Protein AF-A0A6B1E2B5-F1 (afdb_monomer)

Nearest PDB structures (foldseek):
  2pk0-assembly3_C  TM=6.952E-01  e=1.546E-10  Streptococcus agalactiae A909
  2j82-assembly1_A-2  TM=6.968E-01  e=5.741E-10  Synechococcus elongatus
  4n0g-assembly2_B  TM=6.413E-01  e=1.018E-08  Arabidopsis thaliana
  7kpr-assembly1_A  TM=5.834E-01  e=3.264E-05  Homo sapiens
  7l4j-assembly1_B  TM=5.619E-01  e=3.006E-04  Homo sapiens

Sequence (701 aa):
MAFDLEALVGHLYIVGGRVINVNPPGALVEVSPATAARGREGDTFFILILPSGSIAPTTFYEQLAQLAAERYFSMGGSLALALRNMFQQINRNLYDHNLEHAASGKQQFETSMIAAVLNEDDMVVARVGPVISALQTAGLTLTFPNDLSEEAPLFSVPLGLLPEPDVAMVRYGVNAGSRLVLADASLADIPAERLTSILLENDIGKVLDGLRRAIRFQCQLMLVELVPPEYEAPLLAAPGESSHEVQMRLGEARMQLEADNPQWQLPRRGDFGSLLSWGLARLAGKAAGFFHALGALFQRFFPLPSTAPSRRASSGTLILTVLLIPLIIVSIVTVSWVSNLGETEFEQCLSQLQETASLARSIDSSNRRSTISAWNATLQVADACAVLRPDDPFVNTMQREAQALIDTINKVKRREAAPLTNFENAAISRIRLQGTDLYALDDRNNLVYHVSLSDNGKQALRQDPVSRMRLGATYEGYTIGQIVDIAFDSYSGQLAMLDANGTLLRCEPQIILNCDAQRMINAEDWQNPISLTIWNRNIYILDSESGQIWRYDPSGSSYVSAPREYFSGTARPNLRNVVDFTISADGVVYVLYADGVMKSYISGREAPFVFSGFNEGSEPHVVRTEGFALNDSAFAPGFFLISRGARTIYETTVAGTFIDSYQAFDQSKLELISAVVAYSEQNIVYVASGNTIFHIDMAVQ

Mean predicted aligned error: 19.66 Å

Radius of gyration: 37.45 Å; Cα contacts (8 Å, |Δi|>4): 1295; chains: 1; bounding box: 120×80×99 Å

Structure (mmCIF, N/CA/C/O backbone):
data_AF-A0A6B1E2B5-F1
#
_entry.id   AF-A0A6B1E2B5-F1
#
loop_
_atom_site.group_PDB
_atom_site.id
_atom_site.type_symbol
_atom_site.label_atom_id
_atom_site.label_alt_id
_atom_site.label_comp_id
_atom_site.label_asym_id
_atom_site.label_entity_id
_atom_site.label_seq_id
_atom_site.pdbx_PDB_ins_code
_atom_site.Cartn_x
_atom_site.Cartn_y
_atom_site.Cartn_z
_atom_site.occupancy
_atom_site.B_iso_or_equiv
_atom_site.auth_seq_id
_atom_site.auth_comp_id
_atom_site.auth_asym_id
_atom_site.auth_atom_id
_atom_site.pdbx_PDB_model_num
ATOM 1 N N . MET A 1 1 ? 19.524 6.909 49.794 1.00 32.44 1 MET A N 1
ATOM 2 C CA . MET A 1 1 ? 19.735 6.165 48.539 1.00 32.44 1 MET A CA 1
ATOM 3 C C . MET A 1 1 ? 18.614 6.625 47.636 1.00 32.44 1 MET A C 1
ATOM 5 O O . MET A 1 1 ? 17.476 6.510 48.069 1.00 32.44 1 MET A O 1
ATOM 9 N N . ALA A 1 2 ? 18.936 7.314 46.541 1.00 36.06 2 ALA A N 1
ATOM 10 C CA . ALA A 1 2 ? 17.932 7.799 45.598 1.00 36.06 2 ALA A CA 1
ATOM 11 C C . ALA A 1 2 ? 17.285 6.570 44.952 1.00 36.06 2 ALA A C 1
ATOM 13 O O . ALA A 1 2 ? 18.001 5.668 44.520 1.00 36.06 2 ALA A O 1
ATOM 14 N N . PHE A 1 3 ? 15.963 6.472 45.025 1.00 46.97 3 PHE A N 1
ATOM 15 C CA . PHE A 1 3 ? 15.229 5.436 44.314 1.00 46.97 3 PHE A CA 1
ATOM 16 C C . PHE A 1 3 ? 15.099 5.921 42.870 1.00 46.97 3 PHE A C 1
ATOM 18 O O . PHE A 1 3 ? 14.536 6.992 42.666 1.00 46.97 3 PHE A O 1
ATOM 25 N N . ASP A 1 4 ? 15.620 5.174 41.896 1.00 63.94 4 ASP A N 1
ATOM 26 C CA . ASP A 1 4 ? 15.306 5.430 40.486 1.00 63.94 4 ASP A CA 1
ATOM 27 C C . ASP A 1 4 ? 13.816 5.128 40.283 1.00 63.94 4 ASP A C 1
ATOM 29 O O . ASP A 1 4 ? 13.395 3.982 40.414 1.00 63.94 4 ASP A O 1
ATOM 33 N N . LEU A 1 5 ? 12.989 6.153 40.067 1.00 71.88 5 LEU A N 1
ATOM 34 C CA . LEU A 1 5 ? 11.557 5.972 39.829 1.00 71.88 5 LEU A CA 1
ATOM 35 C C . LEU A 1 5 ? 11.331 5.474 38.395 1.00 71.88 5 LEU A C 1
ATOM 37 O O . LEU A 1 5 ? 11.741 6.125 37.437 1.00 71.88 5 LEU A O 1
ATOM 41 N N . GLU A 1 6 ? 10.633 4.352 38.248 1.00 78.12 6 GLU A N 1
ATOM 42 C CA . GLU A 1 6 ? 10.091 3.880 36.974 1.00 78.12 6 GLU A CA 1
ATOM 43 C C . GLU A 1 6 ? 8.663 4.410 36.768 1.00 78.12 6 GLU A C 1
ATOM 45 O O . GLU A 1 6 ? 8.004 4.862 37.707 1.00 78.12 6 GLU A O 1
ATOM 50 N N . ALA A 1 7 ? 8.163 4.358 35.532 1.00 82.69 7 ALA A N 1
ATOM 51 C CA . ALA A 1 7 ? 6.853 4.886 35.166 1.00 82.69 7 ALA A CA 1
ATOM 52 C C . ALA A 1 7 ? 5.975 3.818 34.498 1.00 82.69 7 ALA A C 1
ATOM 54 O O . ALA A 1 7 ? 6.281 3.338 33.407 1.00 82.69 7 ALA A O 1
ATOM 55 N N . LEU A 1 8 ? 4.842 3.491 35.121 1.00 83.12 8 LEU A N 1
ATOM 56 C CA . LEU A 1 8 ? 3.759 2.730 34.501 1.00 83.12 8 LEU A CA 1
ATOM 57 C C . LEU A 1 8 ? 2.849 3.692 33.744 1.00 83.12 8 LEU A C 1
ATOM 59 O O . LEU A 1 8 ? 2.334 4.649 34.319 1.00 83.12 8 LEU A O 1
ATOM 63 N N . VAL A 1 9 ? 2.630 3.437 32.456 1.00 85.25 9 VAL A N 1
ATOM 64 C CA . VAL A 1 9 ? 1.883 4.349 31.586 1.00 85.25 9 VAL A CA 1
ATOM 65 C C . VAL A 1 9 ? 0.611 3.675 31.091 1.00 85.25 9 VAL A C 1
ATOM 67 O O . VAL A 1 9 ? 0.641 2.597 30.500 1.00 85.25 9 VAL A O 1
ATOM 70 N N . GLY A 1 10 ? -0.516 4.336 31.319 1.00 84.44 10 GLY A N 1
ATOM 71 C CA . GLY A 1 10 ? -1.819 3.995 30.778 1.00 84.44 10 GLY A CA 1
ATOM 72 C C . GLY A 1 10 ? -2.327 5.095 29.857 1.00 84.44 10 GLY A C 1
ATOM 73 O O . GLY A 1 10 ? -2.008 6.267 30.032 1.00 84.44 10 GLY A O 1
ATOM 74 N N . HIS A 1 11 ? -3.164 4.737 28.893 1.00 89.06 11 HIS A N 1
ATOM 75 C CA . HIS A 1 11 ? -3.788 5.706 28.001 1.00 89.06 11 HIS A CA 1
ATOM 76 C C . HIS A 1 11 ? -5.299 5.533 28.002 1.00 89.06 11 HIS A C 1
ATOM 78 O O . HIS A 1 11 ? -5.814 4.424 28.155 1.00 89.06 11 HIS A O 1
ATOM 84 N N . LEU A 1 12 ? -6.014 6.633 27.789 1.00 85.44 12 LEU A N 1
ATOM 85 C CA . LEU A 1 12 ? -7.439 6.599 27.502 1.00 85.44 12 LEU A CA 1
ATOM 86 C C . LEU A 1 12 ? -7.702 7.497 26.303 1.00 85.44 12 LEU A C 1
ATOM 88 O O . LEU A 1 12 ? -7.385 8.685 26.313 1.00 85.44 12 LEU A O 1
ATOM 92 N N . TYR A 1 13 ? -8.306 6.911 25.279 1.00 87.81 13 TYR A N 1
ATOM 93 C CA . TYR A 1 13 ? -8.726 7.629 24.092 1.00 87.81 13 TYR A CA 1
ATOM 94 C C . TYR A 1 13 ? -10.221 7.401 23.893 1.00 87.81 13 TYR A C 1
ATOM 96 O O . TYR A 1 13 ? -10.652 6.284 23.638 1.00 87.81 13 TYR A O 1
ATOM 104 N N . ILE A 1 14 ? -11.034 8.439 24.070 1.00 80.75 14 ILE A N 1
ATOM 105 C CA . ILE A 1 14 ? -12.486 8.419 23.916 1.00 80.75 14 ILE A CA 1
ATOM 106 C C . ILE A 1 14 ? -12.867 9.331 22.756 1.00 80.75 14 ILE A C 1
ATOM 108 O O . ILE A 1 14 ? -12.530 10.513 22.756 1.00 80.75 14 ILE A O 1
ATOM 112 N N . VAL A 1 15 ? -13.631 8.796 21.805 1.00 78.06 15 VAL A N 1
ATOM 113 C CA . VAL A 1 15 ? -14.217 9.556 20.694 1.00 78.06 15 VAL A CA 1
ATOM 114 C C . VAL A 1 15 ? -15.705 9.224 20.612 1.00 78.06 15 VAL A C 1
ATOM 116 O O . VAL A 1 15 ? -16.088 8.058 20.505 1.00 78.06 15 VAL A O 1
ATOM 119 N N . GLY A 1 16 ? -16.567 10.240 20.713 1.00 68.06 16 GLY A N 1
ATOM 120 C CA . GLY A 1 16 ? -18.025 10.067 20.653 1.00 68.06 16 GLY A CA 1
ATOM 121 C C . GLY A 1 16 ? -18.610 9.158 21.749 1.00 68.06 16 GLY A C 1
ATOM 122 O O . GLY A 1 16 ? -19.595 8.463 21.513 1.00 68.06 16 GLY A O 1
ATOM 123 N N . GLY A 1 17 ? -17.988 9.117 22.930 1.00 63.16 17 GLY A N 1
ATOM 124 C CA . GLY A 1 17 ? -18.404 8.332 24.096 1.00 63.16 17 GLY A CA 1
ATOM 125 C C . GLY A 1 17 ? -17.930 6.876 24.089 1.00 63.16 17 GLY A C 1
ATOM 126 O O . GLY A 1 17 ? -18.305 6.107 24.974 1.00 63.16 17 GLY A O 1
ATOM 127 N N . ARG A 1 18 ? -17.107 6.473 23.110 1.00 60.72 18 ARG A N 1
ATOM 128 C CA . ARG A 1 18 ? -16.519 5.127 23.016 1.00 60.72 18 ARG A CA 1
ATOM 129 C C . ARG A 1 18 ? -15.017 5.173 23.256 1.00 60.72 18 ARG A C 1
ATOM 131 O O . ARG A 1 18 ? -14.346 6.037 22.707 1.00 60.72 18 ARG A O 1
ATOM 138 N N . VAL A 1 19 ? -14.506 4.219 24.035 1.00 69.38 19 VAL A N 1
ATOM 139 C CA . VAL A 1 19 ? -13.061 4.021 24.214 1.00 69.38 19 VAL A CA 1
ATOM 140 C C . VAL A 1 19 ? -12.487 3.375 22.954 1.00 69.38 19 VAL A C 1
ATOM 142 O O . VAL A 1 19 ? -12.998 2.355 22.494 1.00 69.38 19 VAL A O 1
ATOM 145 N N . ILE A 1 20 ? -11.436 3.972 22.411 1.00 71.00 20 ILE A N 1
ATOM 146 C CA . ILE A 1 20 ? -10.616 3.456 21.324 1.00 71.00 20 ILE A CA 1
ATOM 147 C C . ILE A 1 20 ? -9.416 2.753 21.969 1.00 71.00 20 ILE A C 1
ATOM 149 O O . ILE A 1 20 ? -8.649 3.377 22.698 1.00 71.00 20 ILE A O 1
ATOM 153 N N . ASN A 1 21 ? -9.249 1.455 21.711 1.00 67.25 21 ASN A N 1
ATOM 154 C CA . ASN A 1 21 ? -8.149 0.647 22.258 1.00 67.25 21 ASN A CA 1
ATOM 155 C C . ASN A 1 21 ? -6.848 0.834 21.453 1.00 67.25 21 ASN A C 1
ATOM 157 O O . ASN A 1 21 ? -6.249 -0.131 20.985 1.00 67.25 21 ASN A O 1
ATOM 161 N N . VAL A 1 22 ? -6.439 2.087 21.258 1.00 74.25 22 VAL A N 1
ATOM 162 C CA . VAL A 1 22 ? -5.128 2.487 20.726 1.00 74.25 22 VAL A CA 1
ATOM 163 C C . VAL A 1 22 ? -4.621 3.661 21.557 1.00 74.25 22 VAL A C 1
ATOM 165 O O . VAL A 1 22 ? -5.424 4.423 22.102 1.00 74.25 22 VAL A O 1
ATOM 168 N N . ASN A 1 23 ? -3.303 3.822 21.657 1.00 83.12 23 ASN A N 1
ATOM 169 C CA . ASN A 1 23 ? -2.741 5.003 22.306 1.00 83.12 23 ASN A CA 1
ATOM 170 C C . ASN A 1 23 ? -3.164 6.264 21.524 1.00 83.12 23 ASN A C 1
ATOM 172 O O . ASN A 1 23 ? -3.265 6.204 20.294 1.00 83.12 23 ASN A O 1
ATOM 176 N N . PRO A 1 24 ? -3.426 7.399 22.198 1.00 88.50 24 PRO A N 1
ATOM 177 C CA . PRO A 1 24 ? -3.633 8.670 21.522 1.00 88.50 24 PRO A CA 1
ATOM 178 C C . PRO A 1 24 ? -2.461 8.938 20.559 1.00 88.50 24 PRO A C 1
ATOM 180 O O . PRO A 1 24 ? -1.316 8.805 20.984 1.00 88.50 24 PRO A O 1
ATOM 183 N N . PRO A 1 25 ? -2.698 9.311 19.288 1.00 86.31 25 PRO A N 1
ATOM 184 C CA . PRO A 1 25 ? -1.630 9.446 18.289 1.00 86.31 25 PRO A CA 1
ATOM 185 C C . PRO A 1 25 ? -0.489 10.393 18.689 1.00 86.31 25 PRO A C 1
ATOM 187 O O . PRO A 1 25 ? 0.657 10.180 18.323 1.00 86.31 25 PRO A O 1
ATOM 190 N N . GLY A 1 26 ? -0.784 11.445 19.457 1.00 91.44 26 GLY A N 1
ATOM 191 C CA . GLY A 1 26 ? 0.231 12.372 19.961 1.00 91.44 26 GLY A CA 1
ATOM 192 C C . GLY A 1 26 ? 0.851 11.981 21.304 1.00 91.44 26 GLY A C 1
ATOM 193 O O . GLY A 1 26 ? 1.546 12.812 21.883 1.00 91.44 26 GLY A O 1
ATOM 194 N N . ALA A 1 27 ? 0.559 10.790 21.837 1.00 94.31 27 ALA A N 1
ATOM 195 C CA . ALA A 1 27 ? 1.110 10.298 23.096 1.00 94.31 27 ALA A CA 1
ATOM 196 C C . ALA A 1 27 ? 2.436 9.566 22.858 1.00 94.31 27 ALA A C 1
ATOM 198 O O . ALA A 1 27 ? 2.477 8.561 22.149 1.00 94.31 27 ALA A O 1
ATOM 199 N N . LEU A 1 28 ? 3.505 10.034 23.498 1.00 94.25 28 LEU A N 1
ATOM 200 C CA . LEU A 1 28 ? 4.817 9.392 23.459 1.00 94.25 28 LEU A CA 1
ATOM 201 C C . LEU A 1 28 ? 5.459 9.421 24.846 1.00 94.25 28 LEU A C 1
ATOM 203 O O . LEU A 1 28 ? 5.376 10.417 25.569 1.00 94.25 28 LEU A O 1
ATOM 207 N N . VAL A 1 29 ? 6.113 8.315 25.192 1.00 93.12 29 VAL A N 1
ATOM 208 C CA . VAL A 1 29 ? 6.969 8.201 26.371 1.00 93.12 29 VAL A CA 1
ATOM 209 C C . VAL A 1 29 ? 8.318 7.687 25.915 1.00 93.12 29 VAL A C 1
ATOM 211 O O . VAL A 1 29 ? 8.397 6.637 25.279 1.00 93.12 29 VAL A O 1
ATOM 214 N N . GLU A 1 30 ? 9.365 8.435 26.229 1.00 90.44 30 GLU A N 1
ATOM 215 C CA . GLU A 1 30 ? 10.718 8.130 25.792 1.00 90.44 30 GLU A CA 1
ATOM 216 C C . GLU A 1 30 ? 11.694 8.304 26.956 1.00 90.44 30 GLU A C 1
ATOM 218 O O . GLU A 1 30 ? 11.723 9.333 27.633 1.00 90.44 30 GLU A O 1
ATOM 223 N N . VAL A 1 31 ? 12.480 7.261 27.207 1.00 89.62 31 VAL A N 1
ATOM 224 C CA . VAL A 1 31 ? 13.613 7.305 28.137 1.00 89.62 31 VAL A CA 1
ATOM 225 C C . VAL A 1 31 ? 14.837 7.854 27.419 1.00 89.62 31 VAL A C 1
ATOM 227 O O . VAL A 1 31 ? 14.936 7.754 26.197 1.00 89.62 31 VAL A O 1
ATOM 230 N N . SER A 1 32 ? 15.787 8.397 28.176 1.00 87.88 32 SER A N 1
ATOM 231 C CA . SER A 1 32 ? 17.004 8.976 27.613 1.00 87.88 32 SER A CA 1
ATOM 232 C C . SER A 1 32 ? 17.711 8.060 26.598 1.00 87.88 32 SER A C 1
ATOM 234 O O . SER A 1 32 ? 18.165 6.968 26.962 1.00 87.88 32 SER A O 1
ATOM 236 N N . PRO A 1 33 ? 17.835 8.472 25.321 1.00 87.19 33 PRO A N 1
ATOM 237 C CA . PRO A 1 33 ? 18.571 7.705 24.330 1.00 87.19 33 PRO A CA 1
ATOM 238 C C . PRO A 1 33 ? 20.080 7.784 24.591 1.00 87.19 33 PRO A C 1
ATOM 240 O O . PRO A 1 33 ? 20.594 8.752 25.149 1.00 87.19 33 PRO A O 1
ATOM 243 N N . ALA A 1 34 ? 20.844 6.812 24.082 1.00 83.31 34 ALA A N 1
ATOM 244 C CA . ALA A 1 34 ? 22.308 6.794 24.225 1.00 83.31 34 ALA A CA 1
ATOM 245 C C . ALA A 1 34 ? 23.014 8.029 23.620 1.00 83.31 34 ALA A C 1
ATOM 247 O O . ALA A 1 34 ? 24.165 8.315 23.941 1.00 83.31 34 ALA A O 1
ATOM 248 N N . THR A 1 35 ? 22.334 8.748 22.725 1.00 84.81 35 THR A N 1
ATOM 249 C CA . THR A 1 35 ? 22.807 9.973 22.069 1.00 84.81 35 THR A CA 1
ATOM 250 C C . THR A 1 35 ? 22.366 11.254 22.779 1.00 84.81 35 THR A C 1
ATOM 252 O O . THR A 1 35 ? 22.557 12.337 22.224 1.00 84.81 35 THR A O 1
ATOM 255 N N . ALA A 1 36 ? 21.740 11.160 23.956 1.00 87.12 36 ALA A N 1
ATOM 256 C CA . ALA A 1 36 ? 21.238 12.320 24.677 1.00 87.12 36 ALA A CA 1
ATOM 257 C C . ALA A 1 36 ? 22.366 13.294 25.052 1.00 87.12 36 ALA A C 1
ATOM 259 O O . ALA A 1 36 ? 23.508 12.913 25.324 1.00 87.12 36 ALA A O 1
ATOM 260 N N . ALA A 1 37 ? 22.040 14.584 25.056 1.00 88.75 37 ALA A N 1
ATOM 261 C CA . ALA A 1 37 ? 22.952 15.621 25.496 1.00 88.75 37 ALA A CA 1
ATOM 262 C C . ALA A 1 37 ? 23.321 15.420 26.971 1.00 88.75 37 ALA A C 1
ATOM 264 O O . ALA A 1 37 ? 22.532 14.938 27.780 1.00 88.75 37 ALA A O 1
ATOM 265 N N . ARG A 1 38 ? 24.527 15.852 27.340 1.00 83.38 38 ARG A N 1
ATOM 266 C CA . ARG A 1 38 ? 25.010 15.744 28.717 1.00 83.38 38 ARG A CA 1
ATOM 267 C C . ARG A 1 38 ? 24.045 16.417 29.702 1.00 83.38 38 ARG A C 1
ATOM 269 O O . ARG A 1 38 ? 23.710 17.589 29.519 1.00 83.38 38 ARG A O 1
ATOM 276 N N . GLY A 1 39 ? 23.690 15.711 30.773 1.00 81.69 39 GLY A N 1
ATOM 277 C CA . GLY A 1 39 ? 22.707 16.145 31.770 1.00 81.69 39 GLY A CA 1
ATOM 278 C C . GLY A 1 39 ? 21.271 15.704 31.467 1.00 81.69 39 GLY A C 1
ATOM 279 O O . GLY A 1 39 ? 20.352 16.249 32.071 1.00 81.69 39 GLY A O 1
ATOM 280 N N . ARG A 1 40 ? 21.085 14.770 30.526 1.00 87.31 40 ARG A N 1
ATOM 281 C CA . ARG A 1 40 ? 19.794 14.169 30.147 1.00 87.31 40 ARG A CA 1
ATOM 282 C C . ARG A 1 40 ? 19.752 12.664 30.359 1.00 87.31 40 ARG A C 1
ATOM 284 O O . ARG A 1 40 ? 18.736 12.052 30.065 1.00 87.31 40 ARG A O 1
ATOM 291 N N . GLU A 1 41 ? 20.838 12.052 30.817 1.00 84.12 41 GLU A N 1
ATOM 292 C CA . GLU A 1 41 ? 21.022 10.598 30.843 1.00 84.12 41 GLU A CA 1
ATOM 293 C C . GLU A 1 41 ? 20.012 9.876 31.754 1.00 84.12 41 GLU A C 1
ATOM 295 O O . GLU A 1 41 ? 19.718 8.709 31.524 1.00 84.12 41 GLU A O 1
ATOM 300 N N . GLY A 1 42 ? 19.465 10.573 32.757 1.00 84.25 42 GLY A N 1
ATOM 301 C CA . GLY A 1 42 ? 18.446 10.057 33.680 1.00 84.25 42 GLY A CA 1
ATOM 302 C C . GLY A 1 42 ? 17.032 10.594 33.440 1.00 84.25 42 GLY A C 1
ATOM 303 O O . GLY A 1 42 ? 16.158 10.376 34.273 1.00 84.25 42 GLY A O 1
ATOM 304 N N . ASP A 1 43 ? 16.801 11.328 32.348 1.00 91.06 43 ASP A N 1
ATOM 305 C CA . ASP A 1 43 ? 15.495 11.932 32.081 1.00 91.06 43 ASP A CA 1
ATOM 306 C C . ASP A 1 43 ? 14.530 10.907 31.463 1.00 91.06 43 ASP A C 1
ATOM 308 O O . ASP A 1 43 ? 14.883 10.188 30.522 1.00 91.06 43 ASP A O 1
ATOM 312 N N . THR A 1 44 ? 13.280 10.908 31.934 1.00 92.06 44 THR A N 1
ATOM 313 C CA . THR A 1 44 ? 12.148 10.286 31.228 1.00 92.06 44 THR A CA 1
ATOM 314 C C . THR A 1 44 ? 11.211 11.377 30.724 1.00 92.06 44 THR A C 1
ATOM 316 O O . THR A 1 44 ? 10.740 12.214 31.498 1.00 92.06 44 THR A O 1
ATOM 319 N N . PHE A 1 45 ? 10.962 11.381 29.418 1.00 94.44 45 PHE A N 1
ATOM 320 C CA . PHE A 1 45 ? 10.169 12.380 28.715 1.00 94.44 45 PHE A CA 1
ATOM 321 C C . PHE A 1 45 ? 8.778 11.828 28.393 1.00 94.44 45 PHE A C 1
ATOM 323 O O . PHE A 1 45 ? 8.644 10.769 27.784 1.00 94.44 45 PHE A O 1
ATOM 330 N N . PHE A 1 46 ? 7.742 12.569 28.776 1.00 96.56 46 PHE A N 1
ATOM 331 C CA . PHE A 1 46 ? 6.341 12.275 28.486 1.00 96.56 46 PHE A CA 1
ATOM 332 C C . PHE A 1 46 ? 5.763 13.426 27.674 1.00 96.56 46 PHE A C 1
ATOM 334 O O . PHE A 1 46 ? 5.937 14.591 28.035 1.00 96.56 46 PHE A O 1
ATOM 341 N N . ILE A 1 47 ? 5.030 13.128 26.610 1.00 97.38 47 ILE A N 1
ATOM 342 C CA . ILE A 1 47 ? 4.376 14.155 25.803 1.00 97.38 47 ILE A CA 1
ATOM 343 C C . ILE A 1 47 ? 3.014 13.682 25.318 1.00 97.38 47 ILE A C 1
ATOM 345 O O . ILE A 1 47 ? 2.824 12.516 24.976 1.00 97.38 47 ILE A O 1
ATOM 349 N N . LEU A 1 48 ? 2.066 14.615 25.289 1.00 97.31 48 LEU A N 1
ATOM 350 C CA . LEU A 1 48 ? 0.767 14.450 24.664 1.00 97.31 48 LEU A CA 1
ATOM 351 C C . LEU A 1 48 ? 0.488 15.659 23.763 1.00 97.31 48 LEU A C 1
ATOM 353 O O . LEU A 1 48 ? 0.354 16.794 24.233 1.00 97.31 48 LEU A O 1
ATOM 357 N N . ILE A 1 49 ? 0.403 15.401 22.459 1.00 95.94 49 ILE A N 1
ATOM 358 C CA . ILE A 1 49 ? 0.018 16.376 21.436 1.00 95.94 49 ILE A CA 1
ATOM 359 C C . ILE A 1 49 ? -1.431 16.133 21.033 1.00 95.94 49 ILE A C 1
ATOM 361 O O . ILE A 1 49 ? -1.836 15.008 20.745 1.00 95.94 49 ILE A O 1
ATOM 365 N N . LEU A 1 50 ? -2.212 17.206 21.005 1.00 93.31 50 LEU A N 1
ATOM 366 C CA . LEU A 1 50 ? -3.652 17.170 20.819 1.00 93.31 50 LEU A CA 1
ATOM 367 C C . LEU A 1 50 ? -4.065 18.048 19.633 1.00 93.31 50 LEU A C 1
ATOM 369 O O . LEU A 1 50 ? -3.509 19.139 19.453 1.00 93.31 50 LEU A O 1
ATOM 373 N N . PRO A 1 51 ? -5.051 17.611 18.830 1.00 90.00 51 PRO A N 1
ATOM 374 C CA . PRO A 1 51 ? -5.597 18.427 17.754 1.00 90.00 51 PRO A CA 1
ATOM 375 C C . PRO A 1 51 ? -6.181 19.733 18.307 1.00 90.00 51 PRO A C 1
ATOM 377 O O . PRO A 1 51 ? -6.875 19.731 19.324 1.00 90.00 51 PRO A O 1
ATOM 380 N N . SER A 1 52 ? -5.927 20.847 17.622 1.00 84.25 52 SER A N 1
ATOM 381 C CA . SER A 1 52 ? -6.638 22.110 17.824 1.00 84.25 52 SER A CA 1
ATOM 382 C C . SER A 1 52 ? -7.108 22.616 16.461 1.00 84.25 52 SER A C 1
ATOM 384 O O . SER A 1 52 ? -6.381 22.518 15.480 1.00 84.25 52 SER A O 1
ATOM 386 N N . GLY A 1 53 ? -8.351 23.078 16.347 1.00 78.31 53 GLY A N 1
ATOM 387 C CA . GLY A 1 53 ? -8.895 23.490 15.050 1.00 78.31 53 GLY A CA 1
ATOM 388 C C . GLY A 1 53 ? -9.004 22.333 14.045 1.00 78.31 53 GLY A C 1
ATOM 389 O O . GLY A 1 53 ? -9.789 21.403 14.247 1.00 78.31 53 GLY A O 1
ATOM 390 N N . SER A 1 54 ? -8.267 22.412 12.932 1.00 76.75 54 SER A N 1
ATOM 391 C CA . SER A 1 54 ? -8.332 21.407 11.864 1.00 76.75 54 SER A CA 1
ATOM 392 C C . SER A 1 54 ? -7.580 20.125 12.254 1.00 76.75 54 SER A C 1
ATOM 394 O O . SER A 1 54 ? -6.437 20.160 12.709 1.00 76.75 54 SER A O 1
ATOM 396 N N . ILE A 1 55 ? -8.239 18.975 12.099 1.00 79.50 55 ILE A N 1
ATOM 397 C CA . ILE A 1 55 ? -7.676 17.681 12.499 1.00 79.50 55 ILE A CA 1
ATOM 398 C C . ILE A 1 55 ? -6.694 17.214 11.419 1.00 79.50 55 ILE A C 1
ATOM 400 O O . ILE A 1 55 ? -7.071 17.053 10.255 1.00 79.50 55 ILE A O 1
ATOM 404 N N . ALA A 1 56 ? -5.441 16.994 11.814 1.00 83.25 56 ALA A N 1
ATOM 405 C CA . ALA A 1 56 ? -4.399 16.430 10.963 1.00 83.25 56 ALA A CA 1
ATOM 406 C C . ALA A 1 56 ? -4.462 14.886 10.944 1.00 83.25 56 ALA A C 1
ATOM 408 O O . ALA A 1 56 ? -5.091 14.277 11.815 1.00 83.25 56 ALA A O 1
ATOM 409 N N . PRO A 1 57 ? -3.799 14.213 9.987 1.00 81.75 57 PRO A N 1
ATOM 410 C CA . PRO A 1 57 ? -3.617 12.761 10.027 1.00 81.75 57 PRO A CA 1
ATOM 411 C C . PRO A 1 57 ? -2.916 12.295 11.316 1.00 81.75 57 PRO A C 1
ATOM 413 O O . PRO A 1 57 ? -2.111 13.024 11.887 1.00 81.75 57 PRO A O 1
ATOM 416 N N . THR A 1 58 ? -3.154 11.060 11.765 1.00 85.25 58 THR A N 1
ATOM 417 C CA . THR A 1 58 ? -2.534 10.526 12.999 1.00 85.25 58 THR A CA 1
ATOM 418 C C . THR A 1 58 ? -1.006 10.537 12.948 1.00 85.25 58 THR A C 1
ATOM 420 O O . THR A 1 58 ? -0.367 10.916 13.926 1.00 85.25 58 THR A O 1
ATOM 423 N N . THR A 1 59 ? -0.433 10.231 11.780 1.00 84.75 59 THR A N 1
ATOM 424 C CA . THR A 1 59 ? 1.017 10.238 11.531 1.00 84.75 59 THR A CA 1
ATOM 425 C C . THR A 1 59 ? 1.659 11.597 11.785 1.00 84.75 59 THR A C 1
ATOM 427 O O . THR A 1 59 ? 2.812 11.656 12.195 1.00 84.75 59 THR A O 1
ATOM 430 N N . PHE A 1 60 ? 0.923 12.694 11.582 1.00 88.69 60 PHE A N 1
ATOM 431 C CA . PHE A 1 60 ? 1.415 14.036 11.876 1.00 88.69 60 PHE A CA 1
ATOM 432 C C . PHE A 1 60 ? 1.652 14.222 13.379 1.00 88.69 60 PHE A C 1
ATOM 434 O O . PHE A 1 60 ? 2.707 14.711 13.771 1.00 88.69 60 PHE A O 1
ATOM 441 N N . TYR A 1 61 ? 0.712 13.790 14.226 1.00 91.69 61 TYR A N 1
ATOM 442 C CA . TYR A 1 61 ? 0.851 13.890 15.682 1.00 91.69 61 TYR A CA 1
ATOM 443 C C . TYR A 1 61 ? 1.948 12.964 16.220 1.00 91.69 61 TYR A C 1
ATOM 445 O O . TYR A 1 61 ? 2.722 13.388 17.076 1.00 91.69 61 TYR A O 1
ATOM 453 N N . GLU A 1 62 ? 2.062 11.750 15.672 1.00 91.12 62 GLU A N 1
ATOM 454 C CA . GLU A 1 62 ? 3.118 10.786 16.023 1.00 91.12 62 GLU A CA 1
ATOM 455 C C . GLU A 1 62 ? 4.512 11.335 15.675 1.00 91.12 62 GLU A C 1
ATOM 457 O O . GLU A 1 62 ? 5.413 11.350 16.514 1.00 91.12 62 GLU A O 1
ATOM 462 N N . GLN A 1 63 ? 4.684 11.866 14.459 1.00 91.19 63 GLN A N 1
ATOM 463 C CA . GLN A 1 63 ? 5.943 12.478 14.023 1.00 91.19 63 GLN A CA 1
ATOM 464 C C . GLN A 1 63 ? 6.283 13.734 14.824 1.00 91.19 63 GLN A C 1
ATOM 466 O O . GLN A 1 63 ? 7.451 13.964 15.134 1.00 91.19 63 GLN A O 1
ATOM 471 N N . LEU A 1 64 ? 5.286 14.550 15.175 1.00 93.31 64 LEU A N 1
ATOM 472 C CA . LEU A 1 64 ? 5.507 15.755 15.968 1.00 93.31 64 LEU A CA 1
ATOM 473 C C . LEU A 1 64 ? 5.922 15.413 17.406 1.00 93.31 64 LEU A C 1
ATOM 475 O O . LEU A 1 64 ? 6.786 16.094 17.960 1.00 93.31 64 LEU A O 1
ATOM 479 N N . ALA A 1 65 ? 5.362 14.344 17.983 1.00 95.38 65 ALA A N 1
ATOM 480 C CA . ALA A 1 65 ? 5.746 13.838 19.298 1.00 95.38 65 ALA A CA 1
ATOM 481 C C . ALA A 1 65 ? 7.183 13.298 19.283 1.00 95.38 65 ALA A C 1
ATOM 483 O O . ALA A 1 65 ? 7.983 13.684 20.137 1.00 95.38 65 ALA A O 1
ATOM 484 N N . GLN A 1 66 ? 7.536 12.505 18.264 1.00 94.69 66 GLN A N 1
ATOM 485 C CA . GLN A 1 66 ? 8.898 11.998 18.078 1.00 94.69 66 GLN A CA 1
ATOM 486 C C . GLN A 1 66 ? 9.904 13.140 17.887 1.00 94.69 66 GLN A C 1
ATOM 488 O O . GLN A 1 66 ? 10.938 13.187 18.550 1.00 94.69 66 GLN A O 1
ATOM 493 N N . LEU A 1 67 ? 9.572 14.119 17.040 1.00 93.69 67 LEU A N 1
ATOM 494 C CA . LEU A 1 67 ? 10.407 15.297 16.823 1.00 93.69 67 LEU A CA 1
ATOM 495 C C . LEU A 1 67 ? 10.606 16.083 18.125 1.00 93.69 67 LEU A C 1
ATOM 497 O O . LEU A 1 67 ? 11.712 16.543 18.398 1.00 93.69 67 LEU A O 1
ATOM 501 N N . ALA A 1 68 ? 9.559 16.255 18.934 1.00 95.12 68 ALA A N 1
ATOM 502 C CA . ALA A 1 68 ? 9.659 16.951 20.212 1.00 95.12 68 ALA A CA 1
ATOM 503 C C . ALA A 1 68 ? 10.613 16.234 21.180 1.00 95.12 68 ALA A C 1
ATOM 505 O O . ALA A 1 68 ? 11.469 16.895 21.774 1.00 95.12 68 ALA A O 1
ATOM 506 N N . ALA A 1 69 ? 10.528 14.904 21.278 1.00 95.25 69 ALA A N 1
ATOM 507 C CA . ALA A 1 69 ? 11.430 14.104 22.103 1.00 95.25 69 ALA A CA 1
ATOM 508 C C . ALA A 1 69 ? 12.887 14.186 21.612 1.00 95.25 69 ALA A C 1
ATOM 510 O O . ALA A 1 69 ? 13.785 14.521 22.390 1.00 95.25 69 ALA A O 1
ATOM 511 N N . GLU A 1 70 ? 13.129 14.017 20.308 1.00 93.88 70 GLU A N 1
ATOM 512 C CA . GLU A 1 70 ? 14.460 14.175 19.704 1.00 93.88 70 GLU A CA 1
ATOM 513 C C . GLU A 1 70 ? 15.059 15.559 19.991 1.00 93.88 70 GLU A C 1
ATOM 515 O O . GLU A 1 70 ? 16.228 15.691 20.376 1.00 93.88 70 GLU A O 1
ATOM 520 N N . ARG A 1 71 ? 14.254 16.620 19.836 1.00 93.38 71 ARG A N 1
ATOM 521 C CA . ARG A 1 71 ? 14.686 17.988 20.145 1.00 93.38 71 ARG A CA 1
ATOM 522 C C . ARG A 1 71 ? 15.012 18.143 21.617 1.00 93.38 71 ARG A C 1
ATOM 524 O O . ARG A 1 71 ? 16.083 18.667 21.916 1.00 93.38 71 ARG A O 1
ATOM 531 N N . TYR A 1 72 ? 14.154 17.659 22.506 1.00 95.31 72 TYR A N 1
ATOM 532 C CA . TYR A 1 72 ? 14.381 17.717 23.941 1.00 95.31 72 TYR A CA 1
ATOM 533 C C . TYR A 1 72 ? 15.709 17.052 24.343 1.00 95.31 72 TYR A C 1
ATOM 535 O O . TYR A 1 72 ? 16.567 17.708 24.942 1.00 95.31 72 TYR A O 1
ATOM 543 N N . PHE A 1 73 ? 15.933 15.798 23.937 1.00 94.25 73 PHE A N 1
ATOM 544 C CA . PHE A 1 73 ? 17.140 15.048 24.299 1.00 94.25 73 PHE A CA 1
ATOM 545 C C . PHE A 1 73 ? 18.414 15.586 23.641 1.00 94.25 73 PHE A C 1
ATOM 547 O O . PHE A 1 73 ? 19.498 15.423 24.196 1.00 94.25 73 PHE A O 1
ATOM 554 N N . SER A 1 74 ? 18.315 16.280 22.503 1.00 91.44 74 SER A N 1
ATOM 555 C CA . SER A 1 74 ? 19.470 16.932 21.865 1.00 91.44 74 SER A CA 1
ATOM 556 C C . SER A 1 74 ? 19.899 18.255 22.526 1.00 91.44 74 SER A C 1
ATOM 558 O O . SER A 1 74 ? 20.998 18.750 22.258 1.00 91.44 74 SER A O 1
ATOM 560 N N . MET A 1 75 ? 19.060 18.851 23.385 1.00 89.88 75 MET A N 1
ATOM 561 C CA . MET A 1 75 ? 19.301 20.165 23.989 1.00 89.88 75 MET A CA 1
ATOM 562 C C . MET A 1 75 ? 19.959 20.065 25.374 1.00 89.88 75 MET A C 1
ATOM 564 O O . MET A 1 75 ? 19.373 19.588 26.349 1.00 89.88 75 MET A O 1
ATOM 568 N N . GLY A 1 76 ? 21.168 20.621 25.491 1.00 84.88 76 GLY A N 1
ATOM 569 C CA . GLY A 1 76 ? 21.818 20.849 26.784 1.00 84.88 76 GLY A CA 1
ATOM 570 C C . GLY A 1 76 ? 21.236 22.048 27.549 1.00 84.88 76 GLY A C 1
ATOM 571 O O . GLY A 1 76 ? 20.536 22.892 26.989 1.00 84.88 76 GLY A O 1
ATOM 572 N N . GLY A 1 77 ? 21.566 22.157 28.837 1.00 86.00 77 GLY A N 1
ATOM 573 C CA . GLY A 1 77 ? 21.130 23.253 29.714 1.00 86.00 77 GLY A CA 1
ATOM 574 C C . GLY A 1 77 ? 20.093 22.817 30.752 1.00 86.00 77 GLY A C 1
ATOM 575 O 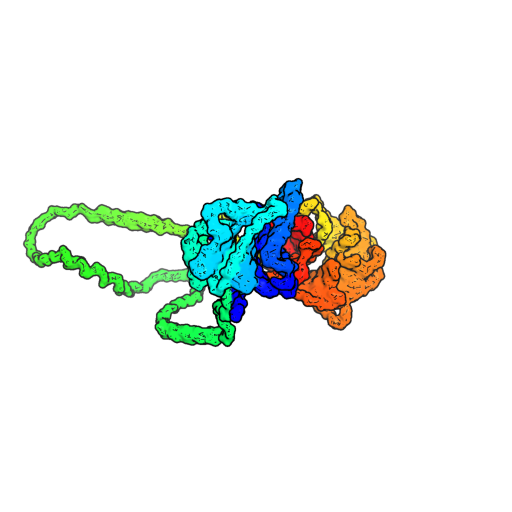O . GLY A 1 77 ? 19.908 21.630 30.997 1.00 86.00 77 GLY A O 1
ATOM 576 N N . SER A 1 78 ? 19.420 23.772 31.403 1.00 88.81 78 SER A N 1
ATOM 577 C CA . SER A 1 78 ? 18.412 23.448 32.426 1.00 88.81 78 SER A CA 1
ATOM 578 C C . SER A 1 78 ? 17.153 22.816 31.815 1.00 88.81 78 SER A C 1
ATOM 580 O O . SER A 1 78 ? 16.808 23.103 30.669 1.00 88.81 78 SER A O 1
ATOM 582 N N . LEU A 1 79 ? 16.447 21.974 32.585 1.00 89.12 79 LEU A N 1
ATOM 583 C CA . LEU A 1 79 ? 15.177 21.332 32.191 1.00 89.12 79 LEU A CA 1
ATOM 584 C C . LEU A 1 79 ? 14.169 22.341 31.617 1.00 89.12 79 LEU A C 1
ATOM 586 O O . LEU A 1 79 ? 13.677 22.186 30.502 1.00 89.12 79 LEU A O 1
ATOM 590 N N . ALA A 1 80 ? 13.934 23.430 32.353 1.00 88.25 80 ALA A N 1
ATOM 591 C CA . ALA A 1 80 ? 12.999 24.475 31.950 1.00 88.25 80 ALA A CA 1
ATOM 592 C C . ALA A 1 80 ? 13.413 25.174 30.644 1.00 88.25 80 ALA A C 1
ATOM 594 O O . ALA A 1 80 ? 12.558 25.497 29.824 1.00 88.25 80 ALA A O 1
ATOM 595 N N . LEU A 1 81 ? 14.713 25.409 30.427 1.00 90.69 81 LEU A N 1
ATOM 596 C CA . LEU A 1 81 ? 15.187 26.056 29.203 1.00 90.69 81 LEU A CA 1
ATOM 597 C C . LEU A 1 81 ? 15.054 25.128 27.989 1.00 90.69 81 LEU A C 1
ATOM 599 O O . LEU A 1 81 ? 14.596 25.576 26.943 1.00 90.69 81 LEU A O 1
ATOM 603 N N . ALA A 1 82 ? 15.407 23.847 28.134 1.00 92.56 82 ALA A N 1
ATOM 604 C CA . ALA A 1 82 ? 15.267 22.866 27.060 1.00 92.56 82 ALA A CA 1
ATOM 605 C C . ALA A 1 82 ? 13.801 22.671 26.658 1.00 92.56 82 ALA A C 1
ATOM 607 O O . ALA A 1 82 ? 13.488 22.738 25.473 1.00 92.56 82 ALA A O 1
ATOM 608 N N . LEU A 1 83 ? 12.890 22.550 27.632 1.00 94.25 83 LEU A N 1
ATOM 609 C CA . LEU A 1 83 ? 11.455 22.500 27.349 1.00 94.25 83 LEU A CA 1
ATOM 610 C C . LEU A 1 83 ? 10.982 23.769 26.625 1.00 94.25 83 LEU A C 1
ATOM 612 O O . LEU A 1 83 ? 10.308 23.663 25.605 1.00 94.25 83 LEU A O 1
ATOM 616 N N . ARG A 1 84 ? 11.368 24.975 27.073 1.00 95.19 84 ARG A N 1
ATOM 617 C CA . ARG A 1 84 ? 10.963 26.225 26.395 1.00 95.19 84 ARG A CA 1
ATOM 618 C C . ARG A 1 84 ? 11.437 26.252 24.949 1.00 95.19 84 ARG A C 1
ATOM 620 O O . ARG A 1 84 ? 10.646 26.560 24.062 1.00 95.19 84 ARG A O 1
ATOM 627 N N . ASN A 1 85 ? 12.697 25.900 24.714 1.00 94.19 85 ASN A N 1
ATOM 628 C CA . ASN A 1 85 ? 13.281 25.885 23.377 1.00 94.19 85 ASN A CA 1
ATOM 629 C C . ASN A 1 85 ? 12.619 24.835 22.475 1.00 94.19 85 ASN A C 1
ATOM 631 O O . ASN A 1 85 ? 12.364 25.119 21.307 1.00 94.19 85 ASN A O 1
ATOM 635 N N . MET A 1 86 ? 12.288 23.656 23.012 1.00 96.12 86 MET A N 1
ATOM 636 C CA . MET A 1 86 ? 11.532 22.626 22.299 1.00 96.12 86 MET A CA 1
ATOM 637 C C . MET A 1 86 ? 10.160 23.162 21.865 1.00 96.12 86 MET A C 1
ATOM 639 O O . MET A 1 86 ? 9.852 23.137 20.675 1.00 96.12 86 MET A O 1
ATOM 643 N N . PHE A 1 87 ? 9.368 23.726 22.786 1.00 96.69 87 PHE A N 1
ATOM 644 C CA . PHE A 1 87 ? 8.070 24.335 22.455 1.00 96.69 87 PHE A CA 1
ATOM 645 C C . PHE A 1 87 ? 8.206 25.450 21.404 1.00 96.69 87 PHE A C 1
ATOM 647 O O . PHE A 1 87 ? 7.431 25.493 20.451 1.00 96.69 87 PHE A O 1
ATOM 654 N N . GLN A 1 88 ? 9.206 26.327 21.535 1.00 95.81 88 GLN A N 1
ATOM 655 C CA . GLN A 1 88 ? 9.462 27.408 20.576 1.00 95.81 88 GLN A CA 1
ATOM 656 C C . GLN A 1 88 ? 9.836 26.890 19.182 1.00 95.81 88 GLN A C 1
ATOM 658 O O . GLN A 1 88 ? 9.385 27.449 18.182 1.00 95.81 88 GLN A O 1
ATOM 663 N N . GLN A 1 89 ? 10.648 25.835 19.098 1.00 94.56 89 GLN A N 1
ATOM 664 C CA . GLN A 1 89 ? 11.069 25.259 17.823 1.00 94.56 89 GLN A CA 1
ATOM 665 C C . GLN A 1 89 ? 9.917 24.535 17.121 1.00 94.56 89 GLN A C 1
ATOM 667 O O . GLN A 1 89 ? 9.712 24.742 15.926 1.00 94.56 89 GLN A O 1
ATOM 672 N N . ILE A 1 90 ? 9.140 23.741 17.863 1.00 96.00 90 ILE A N 1
ATOM 673 C CA . ILE A 1 90 ? 7.938 23.081 17.338 1.00 96.00 90 ILE A CA 1
ATOM 674 C C . ILE A 1 90 ? 6.924 24.127 16.856 1.00 96.00 90 ILE A C 1
ATOM 676 O O . ILE A 1 90 ? 6.436 24.028 15.732 1.00 96.00 90 ILE A O 1
ATOM 680 N N . ASN A 1 91 ? 6.677 25.177 17.649 1.00 96.00 91 ASN A N 1
ATOM 681 C CA . ASN A 1 91 ? 5.784 26.266 17.254 1.00 96.00 91 ASN A CA 1
ATOM 682 C C . ASN A 1 91 ? 6.231 26.948 15.962 1.00 96.00 91 ASN A C 1
ATOM 684 O O . ASN A 1 91 ? 5.403 27.206 15.099 1.00 96.00 91 ASN A O 1
ATOM 688 N N . ARG A 1 92 ? 7.530 27.243 15.830 1.00 94.19 92 ARG A N 1
ATOM 689 C CA . ARG A 1 92 ? 8.072 27.916 14.647 1.00 94.19 92 ARG A CA 1
ATOM 690 C C . ARG A 1 92 ? 7.835 27.098 13.381 1.00 94.19 92 ARG A C 1
ATOM 692 O O . ARG A 1 92 ? 7.343 27.646 12.406 1.00 94.19 92 ARG A O 1
ATOM 699 N N . ASN A 1 93 ? 8.098 25.791 13.430 1.00 91.94 93 ASN A N 1
ATOM 700 C CA . ASN A 1 93 ? 7.853 24.899 12.296 1.00 91.94 93 ASN A CA 1
ATOM 701 C C . ASN A 1 93 ? 6.371 24.899 11.877 1.00 91.94 93 ASN A C 1
ATOM 703 O O . ASN A 1 93 ? 6.071 24.951 10.687 1.00 91.94 93 ASN A O 1
ATOM 707 N N . LEU A 1 94 ? 5.450 24.865 12.848 1.00 91.50 94 LEU A N 1
ATOM 708 C CA . LEU A 1 94 ? 4.009 24.917 12.584 1.00 91.50 94 LEU A CA 1
ATOM 709 C C . LEU A 1 94 ? 3.565 26.284 12.050 1.00 91.50 94 LEU A C 1
ATOM 711 O O . LEU A 1 94 ? 2.798 26.352 11.096 1.00 91.50 94 LEU A O 1
ATOM 715 N N . TYR A 1 95 ? 4.063 27.368 12.643 1.00 92.38 95 TYR A N 1
ATOM 716 C CA . TYR A 1 95 ? 3.733 28.734 12.248 1.00 92.38 95 TYR A CA 1
ATOM 717 C C . TYR A 1 95 ? 4.208 29.040 10.823 1.00 92.38 95 TYR A C 1
ATOM 719 O O . TYR A 1 95 ? 3.433 29.557 10.021 1.00 92.38 95 TYR A O 1
ATOM 727 N N . ASP A 1 96 ? 5.443 28.661 10.482 1.00 89.62 96 ASP A N 1
ATOM 728 C CA . ASP A 1 96 ? 6.003 28.846 9.140 1.00 89.62 96 ASP A CA 1
ATOM 729 C C . ASP A 1 96 ? 5.215 28.023 8.105 1.00 89.62 96 ASP A C 1
ATOM 731 O O . ASP A 1 96 ? 4.813 28.552 7.066 1.00 89.62 96 ASP A O 1
ATOM 735 N N . HIS A 1 97 ? 4.886 26.765 8.429 1.00 87.50 97 HIS A N 1
ATOM 736 C CA . HIS A 1 97 ? 4.028 25.923 7.592 1.00 87.50 97 HIS A CA 1
ATOM 737 C C . HIS A 1 97 ? 2.658 26.571 7.345 1.00 87.50 97 HIS A C 1
ATOM 739 O O . HIS A 1 97 ? 2.222 26.696 6.197 1.00 87.50 97 HIS A O 1
ATOM 745 N N . ASN A 1 98 ? 1.990 27.033 8.405 1.00 90.12 98 ASN A N 1
ATOM 746 C CA . ASN A 1 98 ? 0.676 27.663 8.307 1.00 90.12 98 ASN A CA 1
ATOM 747 C C . ASN A 1 98 ? 0.719 28.969 7.509 1.00 90.12 98 ASN A C 1
ATOM 749 O O . ASN A 1 98 ? -0.202 29.237 6.736 1.00 90.12 98 ASN A O 1
ATOM 753 N N . LEU A 1 99 ? 1.786 29.761 7.651 1.00 87.75 99 LEU A N 1
ATOM 754 C CA . LEU A 1 99 ? 1.968 31.017 6.926 1.00 87.75 99 LEU A CA 1
ATOM 755 C C . LEU A 1 99 ? 2.123 30.785 5.415 1.00 87.75 99 LEU A C 1
ATOM 757 O O . LEU A 1 99 ? 1.485 31.477 4.619 1.00 87.75 99 LEU A O 1
ATOM 761 N N . GLU A 1 100 ? 2.916 29.789 5.013 1.00 84.25 100 GLU A N 1
ATOM 762 C CA . GLU A 1 100 ? 3.070 29.397 3.605 1.00 84.25 100 GLU A CA 1
ATOM 763 C C . GLU A 1 100 ? 1.752 28.880 3.001 1.00 84.25 100 GLU A C 1
ATOM 765 O O . GLU A 1 100 ? 1.399 29.191 1.857 1.00 84.25 100 GLU A O 1
ATOM 770 N N . HIS A 1 101 ? 0.987 28.111 3.778 1.00 80.94 101 HIS A N 1
ATOM 771 C CA . HIS A 1 101 ? -0.232 27.451 3.307 1.00 80.94 101 HIS A CA 1
ATOM 772 C C . HIS A 1 101 ? -1.467 28.368 3.351 1.00 80.94 101 HIS A C 1
ATOM 774 O O . HIS A 1 101 ? -2.374 28.207 2.529 1.00 80.94 101 HIS A O 1
ATOM 780 N N . ALA A 1 102 ? -1.457 29.409 4.194 1.00 77.31 102 ALA A N 1
ATOM 781 C CA . ALA A 1 102 ? -2.481 30.456 4.236 1.00 77.31 102 ALA A CA 1
ATOM 782 C C . ALA A 1 102 ? -2.658 31.168 2.885 1.00 77.31 102 ALA A C 1
ATOM 784 O O . ALA A 1 102 ? -3.781 31.458 2.475 1.00 77.31 102 ALA A O 1
ATOM 785 N N . ALA A 1 103 ? -1.560 31.424 2.168 1.00 68.25 103 ALA A N 1
ATOM 786 C CA . ALA A 1 103 ? -1.590 32.114 0.878 1.00 68.25 103 ALA A CA 1
ATOM 787 C C . ALA A 1 103 ? -2.095 31.232 -0.282 1.00 68.25 103 ALA A C 1
ATOM 789 O O . ALA A 1 103 ? -2.525 31.759 -1.307 1.00 68.25 103 ALA A O 1
ATOM 790 N N . SER A 1 104 ? -2.048 29.902 -0.132 1.00 69.06 104 SER A N 1
ATOM 791 C CA . SER A 1 104 ? -2.402 28.925 -1.175 1.00 69.06 104 SER A CA 1
ATOM 792 C C . SER A 1 104 ? -3.742 28.213 -0.944 1.00 69.06 104 SER A C 1
ATOM 794 O O . SER A 1 104 ? -4.138 27.390 -1.768 1.00 69.06 104 SER A O 1
ATOM 796 N N . GLY A 1 105 ? -4.455 28.533 0.144 1.00 65.62 105 GLY A N 1
ATOM 797 C CA . GLY A 1 105 ? -5.757 27.940 0.478 1.00 65.62 105 GLY A CA 1
ATOM 798 C C . GLY A 1 105 ? -5.693 26.467 0.902 1.00 65.62 105 GLY A C 1
ATOM 799 O O . GLY A 1 105 ? -6.714 25.782 0.878 1.00 65.62 105 GLY A O 1
ATOM 800 N N . LYS A 1 106 ? -4.503 25.968 1.257 1.00 70.88 106 LYS A N 1
ATOM 801 C CA . LYS A 1 106 ? -4.287 24.607 1.768 1.00 70.88 106 LYS A CA 1
ATOM 802 C C . LYS A 1 106 ? -4.554 24.538 3.279 1.00 70.88 106 LYS A C 1
ATOM 804 O O . LYS A 1 106 ? -4.609 25.564 3.953 1.00 70.88 106 LYS A O 1
ATOM 809 N N . GLN A 1 107 ? -4.736 23.324 3.800 1.00 75.38 107 GLN A N 1
ATOM 810 C CA . GLN A 1 107 ? -5.077 23.083 5.206 1.00 75.38 107 GLN A CA 1
ATOM 811 C C . GLN A 1 107 ? -3.970 23.572 6.158 1.00 75.38 107 GLN A C 1
ATOM 813 O O . GLN A 1 107 ? -2.792 23.337 5.910 1.00 75.38 107 GLN A O 1
ATOM 818 N N . GLN A 1 108 ? -4.371 24.252 7.233 1.00 82.19 108 GLN A N 1
ATOM 819 C CA . GLN A 1 108 ? -3.504 24.747 8.308 1.00 82.19 108 GLN A CA 1
ATOM 820 C C . GLN A 1 108 ? -3.621 23.829 9.525 1.00 82.19 108 GLN A C 1
ATOM 822 O O . GLN A 1 108 ? -4.714 23.334 9.814 1.00 82.19 108 GLN A O 1
ATOM 827 N N . PHE A 1 109 ? -2.527 23.627 10.254 1.00 86.81 109 PHE A N 1
ATOM 828 C CA . PHE A 1 109 ? -2.486 22.743 11.416 1.00 86.81 109 PHE A CA 1
ATOM 829 C C . PHE A 1 109 ? -2.203 23.525 12.693 1.00 86.81 109 PHE A C 1
ATOM 831 O O . PHE A 1 109 ? -1.181 24.198 12.819 1.00 86.81 109 PHE A O 1
ATOM 838 N N . GLU A 1 110 ? -3.096 23.392 13.665 1.00 89.75 110 GLU A N 1
ATOM 839 C CA . GLU A 1 110 ? -2.939 23.956 15.000 1.00 89.75 110 GLU A CA 1
ATOM 840 C C . GLU A 1 110 ? -2.938 22.805 16.007 1.00 89.75 110 GLU A C 1
ATOM 842 O O . GLU A 1 110 ? -3.663 21.815 15.866 1.00 89.75 110 GLU A O 1
ATOM 847 N N . THR A 1 111 ? -2.088 22.890 17.026 1.00 93.00 111 THR A N 1
ATOM 848 C CA . THR A 1 111 ? -1.948 21.795 17.995 1.00 93.00 111 THR A CA 1
ATOM 849 C C . THR A 1 111 ? -1.796 22.320 19.402 1.00 93.00 111 THR A C 1
ATOM 851 O O . THR A 1 111 ? -1.085 23.295 19.637 1.00 93.00 111 THR A O 1
ATOM 854 N N . SER A 1 112 ? -2.399 21.627 20.356 1.00 94.50 112 SER A N 1
ATOM 855 C CA . SER A 1 112 ? -2.140 21.856 21.775 1.00 94.50 112 SER A CA 1
ATOM 856 C C . SER A 1 112 ? -1.139 20.817 22.254 1.00 94.50 112 SER A C 1
ATOM 858 O O . SER A 1 112 ? -1.146 19.686 21.775 1.00 94.50 112 SER A O 1
ATOM 860 N N . MET A 1 113 ? -0.255 21.183 23.171 1.00 95.69 113 MET A N 1
ATOM 861 C CA . MET A 1 113 ? 0.837 20.308 23.583 1.00 95.69 113 MET A CA 1
ATOM 862 C C . MET A 1 113 ? 1.074 20.426 25.077 1.00 95.69 113 MET A C 1
ATOM 864 O O . MET A 1 113 ? 1.201 21.532 25.608 1.00 95.69 113 MET A O 1
ATOM 868 N N . ILE A 1 114 ? 1.174 19.279 25.741 1.00 97.25 114 ILE A N 1
ATOM 869 C CA . ILE A 1 114 ? 1.621 19.171 27.124 1.00 97.25 114 ILE A CA 1
ATOM 870 C C . ILE A 1 114 ? 2.758 18.160 27.201 1.00 97.25 114 ILE A C 1
ATOM 872 O O . ILE A 1 114 ? 2.678 17.078 26.626 1.00 97.25 114 ILE A O 1
ATOM 876 N N . ALA A 1 115 ? 3.831 18.531 27.885 1.00 97.19 115 ALA A N 1
ATOM 877 C CA . ALA A 1 115 ? 4.993 17.683 28.086 1.00 97.19 115 ALA A CA 1
ATOM 878 C C . ALA A 1 115 ? 5.372 17.670 29.564 1.00 97.19 115 ALA A C 1
ATOM 880 O O . ALA A 1 115 ? 5.258 18.690 30.248 1.00 97.19 115 ALA A O 1
ATOM 881 N N . ALA A 1 116 ? 5.838 16.528 30.046 1.00 96.50 116 ALA A N 1
ATOM 882 C CA . ALA A 1 116 ? 6.364 16.357 31.385 1.00 96.50 116 ALA A CA 1
ATOM 883 C C . ALA A 1 116 ? 7.731 15.677 31.324 1.00 96.50 116 ALA A C 1
ATOM 885 O O . ALA A 1 116 ? 7.964 14.806 30.490 1.00 96.50 116 ALA A O 1
ATOM 886 N N . VAL A 1 117 ? 8.636 16.079 32.208 1.00 95.81 117 VAL A N 1
ATOM 887 C CA . VAL A 1 117 ? 9.944 15.443 32.359 1.00 95.81 117 VAL A CA 1
ATOM 888 C C . VAL A 1 117 ? 10.122 15.026 33.797 1.00 95.81 117 VAL A C 1
ATOM 890 O O . VAL A 1 117 ? 10.023 15.873 34.687 1.00 95.81 117 VAL A O 1
ATOM 893 N N . LEU A 1 118 ? 10.426 13.748 33.987 1.00 92.62 118 LEU A N 1
ATOM 894 C CA . LEU A 1 118 ? 10.884 13.191 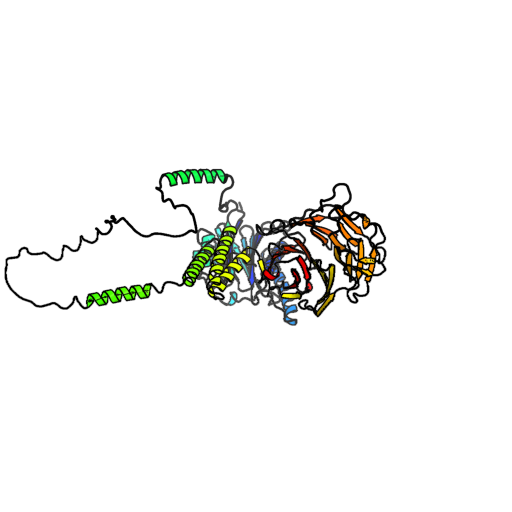35.248 1.00 92.62 118 LEU A CA 1
ATOM 895 C C . LEU A 1 118 ? 12.414 13.173 35.261 1.00 92.62 118 LEU A C 1
ATOM 897 O O . LEU A 1 118 ? 13.032 12.601 34.363 1.00 92.62 118 LEU A O 1
ATOM 901 N N . ASN A 1 119 ? 13.001 13.788 36.282 1.00 89.31 119 ASN A N 1
ATOM 902 C CA . ASN A 1 119 ? 14.425 13.732 36.592 1.00 89.31 119 ASN A CA 1
ATOM 903 C C . ASN A 1 119 ? 14.557 13.459 38.095 1.00 89.31 119 ASN A C 1
ATOM 905 O O . ASN A 1 119 ? 14.159 14.297 38.898 1.00 89.31 119 ASN A O 1
ATOM 909 N N . GLU A 1 120 ? 15.070 12.284 38.462 1.00 83.81 120 GLU A N 1
ATOM 910 C CA . GLU A 1 120 ? 15.142 11.822 39.857 1.00 83.81 120 GLU A CA 1
ATOM 911 C C . GLU A 1 120 ? 13.769 11.892 40.569 1.00 83.81 120 GLU A C 1
ATOM 913 O O . GLU A 1 120 ? 12.875 11.101 40.264 1.00 83.81 120 GLU A O 1
ATOM 918 N N . ASP A 1 121 ? 13.583 12.829 41.502 1.00 84.44 121 ASP A N 1
ATOM 919 C CA . ASP A 1 121 ? 12.351 13.078 42.262 1.00 84.44 121 ASP A CA 1
ATOM 920 C C . ASP A 1 121 ? 11.622 14.373 41.843 1.00 84.44 121 ASP A C 1
ATOM 922 O O . ASP A 1 121 ? 10.628 14.777 42.456 1.00 84.44 121 ASP A O 1
ATOM 926 N N . ASP A 1 122 ? 12.078 15.019 40.770 1.00 88.31 122 ASP A N 1
ATOM 927 C CA . ASP A 1 122 ? 11.496 16.233 40.215 1.00 88.31 122 ASP A CA 1
ATOM 928 C C . ASP A 1 122 ? 10.719 15.959 38.924 1.00 88.31 122 ASP A C 1
ATOM 930 O O . ASP A 1 122 ? 11.231 15.396 37.957 1.00 88.31 122 ASP A O 1
ATOM 934 N N . MET A 1 123 ? 9.487 16.466 38.869 1.00 91.81 123 MET A N 1
ATOM 935 C CA . MET A 1 123 ? 8.658 16.477 37.667 1.00 91.81 123 MET A CA 1
ATOM 936 C C . MET A 1 123 ? 8.461 17.917 37.190 1.00 91.81 123 MET A C 1
ATOM 938 O O . MET A 1 123 ? 7.901 18.747 37.910 1.00 91.81 123 MET A O 1
ATOM 942 N N . VAL A 1 124 ? 8.872 18.229 35.962 1.00 95.00 124 VAL A N 1
ATOM 943 C CA . VAL A 1 124 ? 8.597 19.527 35.324 1.00 95.00 124 VAL A CA 1
ATOM 944 C C . VAL A 1 124 ? 7.543 19.338 34.246 1.00 95.00 124 VAL A C 1
ATOM 946 O O . VAL A 1 124 ? 7.773 18.592 33.302 1.00 95.00 124 VAL A O 1
ATOM 949 N N . VAL A 1 125 ? 6.412 20.036 34.361 1.00 96.62 125 VAL A N 1
ATOM 950 C CA . VAL A 1 125 ? 5.318 20.002 33.380 1.00 96.62 125 VAL A CA 1
ATOM 951 C C . VAL A 1 125 ? 5.251 21.338 32.647 1.00 96.62 125 VAL A C 1
ATOM 953 O O . VAL A 1 125 ? 5.275 22.404 33.264 1.00 96.62 125 VAL A O 1
ATOM 956 N N . ALA A 1 126 ? 5.162 21.284 31.323 1.00 96.81 126 ALA A N 1
ATOM 957 C CA . ALA A 1 126 ? 5.087 22.427 30.427 1.00 96.81 126 ALA A CA 1
ATOM 958 C C . ALA A 1 126 ? 3.906 22.274 29.467 1.00 96.81 126 ALA A C 1
ATOM 960 O O . ALA A 1 126 ? 3.652 21.175 28.975 1.00 96.81 126 ALA A O 1
ATOM 961 N N . ARG A 1 127 ? 3.195 23.367 29.177 1.00 95.19 127 ARG A N 1
ATOM 962 C CA . ARG A 1 127 ? 2.015 23.331 28.306 1.00 95.19 127 ARG A CA 1
ATOM 963 C C . ARG A 1 127 ? 1.870 24.551 27.402 1.00 95.19 127 ARG A C 1
ATOM 965 O O . ARG A 1 127 ? 2.262 25.653 27.786 1.00 95.19 127 ARG A O 1
ATOM 972 N N . VAL A 1 128 ? 1.214 24.341 26.260 1.00 95.25 128 VAL A N 1
ATOM 973 C CA . VAL A 1 128 ? 0.672 25.370 25.357 1.00 95.25 128 VAL A CA 1
ATOM 974 C C . VAL A 1 128 ? -0.678 24.892 24.811 1.00 95.25 128 VAL A C 1
ATOM 976 O O . VAL A 1 128 ? -0.802 23.748 24.372 1.00 95.25 128 VAL A O 1
ATOM 979 N N . GLY A 1 129 ? -1.683 25.769 24.813 1.00 91.56 129 GLY A N 1
ATOM 980 C CA . GLY A 1 129 ? -3.046 25.456 24.376 1.00 91.56 129 GLY A CA 1
ATOM 981 C C . GLY A 1 129 ? -3.959 24.843 25.461 1.00 91.56 129 GLY A C 1
ATOM 982 O O . GLY A 1 129 ? -3.554 24.727 26.627 1.00 91.56 129 GLY A O 1
ATOM 983 N N . PRO A 1 130 ? -5.199 24.466 25.087 1.00 89.69 130 PRO A N 1
ATOM 984 C CA . PRO A 1 130 ? -6.264 23.955 25.964 1.00 89.69 130 PRO A CA 1
ATOM 985 C C . PRO A 1 130 ? -6.005 22.526 26.479 1.00 89.69 130 PRO A C 1
ATOM 987 O O . PRO A 1 130 ? -6.716 21.573 26.159 1.00 89.69 130 PRO A O 1
ATOM 990 N N . VAL A 1 131 ? -4.957 22.372 27.282 1.00 94.12 131 VAL A N 1
ATOM 991 C CA . VAL A 1 131 ? -4.521 21.102 27.880 1.00 94.12 131 VAL A CA 1
ATOM 992 C C . VAL A 1 131 ? -4.380 21.243 29.388 1.00 94.12 131 VAL A C 1
ATOM 994 O O . VAL A 1 131 ? -4.033 22.319 29.893 1.00 94.12 131 VAL A O 1
ATOM 997 N N . ILE A 1 132 ? -4.646 20.147 30.092 1.00 94.44 132 ILE A N 1
ATOM 998 C CA . ILE A 1 132 ? -4.684 20.078 31.550 1.00 94.44 132 ILE A CA 1
ATOM 999 C C . ILE A 1 132 ? -3.754 18.959 32.012 1.00 94.44 132 ILE A C 1
ATOM 1001 O O . ILE A 1 132 ? -3.745 17.870 31.438 1.00 94.44 132 ILE A O 1
ATOM 1005 N N . SER A 1 133 ? -3.017 19.196 33.096 1.00 95.50 133 SER A N 1
ATOM 1006 C CA . SER A 1 133 ? -2.453 18.107 33.893 1.00 95.50 133 SER A CA 1
ATOM 1007 C C . SER A 1 133 ? -3.046 18.050 35.291 1.00 95.50 133 SER A C 1
ATOM 1009 O O . SER A 1 133 ? -3.330 19.088 35.889 1.00 95.50 133 SER A O 1
ATOM 1011 N N . ALA A 1 134 ? -3.166 16.844 35.836 1.00 94.62 134 ALA A N 1
ATOM 1012 C CA . ALA A 1 134 ? -3.499 16.611 37.236 1.00 94.62 134 ALA A CA 1
ATOM 1013 C C . ALA A 1 134 ? -2.464 15.670 37.856 1.00 94.62 134 ALA A C 1
ATOM 1015 O O . ALA A 1 134 ? -2.269 14.561 37.374 1.00 94.62 134 ALA A O 1
ATOM 1016 N N . LEU A 1 135 ? -1.802 16.109 38.920 1.00 94.19 135 LEU A N 1
ATOM 1017 C CA . LEU A 1 135 ? -0.840 15.323 39.678 1.00 94.19 135 LEU A CA 1
ATOM 1018 C C . LEU A 1 135 ? -1.433 14.984 41.043 1.00 94.19 135 LEU A C 1
ATOM 1020 O O . LEU A 1 135 ? -1.706 15.877 41.842 1.00 94.19 135 LEU A O 1
ATOM 1024 N N . GLN A 1 136 ? -1.581 13.697 41.331 1.00 92.75 136 GLN A N 1
ATOM 1025 C CA . GLN A 1 136 ? -1.849 13.200 42.670 1.00 92.75 136 GLN A CA 1
ATOM 1026 C C . GLN A 1 136 ? -0.518 12.835 43.335 1.00 92.75 136 GLN A C 1
ATOM 1028 O O . GLN A 1 136 ? 0.265 12.047 42.809 1.00 92.75 136 GLN A O 1
ATOM 1033 N N . THR A 1 137 ? -0.245 13.447 44.486 1.00 87.06 137 THR A N 1
ATOM 1034 C CA . THR A 1 137 ? 0.917 13.135 45.325 1.00 87.06 137 THR A CA 1
ATOM 1035 C C . THR A 1 137 ? 0.581 13.395 46.789 1.00 87.06 137 THR A C 1
ATOM 1037 O O . THR A 1 137 ? -0.116 14.355 47.119 1.00 87.06 137 THR A O 1
ATOM 1040 N N . ALA A 1 138 ? 1.023 12.508 47.684 1.00 80.06 138 ALA A N 1
ATOM 1041 C CA . ALA A 1 138 ? 0.784 12.609 49.129 1.00 80.06 138 ALA A CA 1
ATOM 1042 C C . ALA A 1 138 ? -0.697 12.837 49.529 1.00 80.06 138 ALA A C 1
ATOM 1044 O O . ALA A 1 138 ? -0.988 13.510 50.517 1.00 80.06 138 ALA A O 1
ATOM 1045 N N . GLY A 1 139 ? -1.645 12.281 48.764 1.00 75.56 139 GLY A N 1
ATOM 1046 C CA . GLY A 1 139 ? -3.082 12.419 49.029 1.00 75.56 139 GLY A CA 1
ATOM 1047 C C . GLY A 1 139 ? -3.717 13.728 48.544 1.00 75.56 139 GLY A C 1
ATOM 1048 O O . GLY A 1 139 ? -4.915 13.922 48.742 1.00 75.56 139 GLY A O 1
ATOM 1049 N N . LEU A 1 140 ? -2.945 14.608 47.903 1.00 82.12 140 LEU A N 1
ATOM 1050 C CA . LEU A 1 140 ? -3.406 15.872 47.332 1.00 82.12 140 LEU A CA 1
ATOM 1051 C C . LEU A 1 140 ? -3.389 15.793 45.804 1.00 82.12 140 LEU A C 1
ATOM 1053 O O . LEU A 1 140 ? -2.425 15.299 45.221 1.00 82.12 140 LEU A O 1
ATOM 1057 N N . THR A 1 141 ? -4.437 16.315 45.166 1.00 89.75 141 THR A N 1
ATOM 1058 C CA . THR A 1 141 ? -4.496 16.487 43.708 1.00 89.75 141 THR A CA 1
ATOM 1059 C C . THR A 1 141 ? -4.188 17.938 43.368 1.00 89.75 141 THR A C 1
ATOM 1061 O O . THR A 1 141 ? -4.939 18.838 43.742 1.00 89.75 141 THR A O 1
ATOM 1064 N N . LEU A 1 142 ? -3.090 18.168 42.657 1.00 91.19 142 LEU A N 1
ATOM 1065 C CA . LEU A 1 142 ? -2.699 19.461 42.109 1.00 91.19 142 LEU A CA 1
ATOM 1066 C C . LEU A 1 142 ? -3.032 19.476 40.620 1.00 91.19 142 LEU A C 1
ATOM 1068 O O . LEU A 1 142 ? -2.707 18.531 39.909 1.00 91.19 142 LEU A O 1
ATOM 1072 N N . THR A 1 143 ? -3.667 20.535 40.136 1.00 92.69 143 THR A N 1
ATOM 1073 C CA . THR A 1 143 ? -3.981 20.694 38.711 1.00 92.69 143 THR A CA 1
ATOM 1074 C C . THR A 1 143 ? -3.125 21.796 38.102 1.00 92.69 143 THR A C 1
ATOM 1076 O O . THR A 1 143 ? -2.609 22.666 38.804 1.00 92.69 143 THR A O 1
ATOM 1079 N N . PHE A 1 144 ? -2.919 21.727 36.792 1.00 92.31 144 PHE A N 1
ATOM 1080 C CA . PHE A 1 144 ? -2.290 22.782 36.014 1.00 92.31 144 PHE A CA 1
ATOM 1081 C C . PHE A 1 144 ? -3.045 22.909 34.689 1.00 92.31 144 PHE A C 1
ATOM 1083 O O . PHE A 1 144 ? -2.945 21.999 33.861 1.00 92.31 144 PHE A O 1
ATOM 1090 N N . PRO A 1 145 ? -3.830 23.986 34.482 1.00 90.00 145 PRO A N 1
ATOM 1091 C CA . PRO A 1 145 ? -4.003 25.184 35.331 1.00 90.00 145 PRO A CA 1
ATOM 1092 C C . PRO A 1 145 ? -4.451 24.907 36.778 1.00 90.00 145 PRO A C 1
ATOM 1094 O O . PRO A 1 145 ? -5.121 23.913 37.017 1.00 90.00 145 PRO A O 1
ATOM 1097 N N . ASN A 1 146 ? -4.079 25.781 37.725 1.00 85.38 146 ASN A N 1
ATOM 1098 C CA . ASN A 1 146 ? -4.329 25.579 39.166 1.00 85.38 146 ASN A CA 1
ATOM 1099 C C . ASN A 1 146 ? -5.818 25.578 39.547 1.00 85.38 146 ASN A C 1
ATOM 1101 O O . ASN A 1 146 ? -6.180 25.036 40.590 1.00 85.38 146 ASN A O 1
ATOM 1105 N N . ASP A 1 147 ? -6.654 26.226 38.736 1.00 81.69 147 ASP A N 1
ATOM 1106 C CA . ASP A 1 147 ? -8.101 26.261 38.896 1.00 81.69 147 ASP A CA 1
ATOM 1107 C C . ASP A 1 147 ? -8.751 25.908 37.555 1.00 81.69 147 ASP A C 1
ATOM 1109 O O . ASP A 1 147 ? -8.576 26.612 36.560 1.00 81.69 147 ASP A O 1
ATOM 1113 N N . LEU A 1 148 ? -9.470 24.784 37.526 1.00 83.56 148 LEU A N 1
ATOM 1114 C CA . LEU A 1 148 ? -10.171 24.296 36.336 1.00 83.56 148 LEU A CA 1
ATOM 1115 C C . LEU A 1 148 ? -11.556 24.937 36.162 1.00 83.56 148 LEU A C 1
ATOM 1117 O O . LEU A 1 148 ? -12.236 24.648 35.184 1.00 83.56 148 LEU A O 1
ATOM 1121 N N . SER A 1 149 ? -11.991 25.786 37.098 1.00 77.56 149 SER A N 1
ATOM 1122 C CA . SER A 1 149 ? -13.215 26.580 36.953 1.00 77.56 149 SER A CA 1
ATOM 1123 C C . SER A 1 149 ? -12.990 27.890 36.192 1.00 77.56 149 SER A C 1
ATOM 1125 O O . SER A 1 149 ? -13.948 28.484 35.696 1.00 77.56 149 SER A O 1
ATOM 1127 N N . GLU A 1 150 ? -11.737 28.335 36.061 1.00 76.69 150 GLU A N 1
ATOM 1128 C CA . GLU A 1 150 ? -11.392 29.501 35.255 1.00 76.69 150 GLU A CA 1
ATOM 1129 C C . GLU A 1 150 ? -11.352 29.137 33.765 1.00 76.69 150 GLU A C 1
ATOM 1131 O O . GLU A 1 150 ? -10.577 28.288 33.330 1.00 76.69 150 GLU A O 1
ATOM 1136 N N . GLU A 1 151 ? -12.150 29.826 32.949 1.00 69.44 151 GLU A N 1
ATOM 1137 C CA . GLU A 1 151 ? -12.207 29.564 31.506 1.00 69.44 151 GLU A CA 1
ATOM 1138 C C . GLU A 1 151 ? -10.945 30.049 30.768 1.00 69.44 151 GLU A C 1
ATOM 1140 O O . GLU A 1 151 ? -10.481 29.405 29.830 1.00 69.44 151 GLU A O 1
ATOM 1145 N N . ALA A 1 152 ? -10.338 31.167 31.185 1.00 70.81 152 ALA A N 1
ATOM 1146 C CA . ALA A 1 152 ? -9.243 31.791 30.432 1.00 70.81 152 ALA A CA 1
ATOM 1147 C C . ALA A 1 152 ? -8.013 30.871 30.217 1.00 70.81 152 ALA A C 1
ATOM 1149 O O . ALA A 1 152 ? -7.519 30.803 29.089 1.00 70.81 152 ALA A O 1
ATOM 1150 N N . PRO A 1 153 ? -7.524 30.112 31.219 1.00 71.81 153 PRO A N 1
ATOM 1151 C CA . PRO A 1 153 ? -6.422 29.165 31.030 1.00 71.81 153 PRO A CA 1
ATOM 1152 C C . PRO A 1 153 ? -6.780 27.920 30.200 1.00 71.81 153 PRO A C 1
ATOM 1154 O O . PRO A 1 153 ? -5.858 27.249 29.715 1.00 71.81 153 PRO A O 1
ATOM 1157 N N . LEU A 1 154 ? -8.078 27.613 30.073 1.00 73.75 154 LEU A N 1
ATOM 1158 C CA . LEU A 1 154 ? -8.643 26.476 29.335 1.00 73.75 154 LEU A CA 1
ATOM 1159 C C . LEU A 1 154 ? -8.890 26.784 27.852 1.00 73.75 154 LEU A C 1
ATOM 1161 O O . LEU A 1 154 ? -9.087 25.856 27.078 1.00 73.75 154 LEU A O 1
ATOM 1165 N N . PHE A 1 155 ? -8.825 28.057 27.449 1.00 75.94 155 PHE A N 1
ATOM 1166 C CA . PHE A 1 155 ? -8.921 28.516 26.057 1.00 75.94 155 PHE A CA 1
ATOM 1167 C C . PHE A 1 155 ? -7.647 29.245 25.598 1.00 75.94 155 PHE A C 1
ATOM 1169 O O . PHE A 1 155 ? -7.703 30.192 24.811 1.00 75.94 155 PHE A O 1
ATOM 1176 N N . SER A 1 156 ? -6.482 28.838 26.111 1.00 83.25 156 SER A N 1
ATOM 1177 C CA . SER A 1 156 ? -5.204 29.417 25.693 1.00 83.25 156 SER A CA 1
ATOM 1178 C C . SER A 1 156 ? -4.889 29.099 24.228 1.00 83.25 156 SER A C 1
ATOM 1180 O O . SER A 1 156 ? -5.356 28.110 23.660 1.00 83.25 156 SER A O 1
ATOM 1182 N N . VAL A 1 157 ? -4.090 29.963 23.602 1.00 89.50 157 VAL A N 1
ATOM 1183 C CA . VAL A 1 157 ? -3.795 29.875 22.169 1.00 89.50 157 VAL A CA 1
ATOM 1184 C C . VAL A 1 157 ? -2.944 28.625 21.874 1.00 89.50 157 VAL A C 1
ATOM 1186 O O . VAL A 1 157 ? -1.913 28.439 22.530 1.00 89.50 157 VAL A O 1
ATOM 1189 N N . PRO A 1 158 ? -3.346 27.758 20.923 1.00 93.19 158 PRO A N 1
ATOM 1190 C CA . PRO A 1 158 ? -2.560 26.597 20.510 1.00 93.19 158 PRO A CA 1
ATOM 1191 C C . PRO A 1 158 ? -1.300 26.984 19.718 1.00 93.19 158 PRO A C 1
ATOM 1193 O O . PRO A 1 158 ? -1.131 28.115 19.255 1.00 93.19 158 PRO A O 1
ATOM 1196 N N . LEU A 1 159 ? -0.405 26.012 19.544 1.00 93.62 159 LEU A N 1
ATOM 1197 C CA . LEU A 1 159 ? 0.789 26.142 18.712 1.00 93.62 159 LEU A CA 1
ATOM 1198 C C . LEU A 1 159 ? 0.415 26.302 17.235 1.00 93.62 159 LEU A C 1
ATOM 1200 O O . LEU A 1 159 ? -0.559 25.715 16.764 1.00 93.62 159 LEU A O 1
ATOM 1204 N N . GLY A 1 160 ? 1.240 27.051 16.504 1.00 90.56 160 GLY A N 1
ATOM 1205 C CA . GLY A 1 160 ? 1.092 27.286 15.066 1.00 90.56 160 GLY A CA 1
ATOM 1206 C C . GLY A 1 160 ? 0.261 28.518 14.697 1.00 90.56 160 GLY A C 1
ATOM 1207 O O . GLY A 1 160 ? 0.245 28.886 13.524 1.00 90.56 160 GLY A O 1
ATOM 1208 N N . LEU A 1 161 ? -0.381 29.182 15.668 1.00 89.19 161 LEU A N 1
ATOM 1209 C CA . LEU A 1 161 ? -1.156 30.415 15.448 1.00 89.19 161 LEU A CA 1
ATOM 1210 C C . LEU A 1 161 ? -0.339 31.698 15.622 1.00 89.19 161 LEU A C 1
ATOM 1212 O O . LEU A 1 161 ? -0.457 32.628 14.826 1.00 89.19 161 LEU A O 1
ATOM 1216 N N . LEU A 1 162 ? 0.466 31.772 16.682 1.00 90.69 162 LEU A N 1
ATOM 1217 C CA . LEU A 1 162 ? 1.301 32.932 16.992 1.00 90.69 162 LEU A CA 1
ATOM 1218 C C . LEU A 1 162 ? 2.771 32.612 16.702 1.00 90.69 162 LEU A C 1
ATOM 1220 O O . LEU A 1 162 ? 3.177 31.463 16.871 1.00 90.69 162 LEU A O 1
ATOM 1224 N N . PRO A 1 163 ? 3.595 33.602 16.314 1.00 89.44 163 PRO A N 1
ATOM 1225 C CA . PRO A 1 163 ? 5.015 33.376 16.035 1.00 89.44 163 PRO A CA 1
ATOM 1226 C C . PRO A 1 163 ? 5.804 32.946 17.283 1.00 89.44 163 PRO A C 1
ATOM 1228 O O . PRO A 1 163 ? 6.758 32.174 17.183 1.00 89.44 163 PRO A O 1
ATOM 1231 N N . GLU A 1 164 ? 5.388 33.407 18.465 1.00 92.75 164 GLU A N 1
ATOM 1232 C CA . GLU A 1 164 ? 5.948 33.005 19.754 1.00 92.75 164 GLU A CA 1
ATOM 1233 C C . GLU A 1 164 ? 4.858 32.351 20.615 1.00 92.75 164 GLU A C 1
ATOM 1235 O O . GLU A 1 164 ? 3.808 32.965 20.824 1.00 92.75 164 GLU A O 1
ATOM 1240 N N . PRO A 1 165 ? 5.079 31.121 21.117 1.00 94.25 165 PRO A N 1
ATOM 1241 C CA . PRO A 1 165 ? 4.116 30.454 21.979 1.00 94.25 165 PRO A CA 1
ATOM 1242 C C . PRO A 1 165 ? 4.246 30.929 23.432 1.00 94.25 165 PRO A C 1
ATOM 1244 O O . PRO A 1 165 ? 5.356 31.121 23.937 1.00 94.25 165 PRO A O 1
ATOM 1247 N N . ASP A 1 166 ? 3.117 31.040 24.132 1.00 91.25 166 ASP A N 1
ATOM 1248 C CA . ASP A 1 166 ? 3.096 31.306 25.573 1.00 91.25 166 ASP A CA 1
ATOM 1249 C C . ASP A 1 166 ? 3.248 29.997 26.363 1.00 91.25 166 ASP A C 1
ATOM 1251 O O . ASP A 1 166 ? 2.284 29.269 26.610 1.00 91.25 166 ASP A O 1
ATOM 1255 N N . VAL A 1 167 ? 4.495 29.655 26.699 1.00 94.56 167 VAL A N 1
ATOM 1256 C CA . VAL A 1 167 ? 4.830 28.388 27.361 1.00 94.56 167 VAL A CA 1
ATOM 1257 C C . VAL A 1 167 ? 4.718 28.531 28.876 1.00 94.56 167 VAL A C 1
ATOM 1259 O O . VAL A 1 167 ? 5.619 29.056 29.540 1.00 94.56 167 VAL A O 1
ATOM 1262 N N . ALA A 1 168 ? 3.644 27.986 29.439 1.00 93.25 168 ALA A N 1
ATOM 1263 C CA . ALA A 1 168 ? 3.449 27.919 30.881 1.00 93.25 168 ALA A CA 1
ATOM 1264 C C . ALA A 1 168 ? 4.125 26.664 31.455 1.00 93.25 168 ALA A C 1
ATOM 1266 O O . ALA A 1 168 ? 4.046 25.583 30.869 1.00 93.25 168 ALA A O 1
ATOM 1267 N N . MET A 1 169 ? 4.779 26.791 32.615 1.00 94.75 169 MET A N 1
ATOM 1268 C CA . MET A 1 169 ? 5.507 25.691 33.257 1.00 94.75 169 MET A CA 1
ATOM 1269 C C . MET A 1 169 ? 5.299 25.659 34.764 1.00 94.75 169 MET A C 1
ATOM 1271 O O . MET A 1 169 ? 5.200 26.705 35.406 1.00 94.75 169 MET A O 1
ATOM 1275 N N . VAL A 1 170 ? 5.336 24.456 35.321 1.00 94.44 170 VAL A N 1
ATOM 1276 C CA . VAL A 1 170 ? 5.274 24.192 36.757 1.00 94.44 170 VAL A CA 1
ATOM 1277 C C . VAL A 1 170 ? 6.224 23.046 37.106 1.00 94.44 170 VAL A C 1
ATOM 1279 O O . VAL A 1 170 ? 6.515 22.189 36.272 1.00 94.44 170 VAL A O 1
ATOM 1282 N N . ARG A 1 171 ? 6.744 23.048 38.333 1.00 93.50 171 ARG A N 1
ATOM 1283 C CA . ARG A 1 171 ? 7.595 21.980 38.866 1.00 93.50 171 ARG A CA 1
ATOM 1284 C C . ARG A 1 171 ? 6.952 21.396 40.114 1.00 93.50 171 ARG A C 1
ATOM 1286 O O . ARG A 1 171 ? 6.485 22.148 40.970 1.00 93.50 171 ARG A O 1
ATOM 1293 N N . TYR A 1 172 ? 6.981 20.076 40.215 1.00 91.31 172 TYR A N 1
ATOM 1294 C CA . TYR A 1 172 ? 6.468 19.301 41.332 1.00 91.31 172 TYR A CA 1
ATOM 1295 C C . TYR A 1 172 ? 7.556 18.379 41.880 1.00 91.31 172 TYR A C 1
ATOM 1297 O O . TYR A 1 172 ? 8.355 17.854 41.111 1.00 91.31 172 TYR A O 1
ATOM 1305 N N . GLY A 1 173 ? 7.550 18.160 43.194 1.00 88.75 173 GLY A N 1
ATOM 1306 C CA . GLY A 1 173 ? 8.254 17.027 43.794 1.00 88.75 173 GLY A CA 1
ATOM 1307 C C . GLY A 1 173 ? 7.361 15.791 43.737 1.00 88.75 173 GLY A C 1
ATOM 1308 O O . GLY A 1 173 ? 6.172 15.873 44.068 1.00 88.75 173 GLY A O 1
ATOM 1309 N N . VAL A 1 174 ? 7.913 14.664 43.303 1.00 90.75 174 VAL A N 1
ATOM 1310 C CA . VAL A 1 174 ? 7.189 13.405 43.122 1.00 90.75 174 VAL A CA 1
ATOM 1311 C C . VAL A 1 174 ? 7.856 12.271 43.891 1.00 90.75 174 VAL A C 1
ATOM 1313 O O . VAL A 1 174 ? 9.060 12.247 44.096 1.00 90.75 174 VAL A O 1
ATOM 1316 N N . ASN A 1 175 ? 7.040 11.320 44.333 1.00 86.50 175 ASN A N 1
ATOM 1317 C CA . ASN A 1 175 ? 7.475 10.125 45.053 1.00 86.50 175 ASN A CA 1
ATOM 1318 C C . ASN A 1 175 ? 6.884 8.870 44.395 1.00 86.50 175 ASN A C 1
ATOM 1320 O O . ASN A 1 175 ? 5.928 8.966 43.620 1.00 86.50 175 ASN A O 1
ATOM 1324 N N . ALA A 1 176 ? 7.368 7.688 44.778 1.00 83.69 176 ALA A N 1
ATOM 1325 C CA . ALA A 1 176 ? 6.705 6.428 44.443 1.00 83.69 176 ALA A CA 1
ATOM 1326 C C . ALA A 1 176 ? 5.216 6.457 44.856 1.00 83.69 176 ALA A C 1
ATOM 1328 O O . ALA A 1 176 ? 4.869 6.894 45.955 1.00 83.69 176 ALA A O 1
ATOM 1329 N N . GLY A 1 177 ? 4.342 6.013 43.956 1.00 84.12 177 GLY A N 1
ATOM 1330 C CA . GLY A 1 177 ? 2.886 6.085 44.052 1.00 84.12 177 GLY A CA 1
ATOM 1331 C C . GLY A 1 177 ? 2.268 7.394 43.550 1.00 84.12 177 GLY A C 1
ATOM 1332 O O . GLY A 1 177 ? 1.044 7.507 43.559 1.00 84.12 177 GLY A O 1
ATOM 1333 N N . SER A 1 178 ? 3.064 8.385 43.122 1.00 90.44 178 SER A N 1
ATOM 1334 C CA . SER A 1 178 ? 2.512 9.610 42.520 1.00 90.44 178 SER A CA 1
ATOM 1335 C C . SER A 1 178 ? 1.921 9.306 41.149 1.00 90.44 178 SER A C 1
ATOM 1337 O O . SER A 1 178 ? 2.506 8.545 40.374 1.00 90.44 178 SER A O 1
ATOM 1339 N N . ARG A 1 179 ? 0.789 9.937 40.832 1.00 93.19 179 ARG A N 1
ATOM 1340 C CA . ARG A 1 179 ? 0.088 9.738 39.560 1.00 93.19 179 ARG A CA 1
ATOM 1341 C C . ARG A 1 179 ? -0.106 11.038 38.812 1.00 93.19 179 ARG A C 1
ATOM 1343 O O . ARG A 1 179 ? -0.751 11.950 39.320 1.00 93.19 179 ARG A O 1
ATOM 1350 N N . LEU A 1 180 ? 0.417 11.108 37.598 1.00 95.38 180 LEU A N 1
ATOM 1351 C CA . LEU A 1 180 ? 0.279 12.241 36.697 1.00 95.38 180 LEU A CA 1
ATOM 1352 C C . LEU A 1 180 ? -0.710 11.900 35.581 1.00 95.38 180 LEU A C 1
ATOM 1354 O O . LEU A 1 180 ? -0.566 10.895 34.897 1.00 95.38 180 LEU A O 1
ATOM 1358 N N . VAL A 1 181 ? -1.689 12.766 35.365 1.00 96.06 181 VAL A N 1
ATOM 1359 C CA . VAL A 1 181 ? -2.571 12.758 34.199 1.00 96.06 181 VAL A CA 1
ATOM 1360 C C . VAL A 1 181 ? -2.176 13.916 33.300 1.00 96.06 181 VAL A C 1
ATOM 1362 O O . VAL A 1 181 ? -2.095 15.045 33.777 1.00 96.06 181 VAL A O 1
ATOM 1365 N N . LEU A 1 182 ? -1.987 13.647 32.014 1.00 96.94 182 LEU A N 1
ATOM 1366 C CA . LEU A 1 182 ? -1.899 14.632 30.940 1.00 96.94 182 LEU A CA 1
ATOM 1367 C C . LEU A 1 182 ? -3.127 14.446 30.051 1.00 96.94 182 LEU A C 1
ATOM 1369 O O . LEU A 1 182 ? -3.349 13.338 29.572 1.00 96.94 182 LEU A O 1
ATOM 1373 N N . ALA A 1 183 ? -3.936 15.482 29.853 1.00 94.94 183 ALA A N 1
ATOM 1374 C CA . ALA A 1 183 ? -5.197 15.369 29.127 1.00 94.94 183 ALA A CA 1
ATOM 1375 C C . ALA A 1 183 ? -5.549 16.643 28.349 1.00 94.94 183 ALA A C 1
ATOM 1377 O O . ALA A 1 183 ? -4.983 17.718 28.563 1.00 94.94 183 ALA A O 1
ATOM 1378 N N . ASP A 1 184 ? -6.530 16.518 27.459 1.00 91.38 184 ASP A N 1
ATOM 1379 C CA . ASP A 1 184 ? -7.226 17.670 26.887 1.00 91.38 184 ASP A CA 1
ATOM 1380 C C . ASP A 1 184 ? -8.130 18.383 27.922 1.00 91.38 184 ASP A C 1
ATOM 1382 O O . ASP A 1 184 ? -8.258 17.974 29.082 1.00 91.38 184 ASP A O 1
ATOM 1386 N N . ALA A 1 185 ? -8.772 19.474 27.497 1.00 88.56 185 ALA A N 1
ATOM 1387 C CA . ALA A 1 185 ? -9.652 20.278 28.344 1.00 88.56 185 ALA A CA 1
ATOM 1388 C C . ALA A 1 185 ? -10.865 19.518 28.926 1.00 88.56 185 ALA A C 1
ATOM 1390 O O . ALA A 1 185 ? -11.448 19.992 29.899 1.00 88.56 185 ALA A O 1
ATOM 1391 N N . SER A 1 186 ? -11.232 18.336 28.405 1.00 88.19 186 SER A N 1
ATOM 1392 C CA . SER A 1 186 ? -12.368 17.553 28.926 1.00 88.19 186 SER A CA 1
ATOM 1393 C C . SER A 1 186 ? -12.161 17.076 30.364 1.00 88.19 186 SER A C 1
ATOM 1395 O O . SER A 1 186 ? -13.130 16.765 31.056 1.00 88.19 186 SER A O 1
ATOM 1397 N N . LEU A 1 187 ? -10.917 17.056 30.861 1.00 89.81 187 LEU A N 1
ATOM 1398 C CA . LEU A 1 187 ? -10.645 16.724 32.258 1.00 89.81 187 LEU A CA 1
ATOM 1399 C C . LEU A 1 187 ? -11.290 17.733 33.229 1.00 89.81 187 LEU A C 1
ATOM 1401 O O . LEU A 1 187 ? -11.639 17.350 34.346 1.00 89.81 187 LEU A O 1
ATOM 1405 N N . ALA A 1 188 ? -11.506 18.984 32.800 1.00 88.44 188 ALA A N 1
ATOM 1406 C CA . ALA A 1 188 ? -12.196 20.008 33.589 1.00 88.44 188 ALA A CA 1
ATOM 1407 C C . ALA A 1 188 ? -13.688 19.699 33.817 1.00 88.44 188 ALA A C 1
ATOM 1409 O O . ALA A 1 188 ? -14.268 20.195 34.781 1.00 88.44 188 ALA A O 1
ATOM 1410 N N . ASP A 1 189 ? -14.300 18.829 33.004 1.00 86.25 189 ASP A N 1
ATOM 1411 C CA . ASP A 1 189 ? -15.696 18.407 33.195 1.00 86.25 189 ASP A CA 1
ATOM 1412 C C . ASP A 1 189 ? -15.875 17.521 34.444 1.00 86.25 189 ASP A C 1
ATOM 1414 O O . ASP A 1 189 ? -17.000 17.268 34.893 1.00 86.25 189 ASP A O 1
ATOM 1418 N N . ILE A 1 190 ? -14.775 17.010 35.011 1.00 89.12 190 ILE A N 1
ATOM 1419 C CA . ILE A 1 190 ? -14.785 16.184 36.217 1.00 89.12 190 ILE A CA 1
ATOM 1420 C C . ILE A 1 190 ? -14.656 17.095 37.449 1.00 89.12 190 ILE A C 1
ATOM 1422 O O . ILE A 1 190 ? -13.632 17.757 37.611 1.00 89.12 190 ILE A O 1
ATOM 1426 N N . PRO A 1 191 ? -15.628 17.083 38.386 1.00 87.56 191 PRO A N 1
ATOM 1427 C CA . PRO A 1 191 ? -15.511 17.833 39.634 1.00 87.56 191 PRO A CA 1
ATOM 1428 C C . PRO A 1 191 ? -14.245 17.458 40.410 1.00 87.56 191 PRO A C 1
ATOM 1430 O O . PRO A 1 191 ? -13.907 16.274 40.504 1.00 87.56 191 PRO A O 1
ATOM 1433 N N . ALA A 1 192 ? -13.580 18.442 41.017 1.00 86.12 192 ALA A N 1
ATOM 1434 C CA . ALA A 1 192 ? -12.289 18.254 41.682 1.00 86.12 192 ALA A CA 1
ATOM 1435 C C . ALA A 1 192 ? -12.312 17.168 42.776 1.00 86.12 192 ALA A C 1
ATOM 1437 O O . ALA A 1 192 ? -11.365 16.379 42.878 1.00 86.12 192 ALA A O 1
ATOM 1438 N N .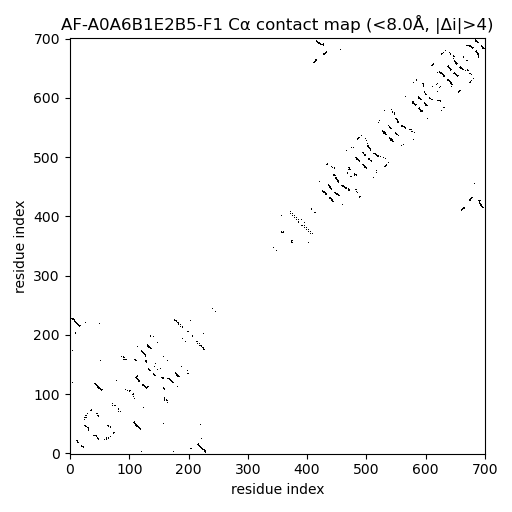 GLU A 1 193 ? -13.398 17.053 43.557 1.00 87.56 193 GLU A N 1
ATOM 1439 C CA . GLU A 1 193 ? -13.505 15.991 44.570 1.00 87.56 193 GLU A CA 1
ATOM 1440 C C . GLU A 1 193 ? -13.601 14.601 43.931 1.00 87.56 193 GLU A C 1
ATOM 1442 O O . GLU A 1 193 ? -13.053 13.628 44.453 1.00 87.56 193 GLU A O 1
ATOM 1447 N N . ARG A 1 194 ? -14.274 14.502 42.778 1.00 89.69 194 ARG A N 1
ATOM 1448 C CA . ARG A 1 194 ? -14.418 13.250 42.029 1.00 89.69 194 ARG A CA 1
ATOM 1449 C C . ARG A 1 194 ? -13.126 12.866 41.315 1.00 89.69 194 ARG A C 1
ATOM 1451 O O . ARG A 1 194 ? -12.778 11.693 41.306 1.00 89.69 194 ARG A O 1
ATOM 1458 N N . LEU A 1 195 ? -12.409 13.831 40.744 1.00 90.19 195 LEU A N 1
ATOM 1459 C CA . LEU A 1 195 ? -11.096 13.585 40.151 1.00 90.19 195 LEU A CA 1
ATOM 1460 C C . LEU A 1 195 ? -10.117 13.074 41.216 1.00 90.19 195 LEU A C 1
ATOM 1462 O O . LEU A 1 195 ? -9.439 12.073 41.006 1.00 90.19 195 LEU A O 1
ATOM 1466 N N . THR A 1 196 ? -10.125 13.698 42.396 1.00 90.56 196 THR A N 1
ATOM 1467 C CA . THR A 1 196 ? -9.290 13.279 43.529 1.00 90.56 196 THR A CA 1
ATOM 1468 C C . THR A 1 196 ? -9.616 11.863 43.995 1.00 90.56 196 THR A C 1
ATOM 1470 O O . THR A 1 196 ? -8.703 11.070 44.203 1.00 90.56 196 THR A O 1
ATOM 1473 N N . SER A 1 197 ? -10.899 11.506 44.127 1.00 89.69 197 SER A N 1
ATOM 1474 C CA . SER A 1 197 ? -11.272 10.151 44.551 1.00 89.69 197 SER A CA 1
ATOM 1475 C C . SER A 1 197 ? -10.887 9.080 43.530 1.00 89.69 197 SER A C 1
ATOM 1477 O O . SER A 1 197 ? -10.455 8.004 43.932 1.00 89.69 197 SER A O 1
ATOM 1479 N N . ILE A 1 198 ? -10.969 9.383 42.230 1.00 91.44 198 ILE A N 1
ATOM 1480 C CA . ILE A 1 198 ? -10.532 8.477 41.160 1.00 91.44 198 ILE A CA 1
ATOM 1481 C C . ILE A 1 198 ? -9.013 8.264 41.207 1.00 91.44 198 ILE A C 1
ATOM 1483 O O . ILE A 1 198 ? -8.557 7.126 41.132 1.00 91.44 198 ILE A O 1
ATOM 1487 N N . LEU A 1 199 ? -8.222 9.332 41.362 1.00 91.31 199 LEU A N 1
ATOM 1488 C CA . LEU A 1 199 ? -6.755 9.241 41.389 1.00 91.31 199 LEU A CA 1
ATOM 1489 C C . LEU A 1 199 ? -6.203 8.553 42.648 1.00 91.31 199 LEU A C 1
ATOM 1491 O O . LEU A 1 199 ? -5.048 8.131 42.639 1.00 91.31 199 LEU A O 1
ATOM 1495 N N . LEU A 1 200 ? -7.010 8.403 43.702 1.00 90.12 200 LEU A N 1
ATOM 1496 C CA . LEU A 1 200 ? -6.658 7.706 44.946 1.00 90.12 200 LEU A CA 1
ATOM 1497 C C . LEU A 1 200 ? -6.954 6.195 44.934 1.00 90.12 200 LEU A C 1
ATOM 1499 O O . LEU A 1 200 ? -6.706 5.531 45.938 1.00 90.12 200 LEU A O 1
ATOM 1503 N N . GLU A 1 201 ? -7.479 5.638 43.839 1.00 87.44 201 GLU A N 1
ATOM 1504 C CA . GLU A 1 201 ? -7.750 4.197 43.725 1.00 87.44 201 GLU A CA 1
ATOM 1505 C C . GLU A 1 201 ? -6.478 3.342 43.875 1.00 87.44 201 GLU A C 1
ATOM 1507 O O . GLU A 1 201 ? -5.366 3.793 43.642 1.00 87.44 201 GLU A O 1
ATOM 1512 N N . ASN A 1 202 ? -6.594 2.068 44.240 1.00 77.75 202 ASN A N 1
ATOM 1513 C CA . ASN A 1 202 ? -5.393 1.275 44.562 1.00 77.75 202 ASN A CA 1
ATOM 1514 C C . ASN A 1 202 ? -4.559 0.839 43.342 1.00 77.75 202 ASN A C 1
ATOM 1516 O O . ASN A 1 202 ? -3.442 0.373 43.521 1.00 77.75 202 ASN A O 1
ATOM 1520 N N . ASP A 1 203 ? -5.102 0.941 42.130 1.00 76.38 203 ASP A N 1
ATOM 1521 C CA . ASP A 1 203 ? -4.542 0.329 40.919 1.00 76.38 203 ASP A CA 1
ATOM 1522 C C . ASP A 1 203 ? -4.772 1.237 39.700 1.00 76.38 203 ASP A C 1
ATOM 1524 O O . ASP A 1 203 ? -5.872 1.780 39.544 1.00 76.38 203 ASP A O 1
ATOM 1528 N N . ILE A 1 204 ? -3.765 1.379 38.829 1.00 80.75 204 ILE A N 1
ATOM 1529 C CA . ILE A 1 204 ? -3.818 2.208 37.612 1.00 80.75 204 ILE A CA 1
ATOM 1530 C C . ILE A 1 204 ? -5.004 1.867 36.695 1.00 80.75 204 ILE A C 1
ATOM 1532 O O . ILE A 1 204 ? -5.646 2.760 36.143 1.00 80.75 204 ILE A O 1
ATOM 1536 N N . GLY A 1 205 ? -5.373 0.591 36.578 1.00 76.50 205 GLY A N 1
ATOM 1537 C CA . GLY A 1 205 ? -6.524 0.126 35.812 1.00 76.50 205 GLY A CA 1
ATOM 1538 C C . GLY A 1 205 ? -7.855 0.592 36.403 1.00 76.50 205 GLY A C 1
ATOM 1539 O O . GLY A 1 205 ? -8.763 0.964 35.658 1.00 76.50 205 GLY A O 1
ATOM 1540 N N . LYS A 1 206 ? -7.972 0.660 37.736 1.00 81.62 206 LYS A N 1
ATOM 1541 C CA . LYS A 1 206 ? -9.157 1.240 38.397 1.00 81.62 206 LYS A CA 1
ATOM 1542 C C . LYS A 1 206 ? -9.236 2.750 38.210 1.00 81.62 206 LYS A C 1
ATOM 1544 O O . LYS A 1 206 ? -10.338 3.270 38.039 1.00 81.62 206 LYS A O 1
ATOM 1549 N N . VAL A 1 207 ? -8.094 3.439 38.201 1.00 85.31 207 VAL A N 1
ATOM 1550 C CA . VAL A 1 207 ? -8.027 4.875 37.889 1.00 85.31 207 VAL A CA 1
ATOM 1551 C C . VAL A 1 207 ? -8.516 5.123 36.462 1.00 85.31 207 VAL A C 1
ATOM 1553 O O . VAL A 1 207 ? -9.402 5.952 36.258 1.00 85.31 207 VAL A O 1
ATOM 1556 N N . LEU A 1 208 ? -8.007 4.369 35.481 1.00 86.50 208 LEU A N 1
ATOM 1557 C CA . LEU A 1 208 ? -8.434 4.472 34.081 1.00 86.50 208 LEU A CA 1
ATOM 1558 C C . LEU A 1 208 ? -9.929 4.177 33.911 1.00 86.50 208 LEU A C 1
ATOM 1560 O O . LEU A 1 208 ? -10.618 4.916 33.208 1.00 86.50 208 LEU A O 1
ATOM 1564 N N . ASP A 1 209 ? -10.462 3.150 34.580 1.00 80.56 209 ASP A N 1
ATOM 1565 C CA . ASP A 1 209 ? -11.900 2.854 34.562 1.00 80.56 209 ASP A CA 1
ATOM 1566 C C . ASP A 1 209 ? -12.739 3.960 35.235 1.00 80.56 209 ASP A C 1
ATOM 1568 O O . ASP A 1 209 ? -13.808 4.336 34.743 1.00 80.56 209 ASP A O 1
ATOM 1572 N N . GLY A 1 210 ? -12.244 4.532 36.335 1.00 82.75 210 GLY A N 1
ATOM 1573 C CA . GLY A 1 210 ? -12.863 5.668 37.012 1.00 82.75 210 GLY A CA 1
ATOM 1574 C C . GLY A 1 210 ? -12.933 6.912 36.122 1.00 82.75 210 GLY A C 1
ATOM 1575 O O . GLY A 1 210 ? -14.005 7.514 36.001 1.00 82.75 210 GLY A O 1
ATOM 1576 N N . LEU A 1 211 ? -11.826 7.253 35.450 1.00 87.88 211 LEU A N 1
ATOM 1577 C CA . LEU A 1 211 ? -11.743 8.355 34.483 1.00 87.88 211 LEU A CA 1
ATOM 1578 C C . LEU A 1 211 ? -12.663 8.099 33.283 1.00 87.88 211 LEU A C 1
ATOM 1580 O O . LEU A 1 211 ? -13.470 8.960 32.929 1.00 87.88 211 LEU A O 1
ATOM 1584 N N . ARG A 1 212 ? -12.649 6.880 32.731 1.00 84.12 212 ARG A N 1
ATOM 1585 C CA . ARG A 1 212 ? -13.554 6.447 31.655 1.00 84.12 212 ARG A CA 1
ATOM 1586 C C . ARG A 1 212 ? -15.025 6.647 32.011 1.00 84.12 212 ARG A C 1
ATOM 1588 O O . ARG A 1 212 ? -15.798 7.076 31.164 1.00 84.12 212 ARG A O 1
ATOM 1595 N N . ARG A 1 213 ? -15.438 6.326 33.240 1.00 82.56 213 ARG A N 1
ATOM 1596 C CA . ARG A 1 213 ? -16.831 6.502 33.692 1.00 82.56 213 ARG A CA 1
ATOM 1597 C C . ARG A 1 213 ? -17.192 7.955 34.006 1.00 82.56 213 ARG A C 1
ATOM 1599 O O . ARG A 1 213 ? -18.379 8.276 34.115 1.00 82.56 213 ARG A O 1
ATOM 1606 N N . ALA A 1 214 ? -16.206 8.819 34.229 1.00 84.44 214 ALA A N 1
ATOM 1607 C CA . ALA A 1 214 ? -16.430 10.235 34.494 1.00 84.44 214 ALA A CA 1
ATOM 1608 C C . ALA A 1 214 ? -16.622 11.039 33.198 1.00 84.44 214 ALA A C 1
ATOM 1610 O O . ALA A 1 214 ? -17.475 11.926 33.161 1.00 84.44 214 ALA A O 1
ATOM 1611 N N . ILE A 1 215 ? -15.898 10.678 32.139 1.00 83.88 215 ILE A N 1
ATOM 1612 C CA . ILE A 1 215 ? -15.883 11.373 30.849 1.00 83.88 215 ILE A CA 1
ATOM 1613 C C . ILE A 1 215 ? -16.967 10.807 29.924 1.00 83.88 215 ILE A C 1
ATOM 1615 O O . ILE A 1 215 ? -17.087 9.598 29.751 1.00 83.88 215 ILE A O 1
ATOM 1619 N N . ARG A 1 216 ? -17.779 11.681 29.313 1.00 70.00 216 ARG A N 1
ATOM 1620 C CA . ARG A 1 216 ? -18.974 11.258 28.553 1.00 70.00 216 ARG A CA 1
ATOM 1621 C C . ARG A 1 216 ? -18.819 11.244 27.036 1.00 70.00 216 ARG A C 1
ATOM 1623 O O . ARG A 1 216 ? -19.492 10.448 26.388 1.00 70.00 216 ARG A O 1
ATOM 1630 N N . PHE A 1 217 ? -17.997 12.127 26.470 1.00 71.94 217 PHE A N 1
ATOM 1631 C CA . PHE A 1 217 ? -18.030 12.404 25.029 1.00 71.94 217 PHE A CA 1
ATOM 1632 C C . PHE A 1 217 ? -16.688 12.212 24.336 1.00 71.94 217 PHE A C 1
ATOM 1634 O O . PHE A 1 217 ? -16.587 11.385 23.438 1.00 71.94 217 PHE A O 1
ATOM 1641 N N . GLN A 1 218 ? -15.656 12.951 24.717 1.00 85.44 218 GLN A N 1
ATOM 1642 C CA . GLN A 1 218 ? -14.349 12.857 24.076 1.00 85.44 218 GLN A CA 1
ATOM 1643 C C . GLN A 1 218 ? -13.265 13.137 25.100 1.00 85.44 218 GLN A C 1
ATOM 1645 O O . GLN A 1 218 ? -13.479 13.968 25.977 1.00 85.44 218 GLN A O 1
ATOM 1650 N N . CYS A 1 219 ? -12.157 12.412 25.005 1.00 88.38 219 CYS A N 1
ATOM 1651 C CA . CYS A 1 219 ? -10.967 12.673 25.797 1.00 88.38 219 CYS A CA 1
ATOM 1652 C C . CYS A 1 219 ? -9.771 11.945 25.200 1.00 88.38 219 CYS A C 1
ATOM 1654 O O . CYS A 1 219 ? -9.862 10.766 24.863 1.00 88.38 219 CYS A O 1
ATOM 1656 N N . GLN A 1 220 ? -8.640 12.618 25.120 1.00 92.62 220 GLN A N 1
ATOM 1657 C CA . GLN A 1 220 ? -7.334 11.997 24.977 1.00 92.62 220 GLN A CA 1
ATOM 1658 C C . GLN A 1 220 ? -6.545 12.258 26.255 1.00 92.62 220 GLN A C 1
ATOM 1660 O O . GLN A 1 220 ? -6.342 13.415 26.626 1.00 92.62 220 GLN A O 1
ATOM 1665 N N . LEU A 1 221 ? -6.109 11.188 26.924 1.00 93.88 221 LEU A N 1
ATOM 1666 C CA . LEU A 1 221 ? -5.254 11.301 28.099 1.00 93.88 221 LEU A CA 1
ATOM 1667 C C . LEU A 1 221 ? -4.165 10.230 28.172 1.00 93.88 221 LEU A C 1
ATOM 1669 O O . LEU A 1 221 ? -4.325 9.096 27.712 1.00 93.88 221 LEU A O 1
ATOM 1673 N N . MET A 1 222 ? -3.083 10.613 28.835 1.00 95.56 222 MET A N 1
ATOM 1674 C CA . MET A 1 222 ? -2.003 9.759 29.302 1.00 95.56 222 MET A CA 1
ATOM 1675 C C . MET A 1 222 ? -1.992 9.803 30.833 1.00 95.56 222 MET A C 1
ATOM 1677 O O . MET A 1 222 ? -1.985 10.879 31.429 1.00 95.56 222 MET A O 1
ATOM 1681 N N . LEU A 1 223 ? -2.020 8.636 31.465 1.00 94.12 223 LEU A N 1
ATOM 1682 C CA . LEU A 1 223 ? -1.889 8.442 32.903 1.00 94.12 223 LEU A CA 1
ATOM 1683 C C . LEU A 1 223 ? -0.527 7.808 33.177 1.00 94.12 223 LEU A C 1
ATOM 1685 O O . LEU A 1 223 ? -0.184 6.800 32.570 1.00 94.12 223 LEU A O 1
ATOM 1689 N N . VAL A 1 224 ? 0.222 8.372 34.110 1.00 92.94 224 VAL A N 1
ATOM 1690 C CA . VAL A 1 224 ? 1.553 7.919 34.503 1.00 92.94 224 VAL A CA 1
ATOM 1691 C C . VAL A 1 224 ? 1.538 7.657 36.003 1.00 92.94 224 VAL A C 1
ATOM 1693 O O . VAL A 1 224 ? 1.213 8.557 36.771 1.00 92.94 224 VAL A O 1
ATOM 1696 N N . GLU A 1 225 ? 1.884 6.448 36.431 1.00 90.12 225 GLU A N 1
ATOM 1697 C CA . GLU A 1 225 ? 2.089 6.085 37.835 1.00 90.12 225 GLU A CA 1
ATOM 1698 C C . GLU A 1 225 ? 3.573 5.819 38.081 1.00 90.12 225 GLU A C 1
ATOM 1700 O O . GLU A 1 225 ? 4.184 4.997 37.403 1.00 90.12 225 GLU A O 1
ATOM 1705 N N . LEU A 1 226 ? 4.156 6.523 39.050 1.00 88.38 226 LEU A N 1
ATOM 1706 C CA . LEU A 1 226 ? 5.565 6.367 39.399 1.00 88.38 226 LEU A CA 1
ATOM 1707 C C . LEU A 1 226 ? 5.734 5.221 40.393 1.00 88.38 226 LEU A C 1
ATOM 1709 O O . LEU A 1 226 ? 5.109 5.227 41.453 1.00 88.38 226 LEU A O 1
ATOM 1713 N N . VAL A 1 227 ? 6.593 4.258 40.088 1.00 85.50 227 VAL A N 1
ATOM 1714 C CA . VAL A 1 227 ? 6.832 3.059 40.902 1.00 85.50 227 VAL A CA 1
ATOM 1715 C C . VAL A 1 227 ? 8.327 2.904 41.204 1.00 85.50 227 VAL A C 1
ATOM 1717 O O . VAL A 1 227 ? 9.157 3.411 40.454 1.00 85.50 227 VAL A O 1
ATOM 1720 N N . PRO A 1 228 ? 8.718 2.267 42.322 1.00 76.88 228 PRO A N 1
ATOM 1721 C CA . PRO A 1 228 ? 10.126 1.965 42.573 1.00 76.88 228 PRO A CA 1
ATOM 1722 C C . PRO A 1 228 ? 10.636 0.902 41.578 1.00 76.88 228 PRO A C 1
ATOM 1724 O O . PRO A 1 228 ? 9.838 0.103 41.096 1.00 76.88 228 PRO A O 1
ATOM 1727 N N . PRO A 1 229 ? 11.952 0.804 41.332 1.00 62.97 229 PRO A N 1
ATOM 1728 C CA . PRO A 1 229 ? 12.515 -0.096 40.317 1.00 62.97 229 PRO A CA 1
ATOM 1729 C C . PRO A 1 229 ? 12.469 -1.573 40.752 1.00 62.97 229 PRO A C 1
ATOM 1731 O O . PRO A 1 229 ? 12.615 -2.489 39.953 1.00 62.97 229 PRO A O 1
ATOM 1734 N N . GLU A 1 230 ? 12.234 -1.824 42.045 1.00 54.62 230 GLU A N 1
ATOM 1735 C CA . GLU A 1 230 ? 11.977 -3.157 42.610 1.00 54.62 230 GLU A CA 1
ATOM 1736 C C . GLU A 1 230 ? 10.505 -3.591 42.450 1.00 54.62 230 GLU A C 1
ATOM 1738 O O . GLU A 1 230 ? 10.109 -4.649 42.942 1.00 54.62 230 GLU A O 1
ATOM 1743 N N . TYR A 1 231 ? 9.670 -2.769 41.804 1.00 49.12 231 TYR A N 1
ATOM 1744 C CA . TYR A 1 231 ? 8.278 -3.098 41.537 1.00 49.12 231 TYR A CA 1
ATOM 1745 C C . TYR A 1 231 ? 8.207 -4.083 40.369 1.00 49.12 231 TYR A C 1
ATOM 1747 O O . TYR A 1 231 ? 8.270 -3.702 39.204 1.00 49.12 231 TYR A O 1
ATOM 1755 N N . GLU A 1 232 ? 8.051 -5.371 40.678 1.00 39.47 232 GLU A N 1
ATOM 1756 C CA . GLU A 1 232 ? 7.617 -6.354 39.688 1.00 39.47 232 GLU A CA 1
ATOM 1757 C C . GLU A 1 232 ? 6.263 -5.890 39.137 1.00 39.47 232 GLU A C 1
ATOM 1759 O O . GLU A 1 232 ? 5.230 -6.029 39.799 1.00 39.47 232 GLU A O 1
ATOM 1764 N N . ALA A 1 233 ? 6.260 -5.314 37.927 1.00 40.97 233 ALA A N 1
ATOM 1765 C CA . ALA A 1 233 ? 5.035 -5.138 37.159 1.00 40.97 233 ALA A CA 1
ATOM 1766 C C . ALA A 1 233 ? 4.285 -6.473 37.228 1.00 40.97 233 ALA A C 1
ATOM 1768 O O . ALA A 1 233 ? 4.923 -7.500 36.973 1.00 40.97 233 ALA A O 1
ATOM 1769 N N . PRO A 1 234 ? 2.997 -6.516 37.620 1.00 36.53 234 PRO A N 1
ATOM 1770 C CA . PRO A 1 234 ? 2.288 -7.776 37.746 1.00 36.53 234 PRO A CA 1
ATOM 1771 C C . PRO A 1 234 ? 2.340 -8.500 36.401 1.00 36.53 234 PRO A C 1
ATOM 1773 O O . PRO A 1 234 ? 1.613 -8.181 35.461 1.00 36.53 234 PRO A O 1
ATOM 1776 N N . LEU A 1 235 ? 3.252 -9.470 36.320 1.00 32.53 235 LEU A N 1
ATOM 1777 C CA . LEU A 1 235 ? 3.365 -10.408 35.229 1.00 32.53 235 LEU A CA 1
ATOM 1778 C C . LEU A 1 235 ? 2.024 -11.124 35.181 1.00 32.53 235 LEU A C 1
ATOM 1780 O O . LEU A 1 235 ? 1.700 -11.949 36.040 1.00 32.53 235 LEU A O 1
ATOM 1784 N N . LEU A 1 236 ? 1.237 -10.834 34.152 1.00 40.84 236 LEU A N 1
ATOM 1785 C CA . LEU A 1 236 ? 0.297 -11.820 33.659 1.00 40.84 236 LEU A CA 1
ATOM 1786 C C . LEU A 1 236 ? 1.147 -13.002 33.157 1.00 40.84 236 LEU A C 1
ATOM 1788 O O . LEU A 1 236 ? 1.604 -13.018 32.021 1.00 40.84 236 LEU A O 1
ATOM 1792 N N . ALA A 1 237 ? 1.341 -13.958 34.074 1.00 35.38 237 ALA A N 1
ATOM 1793 C CA . ALA A 1 237 ? 2.046 -15.241 33.993 1.00 35.38 237 ALA A CA 1
ATOM 1794 C C . ALA A 1 237 ? 3.583 -15.224 34.177 1.00 35.38 237 ALA A C 1
ATOM 1796 O O . ALA A 1 237 ? 4.341 -14.670 33.386 1.00 35.38 237 ALA A O 1
ATOM 1797 N N . ALA A 1 238 ? 4.034 -15.915 35.232 1.00 30.84 238 ALA A N 1
ATOM 1798 C CA . ALA A 1 238 ? 5.436 -16.139 35.581 1.00 30.84 238 ALA A CA 1
ATOM 1799 C C . ALA A 1 238 ? 6.149 -17.101 34.598 1.00 30.84 238 ALA A C 1
ATOM 1801 O O . ALA A 1 238 ? 5.538 -18.070 34.135 1.00 30.84 238 ALA A O 1
ATOM 1802 N N . PRO A 1 239 ? 7.447 -16.895 34.306 1.00 33.34 239 PRO A N 1
ATOM 1803 C CA . PRO A 1 239 ? 8.224 -17.769 33.436 1.00 33.34 239 PRO A CA 1
ATOM 1804 C C . PRO A 1 239 ? 8.741 -18.994 34.203 1.00 33.34 239 PRO A C 1
ATOM 1806 O O . PRO A 1 239 ? 9.375 -18.863 35.247 1.00 33.34 239 PRO A O 1
ATOM 1809 N N . GLY A 1 240 ? 8.525 -20.193 33.654 1.00 40.72 240 GLY A N 1
ATOM 1810 C CA . GLY A 1 240 ? 9.241 -21.402 34.085 1.00 40.72 240 GLY A CA 1
ATOM 1811 C C . GLY A 1 240 ? 8.395 -22.615 34.461 1.00 40.72 240 GLY A C 1
ATOM 1812 O O . GLY A 1 240 ? 8.967 -23.682 34.661 1.00 40.72 240 GLY A O 1
ATOM 1813 N N . GLU A 1 241 ? 7.066 -22.523 34.485 1.00 34.38 241 GLU A N 1
ATOM 1814 C CA . GLU A 1 241 ? 6.232 -23.729 34.463 1.00 34.38 241 GLU A CA 1
ATOM 1815 C C . GLU A 1 241 ? 5.858 -24.045 33.015 1.00 34.38 241 GLU A C 1
ATOM 1817 O O . GLU A 1 241 ? 5.291 -23.211 32.304 1.00 34.38 241 GLU A O 1
ATOM 1822 N N . SER A 1 242 ? 6.215 -25.244 32.543 1.00 35.81 242 SER A N 1
ATOM 1823 C CA . SER A 1 242 ? 5.827 -25.675 31.204 1.00 35.81 242 SER A CA 1
ATOM 1824 C C . SER A 1 242 ? 4.300 -25.625 31.096 1.00 35.81 242 SER A C 1
ATOM 1826 O O . SER A 1 242 ? 3.590 -26.091 31.991 1.00 35.81 242 SER A O 1
ATOM 1828 N N . SER A 1 243 ? 3.770 -25.085 29.993 1.00 39.06 243 SER A N 1
ATOM 1829 C CA . SER A 1 243 ? 2.322 -25.080 29.730 1.00 39.06 243 SER A CA 1
ATOM 1830 C C . SER A 1 243 ? 1.723 -26.481 29.866 1.00 39.06 243 SER A C 1
ATOM 1832 O O . SER A 1 243 ? 0.562 -26.609 30.228 1.00 39.06 243 SER A O 1
ATOM 1834 N N . HIS A 1 244 ? 2.544 -27.517 29.665 1.00 44.47 244 HIS A N 1
ATOM 1835 C CA . HIS A 1 244 ? 2.214 -28.915 29.879 1.00 44.47 244 HIS A CA 1
ATOM 1836 C C . HIS A 1 244 ? 2.064 -29.296 31.363 1.00 44.47 244 HIS A C 1
ATOM 1838 O O . HIS A 1 244 ? 1.107 -29.975 31.695 1.00 44.47 244 HIS A O 1
ATOM 1844 N N . GLU A 1 245 ? 2.934 -28.867 32.282 1.00 46.44 245 GLU A N 1
ATOM 1845 C CA . GLU A 1 245 ? 2.774 -29.142 33.725 1.00 46.44 245 GLU A CA 1
ATOM 1846 C C . GLU A 1 245 ? 1.658 -28.323 34.363 1.00 46.44 245 GLU A C 1
ATOM 1848 O O . GLU A 1 245 ? 0.955 -28.835 35.232 1.00 46.44 245 GLU A O 1
ATOM 1853 N N . VAL A 1 246 ? 1.441 -27.090 33.898 1.00 46.75 246 VAL A N 1
ATOM 1854 C CA . VAL A 1 246 ? 0.294 -26.272 34.313 1.00 46.75 246 VAL A CA 1
ATOM 1855 C C . VAL A 1 246 ? -1.002 -26.872 33.768 1.00 46.75 246 VAL A C 1
ATOM 1857 O O . VAL A 1 246 ? -1.962 -26.993 34.520 1.00 46.75 246 VAL A O 1
ATOM 1860 N N . GLN A 1 247 ? -1.032 -27.340 32.511 1.00 48.41 247 GLN A N 1
ATOM 1861 C CA . GLN A 1 247 ? -2.179 -28.064 31.938 1.00 48.41 247 GLN A CA 1
ATOM 1862 C C . GLN A 1 247 ? -2.384 -29.448 32.548 1.00 48.41 247 GLN A C 1
ATOM 1864 O O . GLN A 1 247 ? -3.527 -29.877 32.648 1.00 48.41 247 GLN A O 1
ATOM 1869 N N . MET A 1 248 ? -1.325 -30.133 32.978 1.00 57.88 248 MET A N 1
ATOM 1870 C CA . MET A 1 248 ? -1.419 -31.419 33.668 1.00 57.88 248 MET A CA 1
ATOM 1871 C C . MET A 1 248 ? -1.910 -31.232 35.098 1.00 57.88 248 MET A C 1
ATOM 1873 O O . MET A 1 248 ? -2.836 -31.925 35.483 1.00 57.88 248 MET A O 1
ATOM 1877 N N . ARG A 1 249 ? -1.406 -30.250 35.860 1.00 50.97 249 ARG A N 1
ATOM 1878 C CA . ARG A 1 249 ? -1.918 -29.943 37.208 1.00 50.97 249 ARG A CA 1
ATOM 1879 C C . ARG A 1 249 ? -3.327 -29.363 37.174 1.00 50.97 249 ARG A C 1
ATOM 1881 O O . ARG A 1 249 ? -4.158 -29.757 37.985 1.00 50.97 249 ARG A O 1
ATOM 1888 N N . LEU A 1 250 ? -3.631 -28.476 36.222 1.00 47.97 250 LEU A N 1
ATOM 1889 C CA . LEU A 1 250 ? -5.001 -28.016 35.975 1.00 47.97 250 LEU A CA 1
ATOM 1890 C C . LEU A 1 250 ? -5.876 -29.161 35.477 1.00 47.97 250 LEU A C 1
ATOM 1892 O O . LEU A 1 250 ? -7.037 -29.206 35.843 1.00 47.97 250 LEU A O 1
ATOM 1896 N N . GLY A 1 251 ? -5.345 -30.083 34.676 1.00 57.06 251 GLY A N 1
ATOM 1897 C CA . GLY A 1 251 ? -6.042 -31.263 34.170 1.00 57.06 251 GLY A CA 1
ATOM 1898 C C . GLY A 1 251 ? -6.341 -32.281 35.266 1.00 57.06 251 GLY A C 1
ATOM 1899 O O . GLY A 1 251 ? -7.454 -32.779 35.330 1.00 57.06 251 GLY A O 1
ATOM 1900 N N . GLU A 1 252 ? -5.400 -32.538 36.169 1.00 56.28 252 GLU A N 1
ATOM 1901 C CA . GLU A 1 252 ? -5.553 -33.409 37.338 1.00 56.28 252 GLU A CA 1
ATOM 1902 C C . GLU A 1 252 ? -6.495 -32.784 38.372 1.00 56.28 252 GLU A C 1
ATOM 1904 O O . GLU A 1 252 ? -7.410 -33.456 38.847 1.00 56.28 252 GLU A O 1
ATOM 1909 N N . ALA A 1 253 ? -6.361 -31.480 38.642 1.00 42.81 253 ALA A N 1
ATOM 1910 C CA . ALA A 1 253 ? -7.290 -30.737 39.493 1.00 42.81 253 ALA A CA 1
ATOM 1911 C C . ALA A 1 253 ? -8.700 -30.675 38.880 1.00 42.81 253 ALA A C 1
ATOM 1913 O O . ALA A 1 253 ? -9.692 -30.793 39.597 1.00 42.81 253 ALA A O 1
ATOM 1914 N N . ARG A 1 254 ? -8.809 -30.550 37.550 1.00 44.88 254 ARG A N 1
ATOM 1915 C CA . ARG A 1 254 ? -10.077 -30.558 36.804 1.00 44.88 254 ARG A CA 1
ATOM 1916 C C . ARG A 1 254 ? -10.686 -31.954 36.728 1.00 44.88 254 ARG A C 1
ATOM 1918 O O . ARG A 1 254 ? -11.894 -32.052 36.858 1.00 44.88 254 ARG A O 1
ATOM 1925 N N . MET A 1 255 ? -9.883 -33.015 36.644 1.00 45.78 255 MET A N 1
ATOM 1926 C CA . MET A 1 255 ? -10.343 -34.406 36.738 1.00 45.78 255 MET A CA 1
ATOM 1927 C C . MET A 1 255 ? -10.803 -34.767 38.156 1.00 45.78 255 MET A C 1
ATOM 1929 O O . MET A 1 255 ? -11.776 -35.500 38.301 1.00 45.78 255 MET A O 1
ATOM 1933 N N . GLN A 1 256 ? -10.172 -34.227 39.204 1.00 44.22 256 GLN A N 1
ATOM 1934 C CA . GLN A 1 256 ? -10.661 -34.359 40.584 1.00 44.22 256 GLN A CA 1
ATOM 1935 C C . GLN A 1 256 ? -11.946 -33.556 40.827 1.00 44.22 256 GLN A C 1
ATOM 1937 O O . GLN A 1 256 ? -12.837 -34.045 41.514 1.00 44.22 256 GLN A O 1
ATOM 1942 N N . LEU A 1 257 ? -12.087 -32.376 40.214 1.00 40.56 257 LEU A N 1
ATOM 1943 C CA . LEU A 1 257 ? -13.321 -31.579 40.248 1.00 40.56 257 LEU A CA 1
ATOM 1944 C C . LEU A 1 257 ? -14.446 -32.165 39.365 1.00 40.56 257 LEU A C 1
ATOM 1946 O O . LEU A 1 257 ? -15.619 -31.996 39.687 1.00 40.56 257 LEU A O 1
ATOM 1950 N N . GLU A 1 258 ? -14.115 -32.870 38.277 1.00 41.12 258 GLU A N 1
ATOM 1951 C CA . GLU A 1 258 ? -15.064 -33.574 37.396 1.00 41.12 258 GLU A CA 1
ATOM 1952 C C . GLU A 1 258 ? -15.479 -34.948 37.944 1.00 41.12 258 GLU A C 1
ATOM 1954 O O . GLU A 1 258 ? -16.596 -35.389 37.681 1.00 41.12 258 GLU A O 1
ATOM 1959 N N . ALA A 1 259 ? -14.636 -35.611 38.744 1.00 43.44 259 ALA A N 1
ATOM 1960 C CA . ALA A 1 259 ? -14.996 -36.846 39.445 1.00 43.44 259 ALA A CA 1
ATOM 1961 C C . ALA A 1 259 ? -16.036 -36.620 40.561 1.00 43.44 259 ALA A C 1
ATOM 1963 O O . ALA A 1 259 ? -16.792 -37.539 40.876 1.00 43.44 259 ALA A O 1
ATOM 1964 N N . ASP A 1 260 ? -16.112 -35.400 41.105 1.00 40.53 260 ASP A N 1
ATOM 1965 C CA . ASP A 1 260 ? -17.047 -35.008 42.170 1.00 40.53 260 ASP A CA 1
ATOM 1966 C C . ASP A 1 260 ? -18.342 -34.341 41.657 1.00 40.53 260 ASP A C 1
ATOM 1968 O O . ASP A 1 260 ? -19.178 -33.914 42.457 1.00 40.53 260 ASP A O 1
ATOM 1972 N N . ASN A 1 261 ? -18.569 -34.275 40.335 1.00 33.94 261 ASN A N 1
ATOM 1973 C CA . ASN A 1 261 ? -19.752 -33.625 39.759 1.00 33.94 261 ASN A CA 1
ATOM 1974 C C . ASN A 1 261 ? -20.521 -34.551 38.784 1.00 33.94 261 ASN A C 1
ATOM 1976 O O . ASN A 1 261 ? -20.010 -34.888 37.712 1.00 33.94 261 ASN A O 1
ATOM 1980 N N . PRO A 1 262 ? -21.758 -34.988 39.099 1.00 33.75 262 PRO A N 1
ATOM 1981 C CA . PRO A 1 262 ? -22.485 -35.937 38.263 1.00 33.75 262 PRO A CA 1
ATOM 1982 C C . PRO A 1 262 ? -23.048 -35.291 36.980 1.00 33.75 262 PRO A C 1
ATOM 1984 O O . PRO A 1 262 ? -24.006 -34.525 36.999 1.00 33.75 262 PRO A O 1
ATOM 1987 N N . GLN A 1 263 ? -22.407 -35.668 35.870 1.00 33.97 263 GLN A N 1
ATOM 1988 C CA . GLN A 1 263 ? -22.836 -35.785 34.465 1.00 33.97 263 GLN A CA 1
ATOM 1989 C C . GLN A 1 263 ? -24.159 -35.137 34.001 1.00 33.97 263 GLN A C 1
ATOM 1991 O O . GLN A 1 263 ? -25.251 -35.609 34.309 1.00 33.97 263 GLN A O 1
ATOM 1996 N N . TRP A 1 264 ? -24.029 -34.244 33.011 1.00 25.44 264 TRP A N 1
ATOM 1997 C CA . TRP A 1 264 ? -24.962 -34.146 31.881 1.00 25.44 264 TRP A CA 1
ATOM 1998 C C . TRP A 1 264 ? -24.216 -34.432 30.570 1.00 25.44 264 TRP A C 1
ATOM 2000 O O . TRP A 1 264 ? -23.289 -33.717 30.197 1.00 25.44 264 TRP A O 1
ATOM 2010 N N . GLN A 1 265 ? -24.614 -35.505 29.881 1.00 28.69 265 GLN A N 1
ATOM 2011 C CA . GLN A 1 265 ? -24.127 -35.884 28.553 1.00 28.69 265 GLN A CA 1
ATOM 2012 C C . GLN A 1 265 ? -24.989 -35.220 27.473 1.00 28.69 265 GLN A C 1
ATOM 2014 O O . GLN A 1 265 ? -26.203 -35.417 27.441 1.00 28.69 265 GLN A O 1
ATOM 2019 N N . LEU A 1 266 ? -24.362 -34.481 26.556 1.00 27.06 266 LEU A N 1
ATOM 2020 C CA . LEU A 1 266 ? -24.993 -34.043 25.309 1.00 27.06 266 LEU A CA 1
ATOM 2021 C C . LEU A 1 266 ? -24.809 -35.123 24.223 1.00 27.06 266 LEU A C 1
ATOM 2023 O O . LEU A 1 266 ? -23.684 -35.600 24.040 1.00 27.06 266 LEU A O 1
ATOM 2027 N N . PRO A 1 267 ? -25.866 -35.526 23.487 1.00 28.53 267 PRO A N 1
ATOM 2028 C CA . PRO A 1 267 ? -25.747 -36.516 22.423 1.00 28.53 267 PRO A CA 1
ATOM 2029 C C . PRO A 1 267 ? -25.082 -35.948 21.166 1.00 28.53 267 PRO A C 1
ATOM 2031 O O . PRO A 1 267 ? -25.224 -34.777 20.816 1.00 28.53 267 PRO A O 1
ATOM 2034 N N . ARG A 1 268 ? -24.375 -36.840 20.469 1.00 29.72 268 ARG A N 1
ATOM 2035 C CA . ARG A 1 268 ? -23.667 -36.610 19.207 1.00 29.72 268 ARG A CA 1
ATOM 2036 C C . ARG A 1 268 ? -24.592 -36.264 18.036 1.00 29.72 268 ARG A C 1
ATOM 2038 O O . ARG A 1 268 ? -25.706 -36.760 17.919 1.00 29.72 268 ARG A O 1
ATOM 2045 N N . ARG A 1 269 ? -24.003 -35.481 17.133 1.00 31.20 269 ARG A N 1
ATOM 2046 C CA . ARG A 1 269 ? -24.445 -35.088 15.790 1.00 31.20 269 ARG A CA 1
ATOM 2047 C C . ARG A 1 269 ? -24.571 -36.291 14.836 1.00 31.20 269 ARG A C 1
ATOM 2049 O O . ARG A 1 269 ? -23.697 -37.155 14.823 1.00 31.20 269 ARG A O 1
ATOM 2056 N N . GLY A 1 270 ? -25.601 -36.252 13.994 1.00 26.64 270 GLY A N 1
ATOM 2057 C CA . GLY A 1 270 ? -25.862 -37.101 12.822 1.00 26.64 270 GLY A CA 1
ATOM 2058 C C . GLY A 1 270 ? -27.381 -37.165 12.622 1.00 26.64 270 GLY A C 1
ATOM 2059 O O . GLY A 1 270 ? -28.096 -37.349 13.594 1.00 26.64 270 GLY A O 1
ATOM 2060 N N . ASP A 1 271 ? -27.995 -36.972 11.466 1.00 25.48 271 ASP A N 1
ATOM 2061 C CA . ASP A 1 271 ? -27.550 -36.835 10.086 1.00 25.48 271 ASP A CA 1
ATOM 2062 C C . ASP A 1 271 ? -28.739 -36.209 9.324 1.00 25.48 271 ASP A C 1
ATOM 2064 O O . ASP A 1 271 ? -29.899 -36.428 9.694 1.00 25.48 271 ASP A O 1
ATOM 2068 N N . PHE A 1 272 ? -28.476 -35.390 8.310 1.00 29.14 272 PHE A N 1
ATOM 2069 C CA . PHE A 1 272 ? -29.520 -34.749 7.511 1.00 29.14 272 PHE A CA 1
ATOM 2070 C C . PHE A 1 272 ? -29.902 -35.689 6.362 1.00 29.14 272 PHE A C 1
ATOM 2072 O O . PHE A 1 272 ? -29.062 -36.039 5.542 1.00 29.14 272 PHE A O 1
ATOM 2079 N N . GLY A 1 273 ? -31.189 -36.024 6.256 1.00 28.72 273 GLY A N 1
ATOM 2080 C CA . GLY A 1 273 ? -31.784 -36.516 5.013 1.00 28.72 273 GLY A CA 1
ATOM 2081 C C . GLY A 1 273 ? -31.996 -38.026 4.925 1.00 28.72 273 GLY A C 1
ATOM 2082 O O . GLY A 1 273 ? -31.118 -38.775 4.518 1.00 28.72 273 GLY A O 1
ATOM 2083 N N . SER A 1 274 ? -33.227 -38.471 5.176 1.00 28.27 274 SER A N 1
ATOM 2084 C CA . SER A 1 274 ? -33.994 -39.268 4.205 1.00 28.27 274 SER A CA 1
ATOM 2085 C C . SER A 1 274 ? -35.346 -39.706 4.779 1.00 28.27 274 SER A C 1
ATOM 2087 O O . SER A 1 274 ? -35.449 -40.341 5.818 1.00 28.27 274 SER A O 1
ATOM 2089 N N . LEU A 1 275 ? -36.390 -39.334 4.036 1.00 27.14 275 LEU A N 1
ATOM 2090 C CA . LEU A 1 275 ? -37.473 -40.213 3.598 1.00 27.14 275 LEU A CA 1
ATOM 2091 C C . LEU A 1 275 ? -38.275 -41.004 4.652 1.00 27.14 275 LEU A C 1
ATOM 2093 O O . LEU A 1 275 ? -37.897 -42.076 5.097 1.00 27.14 275 LEU A O 1
ATOM 2097 N N . LEU A 1 276 ? -39.531 -40.556 4.765 1.00 29.00 276 LEU A N 1
ATOM 2098 C CA . LEU A 1 276 ? -40.728 -41.366 4.513 1.00 29.00 276 LEU A CA 1
ATOM 2099 C C . LEU A 1 276 ? -41.102 -42.470 5.529 1.00 29.00 276 LEU A C 1
ATOM 2101 O O . LEU A 1 276 ? -40.487 -43.523 5.630 1.00 29.00 276 LEU A O 1
ATOM 2105 N N . SER A 1 277 ? -42.317 -42.277 6.053 1.00 28.83 277 SER A N 1
ATOM 2106 C CA . SER A 1 277 ? -43.382 -43.274 6.254 1.00 28.83 277 SER A CA 1
ATOM 2107 C C . SER A 1 277 ? -43.716 -43.739 7.686 1.00 28.83 277 SER A C 1
ATOM 2109 O O . SER A 1 277 ? -42.897 -44.254 8.432 1.00 28.83 277 SER A O 1
ATOM 2111 N N . TRP A 1 278 ? -45.021 -43.593 7.965 1.00 27.75 278 TRP A N 1
ATOM 2112 C CA . TRP A 1 278 ? -45.891 -44.364 8.867 1.00 27.75 278 TRP A CA 1
ATOM 2113 C C . TRP A 1 278 ? -45.930 -44.016 10.367 1.00 27.75 278 TRP A C 1
ATOM 2115 O O . TRP A 1 278 ? -45.241 -44.572 11.207 1.00 27.75 278 TRP A O 1
ATOM 2125 N N . GLY A 1 279 ? -46.879 -43.135 10.701 1.00 27.69 279 GLY A N 1
ATOM 2126 C CA . GLY A 1 279 ? -48.141 -43.518 11.351 1.00 27.69 279 GLY A CA 1
ATOM 2127 C C . GLY A 1 279 ? -48.126 -44.492 12.541 1.00 27.69 279 GLY A C 1
ATOM 2128 O O . GLY A 1 279 ? -48.068 -45.698 12.353 1.00 27.69 279 GLY A O 1
ATOM 2129 N N . LEU A 1 280 ? -48.418 -43.917 13.715 1.00 29.00 280 LEU A N 1
ATOM 2130 C CA . LEU A 1 280 ? -49.206 -44.451 14.841 1.00 29.00 280 LEU A CA 1
ATOM 2131 C C . LEU A 1 280 ? -48.771 -45.787 15.477 1.00 29.00 280 LEU A C 1
ATOM 2133 O O . LEU A 1 280 ? -49.026 -46.862 14.949 1.00 29.00 280 LEU A O 1
ATOM 2137 N N . ALA A 1 281 ? -48.381 -45.728 16.755 1.00 25.59 281 ALA A N 1
ATOM 2138 C CA . ALA A 1 281 ? -49.263 -46.058 17.888 1.00 25.59 281 ALA A CA 1
ATOM 2139 C C . ALA A 1 281 ? -48.460 -46.469 19.140 1.00 25.59 281 ALA A C 1
ATOM 2141 O O . ALA A 1 281 ? -47.474 -47.189 19.033 1.00 25.59 281 ALA A O 1
ATOM 2142 N N . ARG A 1 282 ? -49.027 -46.144 20.319 1.00 28.52 282 ARG A N 1
ATOM 2143 C CA . ARG A 1 282 ? -48.695 -46.660 21.673 1.00 28.52 282 ARG A CA 1
ATOM 2144 C C . ARG A 1 282 ? -47.393 -46.060 22.237 1.00 28.52 282 ARG A C 1
ATOM 2146 O O . ARG A 1 282 ? -46.344 -46.200 21.644 1.00 28.52 282 ARG A O 1
ATOM 2153 N N . LEU A 1 283 ? -47.358 -45.360 23.370 1.00 31.72 283 LEU A N 1
ATOM 2154 C CA . LEU A 1 283 ? -47.967 -45.602 24.683 1.00 31.72 283 LEU A CA 1
ATOM 2155 C C . LEU A 1 283 ? -48.072 -44.239 25.407 1.00 31.72 283 LEU A C 1
ATOM 2157 O O . LEU A 1 283 ? -47.081 -43.540 25.558 1.00 31.72 283 LEU A O 1
ATOM 2161 N N . ALA A 1 284 ? -49.259 -43.723 25.725 1.00 29.72 284 ALA A N 1
ATOM 2162 C CA . ALA A 1 284 ? -49.872 -43.801 27.057 1.00 29.72 284 ALA A CA 1
ATOM 2163 C C . ALA A 1 284 ? -48.965 -44.334 28.187 1.00 29.72 284 ALA A C 1
ATOM 2165 O O . ALA A 1 284 ? -48.739 -45.538 28.277 1.00 29.72 284 ALA A O 1
ATOM 2166 N N . GLY A 1 285 ? -48.558 -43.465 29.122 1.00 28.30 285 GLY A N 1
ATOM 2167 C CA . GLY A 1 285 ? -48.058 -43.929 30.418 1.00 28.30 285 GLY A CA 1
ATOM 2168 C C . GLY A 1 285 ? -47.222 -42.943 31.231 1.00 28.30 285 GLY A C 1
ATOM 2169 O O . GLY A 1 285 ? -46.014 -43.087 31.282 1.00 28.30 285 GLY A O 1
ATOM 2170 N N . LYS A 1 286 ? -47.903 -42.066 31.981 1.00 28.11 286 LYS A N 1
ATOM 2171 C CA . LYS A 1 286 ? -47.476 -41.516 33.286 1.00 28.11 286 LYS A CA 1
ATOM 2172 C C . LYS A 1 286 ? -46.227 -40.612 33.331 1.00 28.11 286 LYS A C 1
ATOM 2174 O O . LYS A 1 286 ? -45.106 -41.078 33.452 1.00 28.11 286 LYS A O 1
ATOM 2179 N N . ALA A 1 287 ? -46.480 -39.321 33.536 1.00 30.75 287 ALA A N 1
ATOM 2180 C CA . ALA A 1 287 ? -45.750 -38.532 34.529 1.00 30.75 287 ALA A CA 1
ATOM 2181 C C . ALA A 1 287 ? -46.761 -37.671 35.300 1.00 30.75 287 ALA A C 1
ATOM 2183 O O . ALA A 1 287 ? -46.980 -36.495 35.028 1.00 30.75 287 ALA A O 1
ATOM 2184 N N . ALA A 1 288 ? -47.446 -38.329 36.235 1.00 28.69 288 ALA A N 1
ATOM 2185 C CA . ALA A 1 288 ? -48.024 -37.662 37.386 1.00 28.69 288 ALA A CA 1
ATOM 2186 C C . ALA A 1 288 ? -46.873 -37.296 38.327 1.00 28.69 288 ALA A C 1
ATOM 2188 O O . ALA A 1 288 ? -46.038 -38.152 38.614 1.00 28.69 288 ALA A O 1
ATOM 2189 N N . GLY A 1 289 ? -46.859 -36.060 38.823 1.00 40.19 289 GLY A N 1
ATOM 2190 C CA . GLY A 1 289 ? -46.002 -35.696 39.951 1.00 40.19 289 GLY A CA 1
ATOM 2191 C C . GLY A 1 289 ? -45.257 -34.378 39.813 1.00 40.19 289 GLY A C 1
ATOM 2192 O O . GLY A 1 289 ? -44.056 -34.364 40.030 1.00 40.19 289 GLY A O 1
ATOM 2193 N N . PHE A 1 290 ? -45.944 -33.272 39.503 1.00 32.59 290 PHE A N 1
ATOM 2194 C CA . PHE A 1 290 ? -45.391 -31.944 39.819 1.00 32.59 290 PHE A CA 1
ATOM 2195 C C . PHE A 1 290 ? -46.424 -30.856 40.171 1.00 32.59 290 PHE A C 1
ATOM 2197 O O . PHE A 1 290 ? -46.116 -29.674 40.139 1.00 32.59 290 PHE A O 1
ATOM 2204 N N . PHE A 1 291 ? -47.639 -31.225 40.598 1.00 36.03 291 PHE A N 1
ATOM 2205 C CA . PHE A 1 291 ? -48.576 -30.263 41.204 1.00 36.03 291 PHE A CA 1
ATOM 2206 C C . PHE A 1 291 ? -49.253 -30.827 42.459 1.00 36.03 291 PHE A C 1
ATOM 2208 O O . PHE A 1 291 ? -50.473 -30.898 42.558 1.00 36.03 291 PHE A O 1
ATOM 2215 N N . HIS A 1 292 ? -48.443 -31.215 43.447 1.00 37.72 292 HIS A N 1
ATOM 2216 C CA . HIS A 1 292 ? -48.907 -31.559 44.798 1.00 37.72 292 HIS A CA 1
ATOM 2217 C C . HIS A 1 292 ? -48.366 -30.605 45.878 1.00 37.72 292 HIS A C 1
ATOM 2219 O O . HIS A 1 292 ? -48.030 -31.026 46.978 1.00 37.72 292 HIS A O 1
ATOM 2225 N N . ALA A 1 293 ? -48.317 -29.299 45.594 1.00 36.59 293 ALA A N 1
ATOM 2226 C CA . ALA A 1 293 ? -47.932 -28.293 46.594 1.00 36.59 293 ALA A CA 1
ATOM 2227 C C . ALA A 1 293 ? -48.693 -26.957 46.477 1.00 36.59 293 ALA A C 1
ATOM 2229 O O . ALA A 1 293 ? -48.165 -25.908 46.819 1.00 36.59 293 ALA A O 1
ATOM 2230 N N . LEU A 1 294 ? -49.952 -26.989 46.022 1.00 40.44 294 LEU A N 1
ATOM 2231 C CA . LEU A 1 294 ? -50.868 -25.830 46.068 1.00 40.44 294 LEU A CA 1
ATOM 2232 C C . LEU A 1 294 ? -52.294 -26.196 46.536 1.00 40.44 294 LEU A C 1
ATOM 2234 O O . LEU A 1 294 ? -53.219 -25.401 46.425 1.00 40.44 294 LEU A O 1
ATOM 2238 N N . GLY A 1 295 ? -52.475 -27.398 47.100 1.00 40.25 295 GLY A N 1
ATOM 2239 C CA . GLY A 1 295 ? -53.770 -27.901 47.590 1.00 40.25 295 GLY A CA 1
ATOM 2240 C C . GLY A 1 295 ? -53.976 -27.825 49.109 1.00 40.25 295 GLY A C 1
ATOM 2241 O O . GLY A 1 295 ? -55.062 -28.134 49.588 1.00 40.25 295 GLY A O 1
ATOM 2242 N N . ALA A 1 296 ? -52.968 -27.411 49.882 1.00 41.19 296 ALA A N 1
ATOM 2243 C CA . ALA A 1 296 ? -53.011 -27.466 51.349 1.00 41.19 296 ALA A CA 1
ATOM 2244 C C . ALA A 1 296 ? -53.488 -26.169 52.037 1.00 41.19 296 ALA A C 1
ATOM 2246 O O . ALA A 1 296 ? -53.486 -26.103 53.263 1.00 41.19 296 ALA A O 1
ATOM 2247 N N . LEU A 1 297 ? -53.934 -25.150 51.286 1.00 40.38 297 LEU A N 1
ATOM 2248 C CA . LEU A 1 297 ? -54.438 -23.890 51.862 1.00 40.38 297 LEU A CA 1
ATOM 2249 C C . LEU A 1 297 ? -55.933 -23.611 51.609 1.00 40.38 297 LEU A C 1
ATOM 2251 O O . LEU A 1 297 ? -56.457 -22.625 52.118 1.00 40.38 297 LEU A O 1
ATOM 2255 N N . PHE A 1 298 ? -56.648 -24.483 50.886 1.00 42.19 298 PHE A N 1
ATOM 2256 C CA . PHE A 1 298 ? -58.056 -24.252 50.510 1.00 42.19 298 PHE A CA 1
ATOM 2257 C C . PHE A 1 298 ? -59.090 -25.057 51.319 1.00 42.19 298 PHE A C 1
ATOM 2259 O O . PHE A 1 298 ? -60.281 -24.999 51.029 1.00 42.19 298 PHE A O 1
ATOM 2266 N N . GLN A 1 299 ? -58.670 -25.772 52.370 1.00 45.47 299 GLN A N 1
ATOM 2267 C CA . GLN A 1 299 ? -59.586 -26.487 53.278 1.00 45.47 299 GLN A CA 1
ATOM 2268 C C . GLN A 1 299 ? -59.940 -25.717 54.561 1.00 45.47 299 GLN A C 1
ATOM 2270 O O . GLN A 1 299 ? -60.645 -26.246 55.415 1.00 45.47 299 GLN A O 1
ATOM 2275 N N . ARG A 1 300 ? -59.511 -24.455 54.715 1.00 46.31 300 ARG A N 1
ATOM 2276 C CA . ARG A 1 300 ? -59.802 -23.668 55.929 1.00 46.31 300 ARG A CA 1
ATOM 2277 C C . ARG A 1 300 ? -61.040 -22.763 55.838 1.00 46.31 300 ARG A C 1
ATOM 2279 O O . ARG A 1 300 ? -61.382 -22.148 56.840 1.00 46.31 300 ARG A O 1
ATOM 2286 N N . PHE A 1 301 ? -61.736 -22.701 54.696 1.00 42.34 301 PHE A N 1
ATOM 2287 C CA . PHE A 1 301 ? -62.836 -21.738 54.509 1.00 42.34 301 PHE A CA 1
ATOM 2288 C C . PHE A 1 301 ? -64.248 -22.294 54.277 1.00 42.34 301 PHE A C 1
ATOM 2290 O O . PHE A 1 301 ? -65.173 -21.492 54.271 1.00 42.34 301 PHE A O 1
ATOM 2297 N N . PHE A 1 302 ? -64.477 -23.613 54.197 1.00 44.31 302 PHE A N 1
ATOM 2298 C CA . PHE A 1 302 ? -65.851 -24.146 54.137 1.00 44.31 302 PHE A CA 1
ATOM 2299 C C . PHE A 1 302 ? -65.997 -25.506 54.845 1.00 44.31 302 PHE A C 1
ATOM 2301 O O . PHE A 1 302 ? -65.566 -26.523 54.301 1.00 44.31 302 PHE A O 1
ATOM 2308 N N . PRO A 1 303 ? -66.612 -25.564 56.043 1.00 37.25 303 PRO A N 1
ATOM 2309 C CA . PRO A 1 303 ? -67.063 -26.820 56.630 1.00 37.25 303 PRO A CA 1
ATOM 2310 C C . PRO A 1 303 ? -68.339 -27.299 55.919 1.00 37.25 303 PRO A C 1
ATOM 2312 O O . PRO A 1 303 ? -69.299 -26.545 55.770 1.00 37.25 303 PRO A O 1
ATOM 2315 N N . LEU A 1 304 ? -68.370 -28.565 55.501 1.00 34.41 304 LEU A N 1
ATOM 2316 C CA . LEU A 1 304 ? -69.602 -29.248 55.096 1.00 34.41 304 LEU A CA 1
ATOM 2317 C C . LEU A 1 304 ? -70.335 -29.739 56.355 1.00 34.41 304 LEU A C 1
ATOM 2319 O O . LEU A 1 304 ? -69.731 -30.489 57.126 1.00 34.41 304 LEU A O 1
ATOM 2323 N N . PRO A 1 305 ? -71.624 -29.420 56.571 1.00 38.78 305 PRO A N 1
ATOM 2324 C CA . PRO A 1 305 ? -72.469 -30.237 57.421 1.00 38.78 305 PRO A CA 1
ATOM 2325 C C . PRO A 1 305 ? -72.946 -31.471 56.648 1.00 38.78 305 PRO A C 1
ATOM 2327 O O . PRO A 1 305 ? -73.215 -31.443 55.447 1.00 38.78 305 PRO A O 1
ATOM 2330 N N . SER A 1 306 ? -73.035 -32.566 57.386 1.00 42.94 306 SER A N 1
ATOM 2331 C CA . SER A 1 306 ? -73.404 -33.905 56.961 1.00 42.94 306 SER A CA 1
ATOM 2332 C C . SER A 1 306 ? -74.894 -34.084 56.629 1.00 42.94 306 SER A C 1
ATOM 2334 O O . SER A 1 306 ? -75.760 -33.415 57.184 1.00 42.94 306 SER A O 1
ATOM 2336 N N . THR A 1 307 ? -75.139 -35.127 55.824 1.00 37.03 307 THR A N 1
ATOM 2337 C CA . THR A 1 307 ? -76.377 -35.917 55.641 1.00 37.03 307 THR A CA 1
ATOM 2338 C C . THR A 1 307 ? -77.602 -35.238 55.024 1.00 37.03 307 THR A C 1
ATOM 2340 O O . THR A 1 307 ? -78.240 -34.381 55.624 1.00 37.03 307 THR A O 1
ATOM 2343 N N . ALA A 1 308 ? -78.037 -35.767 53.875 1.00 35.03 308 ALA A N 1
ATOM 2344 C CA . ALA A 1 308 ? -79.447 -35.724 53.504 1.00 35.03 308 ALA A CA 1
ATOM 2345 C C . ALA A 1 308 ? -80.273 -36.531 54.524 1.00 35.03 308 ALA A C 1
ATOM 2347 O O . ALA A 1 308 ? -79.873 -37.631 54.913 1.00 35.03 308 ALA A O 1
ATOM 2348 N N . PRO A 1 309 ? -81.482 -36.061 54.846 1.00 46.66 309 PRO A N 1
ATOM 2349 C CA . PRO A 1 309 ? -82.640 -36.896 54.596 1.00 46.66 309 PRO A CA 1
ATOM 2350 C C . PRO A 1 309 ? -83.551 -36.239 53.557 1.00 46.66 309 PRO A C 1
ATOM 2352 O O . PRO A 1 309 ? -83.477 -35.054 53.250 1.00 46.66 309 PRO A O 1
ATOM 2355 N N . SER A 1 310 ? -84.392 -37.076 52.968 1.00 48.72 310 SER A N 1
ATOM 2356 C CA . SER A 1 310 ? -85.366 -36.767 51.928 1.00 48.72 310 SER A CA 1
ATOM 2357 C C . SER A 1 310 ? -86.163 -35.459 52.097 1.00 48.72 310 SER A C 1
ATOM 2359 O O . SER A 1 310 ? -86.584 -35.133 53.202 1.00 48.72 310 SER A O 1
ATOM 2361 N N . ARG A 1 311 ? -86.572 -34.928 50.932 1.00 39.66 311 ARG A N 1
ATOM 2362 C CA . ARG A 1 311 ? -87.769 -34.114 50.614 1.00 39.66 311 ARG A CA 1
ATOM 2363 C C . ARG A 1 311 ? -87.671 -32.576 50.601 1.00 39.66 311 ARG A C 1
ATOM 2365 O O . ARG A 1 311 ? -87.639 -31.918 51.628 1.00 39.66 311 ARG A O 1
ATOM 2372 N N . ARG A 1 312 ? -88.005 -32.115 49.384 1.00 42.12 312 ARG A N 1
ATOM 2373 C CA . ARG A 1 312 ? -88.764 -30.926 48.948 1.00 42.12 312 ARG A CA 1
ATOM 2374 C C . ARG A 1 312 ? -88.042 -29.582 48.813 1.00 42.12 312 ARG A C 1
ATOM 2376 O O . ARG A 1 312 ? -87.422 -29.097 49.742 1.00 42.12 312 ARG A O 1
ATOM 2383 N N . ALA A 1 313 ? -88.393 -28.968 47.672 1.00 37.66 313 ALA A N 1
ATOM 2384 C CA . ALA A 1 313 ? -88.305 -27.557 47.286 1.00 37.66 313 ALA A CA 1
ATOM 2385 C C . ALA A 1 313 ? -86.899 -27.066 46.905 1.00 37.66 313 ALA A C 1
ATOM 2387 O O . ALA A 1 313 ? -85.915 -27.471 47.499 1.00 37.66 313 ALA A O 1
ATOM 2388 N N . SER A 1 314 ? -86.711 -26.199 45.915 1.00 44.56 314 SER A N 1
ATOM 2389 C CA . SER A 1 314 ? -87.579 -25.628 44.877 1.00 44.56 314 SER A CA 1
ATOM 2390 C C . SER A 1 314 ? -86.640 -24.988 43.853 1.00 44.56 314 SER A C 1
ATOM 2392 O O . SER A 1 314 ? -85.635 -24.391 44.231 1.00 44.56 314 SER A O 1
ATOM 2394 N N . SER A 1 315 ? -86.961 -25.127 42.571 1.00 48.22 315 SER A N 1
ATOM 2395 C CA . SER A 1 315 ? -86.188 -24.618 41.439 1.00 48.22 315 SER A CA 1
ATOM 2396 C C . SER A 1 315 ? -86.000 -23.100 41.482 1.00 48.22 315 SER A C 1
ATOM 2398 O O . SER A 1 315 ? -86.976 -22.364 41.601 1.00 48.22 315 SER A O 1
ATOM 2400 N N . GLY A 1 316 ? -84.765 -22.633 41.291 1.00 51.59 316 GLY A N 1
ATOM 2401 C CA . GLY A 1 316 ? -84.495 -21.218 41.051 1.00 51.59 316 GLY A CA 1
ATOM 2402 C C . GLY A 1 316 ? -83.012 -20.876 41.023 1.00 51.59 316 GLY A C 1
ATOM 2403 O O . GLY A 1 316 ? -82.516 -20.369 42.018 1.00 51.59 316 GLY A O 1
ATOM 2404 N N . THR A 1 317 ? -82.330 -21.180 39.908 1.00 44.53 317 THR A N 1
ATOM 2405 C CA . THR A 1 317 ? -81.261 -20.392 39.232 1.00 44.53 317 THR A CA 1
ATOM 2406 C C . THR A 1 317 ? -80.368 -21.296 38.369 1.00 44.53 317 THR A C 1
ATOM 2408 O O . THR A 1 317 ? -79.310 -21.766 38.767 1.00 44.53 317 THR A O 1
ATOM 2411 N N . LEU A 1 318 ? -80.807 -21.524 37.133 1.00 50.94 318 LEU A N 1
ATOM 2412 C CA . LEU A 1 318 ? -79.950 -21.883 36.004 1.00 50.94 318 LEU A CA 1
ATOM 2413 C C . LEU A 1 318 ? -80.012 -20.682 35.064 1.00 50.94 318 LEU A C 1
ATOM 2415 O O . LEU A 1 318 ? -81.115 -20.357 34.648 1.00 50.94 318 LEU A O 1
ATOM 2419 N N . ILE A 1 319 ? -78.881 -20.017 34.815 1.00 52.22 319 ILE A N 1
ATOM 2420 C CA . ILE A 1 319 ? -78.464 -19.282 33.597 1.00 52.22 319 ILE A CA 1
ATOM 2421 C C . ILE A 1 319 ? -77.186 -18.519 34.001 1.00 52.22 319 ILE A C 1
ATOM 2423 O O . ILE A 1 319 ? -77.240 -17.399 34.492 1.00 52.22 319 ILE A O 1
ATOM 2427 N N . LEU A 1 320 ? -76.018 -19.149 33.850 1.00 48.91 320 LEU A N 1
ATOM 2428 C CA . LEU A 1 320 ? -74.737 -18.422 33.742 1.00 48.91 320 LEU A CA 1
ATOM 2429 C C . LEU A 1 320 ? -73.651 -19.252 33.033 1.00 48.91 320 LEU A C 1
ATOM 2431 O O . LEU A 1 320 ? -72.699 -18.710 32.485 1.00 48.91 320 LEU A O 1
ATOM 2435 N N . THR A 1 321 ? -73.804 -20.574 32.976 1.00 52.94 321 THR A N 1
ATOM 2436 C CA . THR A 1 321 ? -72.797 -21.487 32.416 1.00 52.94 321 THR A CA 1
ATOM 2437 C C . THR A 1 321 ? -72.791 -21.580 30.885 1.00 52.94 321 THR A C 1
ATOM 2439 O O . THR A 1 321 ? -71.776 -21.965 30.316 1.00 52.94 321 THR A O 1
ATOM 2442 N N . VAL A 1 322 ? -73.864 -21.180 30.191 1.00 56.91 322 VAL A N 1
ATOM 2443 C CA . VAL A 1 322 ? -73.977 -21.343 28.723 1.00 56.91 322 VAL A CA 1
ATOM 2444 C C . VAL A 1 322 ? -73.285 -20.219 27.930 1.00 56.91 322 VAL A C 1
ATOM 2446 O O . VAL A 1 322 ? -72.889 -20.440 26.791 1.00 56.91 322 VAL A O 1
ATOM 2449 N N . LEU A 1 323 ? -73.060 -19.040 28.526 1.00 57.41 323 LEU A N 1
ATOM 2450 C CA . LEU A 1 323 ? -72.380 -17.910 27.863 1.00 57.41 323 LEU A CA 1
ATOM 2451 C C . LEU A 1 323 ? -70.855 -17.903 28.062 1.00 57.41 323 LEU A C 1
ATOM 2453 O O . LEU A 1 323 ? -70.127 -17.401 27.211 1.00 57.41 323 LEU A O 1
ATOM 2457 N N . LEU A 1 324 ? -70.358 -18.480 29.160 1.00 57.94 324 LEU A N 1
ATOM 2458 C CA . LEU A 1 324 ? -68.935 -18.434 29.522 1.00 57.94 324 LEU A CA 1
ATOM 2459 C C . LEU A 1 324 ? -68.072 -19.380 28.680 1.00 57.94 324 LEU A C 1
ATOM 2461 O O . LEU A 1 324 ? -66.960 -19.031 28.302 1.00 57.94 324 LEU A O 1
ATOM 2465 N N . ILE A 1 325 ? -68.594 -20.559 28.345 1.00 64.88 325 ILE A N 1
ATOM 2466 C CA . ILE A 1 325 ? -67.864 -21.579 27.582 1.00 64.88 325 ILE A CA 1
ATOM 2467 C C . ILE A 1 325 ? -67.545 -21.119 26.148 1.00 64.88 325 ILE A C 1
ATOM 2469 O O . ILE A 1 325 ? -66.378 -21.201 25.767 1.00 64.88 325 ILE A O 1
ATOM 2473 N N . PRO A 1 326 ? -68.493 -20.583 25.349 1.00 66.44 326 PRO A N 1
ATOM 2474 C CA . PRO A 1 326 ? -68.150 -20.063 24.028 1.00 66.44 326 PRO A CA 1
ATOM 2475 C C . PRO A 1 326 ? -67.236 -18.835 24.107 1.00 66.44 326 PRO A C 1
ATOM 2477 O O . PRO A 1 326 ? -66.378 -18.693 23.248 1.00 66.44 326 PRO A O 1
ATOM 2480 N N . LEU A 1 327 ? -67.334 -17.999 25.150 1.00 71.31 327 LEU A N 1
ATOM 2481 C CA . LEU A 1 327 ? -66.429 -16.857 25.337 1.00 71.31 327 LEU A CA 1
ATOM 2482 C C . LEU A 1 327 ? -64.988 -17.303 25.630 1.00 71.31 327 LEU A C 1
ATOM 2484 O O . LEU A 1 327 ? -64.054 -16.730 25.083 1.00 71.31 327 LEU A O 1
ATOM 2488 N N . ILE A 1 328 ? -64.809 -18.348 26.444 1.00 74.25 328 ILE A N 1
ATOM 2489 C CA . ILE A 1 328 ? -63.497 -18.944 26.740 1.00 74.25 328 ILE A CA 1
ATOM 2490 C C . ILE A 1 328 ? -62.935 -19.646 25.503 1.00 74.25 328 ILE A C 1
ATOM 2492 O O . ILE A 1 328 ? -61.753 -19.519 25.216 1.00 74.25 328 ILE A O 1
ATOM 2496 N N . ILE A 1 329 ? -63.764 -20.347 24.724 1.00 73.81 329 ILE A N 1
ATOM 2497 C CA . ILE A 1 329 ? -63.315 -20.964 23.469 1.00 73.81 329 ILE A CA 1
ATOM 2498 C C . ILE A 1 329 ? -62.923 -19.882 22.460 1.00 73.81 329 ILE A C 1
ATOM 2500 O O . ILE A 1 329 ? -61.866 -19.983 21.852 1.00 73.81 329 ILE A O 1
ATOM 2504 N N . VAL A 1 330 ? -63.712 -18.812 22.325 1.00 72.56 330 VAL A N 1
ATOM 2505 C CA . VAL A 1 330 ? -63.365 -17.669 21.473 1.00 72.56 330 VAL A CA 1
ATOM 2506 C C . VAL A 1 330 ? -62.110 -16.968 21.986 1.00 72.56 330 VAL A C 1
ATOM 2508 O O . VAL A 1 330 ? -61.294 -16.594 21.154 1.00 72.56 330 VAL A O 1
ATOM 2511 N N . SER A 1 331 ? -61.891 -16.846 23.304 1.00 66.50 331 SER A N 1
ATOM 2512 C CA . SER A 1 331 ? -60.666 -16.255 23.867 1.00 66.50 331 SER A CA 1
ATOM 2513 C C . SER A 1 331 ? -59.443 -17.144 23.643 1.00 66.50 331 SER A C 1
ATOM 2515 O O . SER A 1 331 ? -58.385 -16.642 23.299 1.00 66.50 331 SER A O 1
ATOM 2517 N N . ILE A 1 332 ? -59.575 -18.465 23.783 1.00 69.94 332 ILE A N 1
ATOM 2518 C CA . ILE A 1 332 ? -58.501 -19.426 23.502 1.00 69.94 332 ILE A CA 1
ATOM 2519 C C . ILE A 1 332 ? -58.180 -19.428 22.005 1.00 69.94 332 ILE A C 1
ATOM 2521 O O . ILE A 1 332 ? -57.012 -19.427 21.636 1.00 69.94 332 ILE A O 1
ATOM 2525 N N . VAL A 1 333 ? -59.195 -19.370 21.138 1.00 60.75 333 VAL A N 1
ATOM 2526 C CA . VAL A 1 333 ? -59.016 -19.313 19.681 1.00 60.75 333 VAL A CA 1
ATOM 2527 C C . VAL A 1 333 ? -58.446 -17.963 19.244 1.00 60.75 333 VAL A C 1
ATOM 2529 O O . VAL A 1 333 ? -57.565 -17.949 18.398 1.00 60.75 333 VAL A O 1
ATOM 2532 N N . THR A 1 334 ? -58.858 -16.836 19.835 1.00 57.75 334 THR A N 1
ATOM 2533 C CA . THR A 1 334 ? -58.259 -15.520 19.531 1.00 57.75 334 THR A CA 1
ATOM 2534 C C . THR A 1 334 ? -56.838 -15.404 20.062 1.00 57.75 334 THR A C 1
ATOM 2536 O O . THR A 1 334 ? -55.980 -14.938 19.326 1.00 57.75 334 THR A O 1
ATOM 2539 N N . VAL A 1 335 ? -56.538 -15.896 21.267 1.00 62.31 335 VAL A N 1
ATOM 2540 C CA . VAL A 1 335 ? -55.159 -15.945 21.786 1.00 62.31 335 VAL A CA 1
ATOM 2541 C C . VAL A 1 335 ? -54.291 -16.878 20.936 1.00 62.31 335 VAL A C 1
ATOM 2543 O O . VAL A 1 335 ? -53.172 -16.511 20.604 1.00 62.31 335 VAL A O 1
ATOM 2546 N N . SER A 1 336 ? -54.820 -18.027 20.502 1.00 53.34 336 SER A N 1
ATOM 2547 C CA . SER A 1 336 ? -54.110 -18.969 19.627 1.00 53.34 336 SER A CA 1
ATOM 2548 C C . SER A 1 336 ? -53.936 -18.460 18.195 1.00 53.34 336 SER A C 1
ATOM 2550 O O . SER A 1 336 ? -52.972 -18.844 17.543 1.00 53.34 336 SER A O 1
ATOM 2552 N N . TRP A 1 337 ? -54.857 -17.642 17.679 1.00 49.78 337 TRP A N 1
ATOM 2553 C CA . TRP A 1 337 ? -54.763 -17.056 16.339 1.00 49.78 337 TRP A CA 1
ATOM 2554 C C . TRP A 1 337 ? -53.831 -15.837 16.332 1.00 49.78 337 TRP A C 1
ATOM 2556 O O . TRP A 1 337 ? -53.082 -15.648 15.380 1.00 49.78 337 TRP A O 1
ATOM 2566 N N . VAL A 1 338 ? -53.793 -15.074 17.432 1.00 53.94 338 VAL A N 1
ATOM 2567 C CA . VAL A 1 338 ? -52.836 -13.974 17.645 1.00 53.94 338 VAL A CA 1
ATOM 2568 C C . VAL A 1 338 ? -51.423 -14.498 17.934 1.00 53.94 338 VAL A C 1
ATOM 2570 O O . VAL A 1 338 ? -50.460 -13.857 17.532 1.00 53.94 338 VAL A O 1
ATOM 2573 N N . SER A 1 339 ? -51.266 -15.679 18.548 1.00 53.03 339 SER A N 1
ATOM 2574 C CA . SER A 1 339 ? -49.946 -16.281 18.805 1.00 53.03 339 SER A CA 1
ATOM 2575 C C . SER A 1 339 ? -49.353 -17.064 17.624 1.00 53.03 339 SER A C 1
ATOM 2577 O O . SER A 1 339 ? -48.203 -17.479 17.714 1.00 53.03 339 SER A O 1
ATOM 2579 N N . ASN A 1 340 ? -50.122 -17.305 16.550 1.00 43.03 340 ASN A N 1
ATOM 2580 C CA . ASN A 1 340 ? -49.688 -18.049 15.353 1.00 43.03 340 ASN A CA 1
ATOM 2581 C C . ASN A 1 340 ? -49.507 -17.177 14.098 1.00 43.03 340 ASN A C 1
ATOM 2583 O O . ASN A 1 340 ? -49.268 -17.716 13.017 1.00 43.03 340 ASN A O 1
ATOM 2587 N N . LEU A 1 341 ? -49.537 -15.847 14.223 1.00 48.06 341 LEU A N 1
ATOM 2588 C CA . LEU A 1 341 ? -48.794 -14.982 13.300 1.00 48.06 341 LEU A CA 1
ATOM 2589 C C . LEU A 1 341 ? -47.313 -15.088 13.695 1.00 48.06 341 LEU A C 1
ATOM 2591 O O . LEU A 1 341 ? -46.744 -14.179 14.286 1.00 48.06 341 LEU A O 1
ATOM 2595 N N . GLY A 1 342 ? -46.772 -16.294 13.512 1.00 49.25 342 GLY A N 1
ATOM 2596 C CA . GLY A 1 342 ? -45.431 -16.676 13.922 1.00 49.25 342 GLY A CA 1
ATOM 2597 C C . GLY A 1 342 ? -44.396 -15.870 13.159 1.00 49.25 342 GLY A C 1
ATOM 2598 O O . GLY A 1 342 ? -44.618 -15.539 11.992 1.00 49.25 342 GLY A O 1
ATOM 2599 N N . GLU A 1 343 ? -43.289 -15.571 13.838 1.00 54.19 343 GLU A N 1
ATOM 2600 C CA . GLU A 1 343 ? -42.163 -14.870 13.235 1.00 54.19 343 GLU A CA 1
ATOM 2601 C C . GLU A 1 343 ? -41.820 -15.503 11.886 1.00 54.19 343 GLU A C 1
ATOM 2603 O O . GLU A 1 343 ? -41.624 -16.720 11.780 1.00 54.19 343 GLU A O 1
ATOM 2608 N N . THR A 1 344 ? -41.812 -14.675 10.847 1.00 70.62 344 THR A N 1
ATOM 2609 C CA . THR A 1 344 ? -41.439 -15.081 9.494 1.00 70.62 344 THR A CA 1
ATOM 2610 C C . THR A 1 344 ? -40.042 -15.709 9.505 1.00 70.62 344 THR A C 1
ATOM 2612 O O . THR A 1 344 ? -39.215 -15.393 10.358 1.00 70.62 344 THR A O 1
ATOM 2615 N N . GLU A 1 345 ? -39.736 -16.578 8.537 1.00 76.06 345 GLU A N 1
ATOM 2616 C CA . GLU A 1 345 ? -38.386 -17.159 8.389 1.00 76.06 345 GLU A CA 1
ATOM 2617 C C . GLU A 1 345 ? -37.297 -16.067 8.363 1.00 76.06 345 GLU A C 1
ATOM 2619 O O . GLU A 1 345 ? -36.210 -16.231 8.912 1.00 76.06 345 GLU A O 1
ATOM 2624 N N . PHE A 1 346 ? -37.640 -14.900 7.810 1.00 79.94 346 PHE A N 1
ATOM 2625 C CA . PHE A 1 346 ? -36.795 -13.716 7.838 1.00 79.94 346 PHE A CA 1
ATOM 2626 C C . PHE A 1 346 ? -36.616 -13.123 9.247 1.00 79.94 346 PHE A C 1
ATOM 2628 O O . PHE A 1 346 ? -35.492 -12.807 9.619 1.00 79.94 346 PHE A O 1
ATOM 2635 N N . GLU A 1 347 ? -37.673 -13.001 10.055 1.00 75.81 347 GLU A N 1
ATOM 2636 C CA . GLU A 1 347 ? -37.585 -12.502 11.442 1.00 75.81 347 GLU A CA 1
ATOM 2637 C C . GLU A 1 347 ? -36.737 -13.420 12.335 1.00 75.81 347 GLU A C 1
ATOM 2639 O O . GLU A 1 347 ? -35.899 -12.930 13.094 1.00 75.81 347 GLU A O 1
ATOM 2644 N N . GLN A 1 348 ? -36.844 -14.742 12.163 1.00 79.00 348 GLN A N 1
ATOM 2645 C CA . GLN A 1 348 ? -35.964 -15.700 12.845 1.00 79.00 348 GLN A CA 1
ATOM 2646 C C . GLN A 1 348 ? -34.500 -15.534 12.408 1.00 79.00 348 GLN A C 1
ATOM 2648 O O . GLN A 1 348 ? -33.598 -15.551 13.248 1.00 79.00 348 GLN A O 1
ATOM 2653 N N . CYS A 1 349 ? -34.261 -15.309 11.110 1.00 85.62 349 CYS A N 1
ATOM 2654 C CA . CYS A 1 349 ? -32.924 -15.031 10.584 1.00 85.62 349 CYS A CA 1
ATOM 2655 C C . CYS A 1 349 ? -32.340 -13.738 11.173 1.00 85.62 349 CYS A C 1
ATOM 2657 O O . CYS A 1 349 ? -31.188 -13.719 11.602 1.00 85.62 349 CYS A O 1
ATOM 2659 N N . LEU A 1 350 ? -33.143 -12.671 11.264 1.00 86.75 350 LEU A N 1
ATOM 2660 C CA . LEU A 1 350 ? -32.729 -11.408 11.876 1.00 86.75 350 LEU A CA 1
ATOM 2661 C C . LEU A 1 350 ? -32.390 -11.563 13.363 1.00 86.75 350 LEU A C 1
ATOM 2663 O O . LEU A 1 350 ? -31.389 -11.007 13.817 1.00 86.75 350 LEU A O 1
ATOM 2667 N N . SER A 1 351 ? -33.180 -12.341 14.108 1.00 83.06 351 SER A N 1
ATOM 2668 C CA . SER A 1 351 ? -32.905 -12.659 15.514 1.00 83.06 351 SER A CA 1
ATOM 2669 C C . SER A 1 351 ? -31.551 -13.366 15.670 1.00 83.06 351 SER A C 1
ATOM 2671 O O . SER A 1 351 ? -30.697 -12.920 16.441 1.00 83.06 351 SER A O 1
ATOM 2673 N N . GLN A 1 352 ? -31.289 -14.388 14.847 1.00 87.69 352 GLN A N 1
ATOM 2674 C CA . GLN A 1 352 ? -30.013 -15.109 14.838 1.00 87.69 352 GLN A CA 1
ATOM 2675 C C . GLN A 1 352 ? -28.831 -14.221 14.414 1.00 87.69 352 GLN A C 1
ATOM 2677 O O . GLN A 1 352 ? -27.743 -14.301 14.994 1.00 87.69 352 GLN A O 1
ATOM 2682 N N . LEU A 1 353 ? -29.022 -13.354 13.416 1.00 89.19 353 LEU A N 1
ATOM 2683 C CA . LEU A 1 353 ? -28.015 -12.385 12.987 1.00 89.19 353 LEU A CA 1
ATOM 2684 C C . LEU A 1 353 ? -27.655 -11.424 14.128 1.00 89.19 353 LEU A C 1
ATOM 2686 O O . LEU A 1 353 ? -26.482 -11.147 14.373 1.00 89.19 353 LEU A O 1
ATOM 2690 N N . GLN A 1 354 ? -28.653 -10.942 14.865 1.00 89.88 354 GLN A N 1
ATOM 2691 C CA . GLN A 1 354 ? -28.429 -10.050 15.994 1.00 89.88 354 GLN A CA 1
ATOM 2692 C C . GLN A 1 354 ? -27.727 -10.757 17.162 1.00 89.88 354 GLN A C 1
ATOM 2694 O O . GLN A 1 354 ? -26.808 -10.182 17.751 1.00 89.88 354 GLN A O 1
ATOM 2699 N N . GLU A 1 355 ? -28.104 -12.001 17.468 1.00 86.88 355 GLU A N 1
ATOM 2700 C CA . GLU A 1 355 ? -27.444 -12.826 18.484 1.00 86.88 355 GLU A CA 1
ATOM 2701 C C . GLU A 1 355 ? -25.969 -13.075 18.131 1.00 86.88 355 GLU A C 1
ATOM 2703 O O . GLU A 1 355 ? -25.085 -12.752 18.926 1.00 86.88 355 GLU A O 1
ATOM 2708 N N . THR A 1 356 ? -25.681 -13.552 16.917 1.00 86.06 356 THR A N 1
ATOM 2709 C CA . THR A 1 356 ? -24.303 -13.792 16.445 1.00 86.06 356 THR A CA 1
ATOM 2710 C C . THR A 1 356 ? -23.463 -12.518 16.419 1.00 86.06 356 THR A C 1
ATOM 2712 O O . THR A 1 356 ? -22.336 -12.523 16.917 1.00 86.06 356 THR A O 1
ATOM 2715 N N . ALA A 1 357 ? -24.023 -11.394 15.965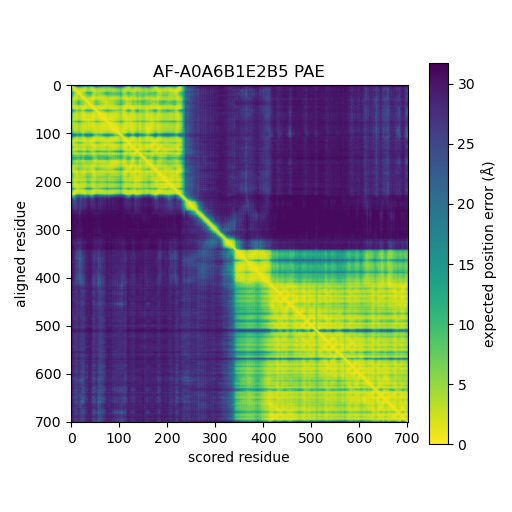 1.00 84.44 357 ALA A N 1
ATOM 2716 C CA . ALA A 1 357 ? -23.346 -10.104 16.025 1.00 84.44 357 ALA A CA 1
ATOM 2717 C C . ALA A 1 357 ? -23.086 -9.657 17.476 1.00 84.44 357 ALA A C 1
ATOM 2719 O O . ALA A 1 357 ? -22.027 -9.109 17.776 1.00 84.44 357 ALA A O 1
ATOM 2720 N N . SER A 1 358 ? -24.025 -9.881 18.404 1.00 86.56 358 SER A N 1
ATOM 2721 C CA . SER A 1 358 ? -23.827 -9.562 19.827 1.00 86.56 358 SER A CA 1
ATOM 2722 C C . SER A 1 358 ? -22.721 -10.407 20.467 1.00 86.56 358 SER A C 1
ATOM 2724 O O . SER A 1 358 ? -21.891 -9.870 21.201 1.00 86.56 358 SER A O 1
ATOM 2726 N N . LEU A 1 359 ? -22.649 -11.695 20.115 1.00 83.44 359 LEU A N 1
ATOM 2727 C CA . LEU A 1 359 ? -21.590 -12.600 20.550 1.00 83.44 359 LEU A CA 1
ATOM 2728 C C . LEU A 1 359 ? -20.240 -12.135 20.004 1.00 83.44 359 LEU A C 1
ATOM 2730 O O . LEU A 1 359 ? -19.296 -11.990 20.776 1.00 83.44 359 LEU A O 1
ATOM 2734 N N . ALA A 1 360 ? -20.163 -11.809 18.712 1.00 81.88 360 ALA A N 1
ATOM 2735 C CA . ALA A 1 360 ? -18.948 -11.294 18.085 1.00 81.88 360 ALA A CA 1
ATOM 2736 C C . ALA A 1 360 ? -18.451 -9.993 18.743 1.00 81.88 360 ALA A C 1
ATOM 2738 O O . ALA A 1 360 ? -17.254 -9.848 18.978 1.00 81.88 360 ALA A O 1
ATOM 2739 N N . ARG A 1 361 ? -19.360 -9.081 19.123 1.00 87.38 361 ARG A N 1
ATOM 2740 C CA . ARG A 1 361 ? -19.027 -7.854 19.876 1.00 87.38 361 ARG A CA 1
ATOM 2741 C C . ARG A 1 361 ? -18.575 -8.116 21.317 1.00 87.38 361 ARG A C 1
ATOM 2743 O O . ARG A 1 361 ? -17.909 -7.263 21.894 1.00 87.38 361 ARG A O 1
ATOM 2750 N N . SER A 1 362 ? -18.965 -9.245 21.910 1.00 82.88 362 SER A N 1
ATOM 2751 C CA . SER A 1 362 ? -18.607 -9.608 23.290 1.00 82.88 362 SER A CA 1
ATOM 2752 C C . SER A 1 362 ? -17.230 -10.264 23.417 1.00 82.88 362 SER A C 1
ATOM 2754 O O . SER A 1 362 ? -16.689 -10.336 24.520 1.00 82.88 362 SER A O 1
ATOM 2756 N N . ILE A 1 363 ? -16.665 -10.745 22.304 1.00 79.12 363 ILE A N 1
ATOM 2757 C CA . ILE A 1 363 ? -15.328 -11.335 22.283 1.00 79.12 363 ILE A CA 1
ATOM 2758 C C . ILE A 1 363 ? -14.298 -10.225 22.463 1.00 79.12 363 ILE A C 1
ATOM 2760 O O . ILE A 1 363 ? -14.365 -9.179 21.818 1.00 79.12 363 ILE A O 1
ATOM 2764 N N . ASP A 1 364 ? -13.328 -10.473 23.340 1.00 72.62 364 ASP A N 1
ATOM 2765 C CA . ASP A 1 364 ? -12.213 -9.561 23.546 1.00 72.62 364 ASP A CA 1
ATOM 2766 C C . ASP A 1 364 ? -11.428 -9.356 22.239 1.00 72.62 364 ASP A C 1
ATOM 2768 O O . ASP A 1 364 ? -10.889 -10.297 21.649 1.00 72.62 364 ASP A O 1
ATOM 2772 N N . SER A 1 365 ? -11.332 -8.093 21.818 1.00 66.44 365 SER A N 1
ATOM 2773 C CA . SER A 1 365 ? -10.558 -7.647 20.659 1.00 66.44 365 SER A CA 1
ATOM 2774 C C . SER A 1 365 ? -9.080 -8.062 20.693 1.00 66.44 365 SER A C 1
ATOM 2776 O O . SER A 1 365 ? -8.468 -8.147 19.629 1.00 66.44 365 SER A O 1
ATOM 2778 N N . SER A 1 366 ? -8.519 -8.369 21.871 1.00 68.69 366 SER A N 1
ATOM 2779 C CA . SER A 1 366 ? -7.149 -8.883 22.013 1.00 68.69 366 SER A CA 1
ATOM 2780 C C . SER A 1 366 ? -6.963 -10.260 21.354 1.00 68.69 366 SER A C 1
ATOM 2782 O O . SER A 1 366 ? -5.893 -10.571 20.827 1.00 68.69 366 SER A O 1
ATOM 2784 N N . ASN A 1 367 ? -8.020 -11.081 21.298 1.00 77.00 367 ASN A N 1
ATOM 2785 C CA . ASN A 1 367 ? -7.987 -12.401 20.681 1.00 77.00 367 ASN A CA 1
ATOM 2786 C C . ASN A 1 367 ? -8.372 -12.320 19.200 1.00 77.00 367 ASN A C 1
ATOM 2788 O O . ASN A 1 367 ? -9.473 -12.697 18.791 1.00 77.00 367 ASN A O 1
ATOM 2792 N N . ARG A 1 368 ? -7.418 -11.857 18.383 1.00 81.38 368 ARG A N 1
ATOM 2793 C CA . ARG A 1 368 ? -7.551 -11.695 16.926 1.00 81.38 368 ARG A CA 1
ATOM 2794 C C . ARG A 1 368 ? -8.298 -12.852 16.255 1.00 81.38 368 ARG A C 1
ATOM 2796 O O . ARG A 1 368 ? -9.269 -12.629 15.537 1.00 81.38 368 ARG A O 1
ATOM 2803 N N . ARG A 1 369 ? -7.840 -14.089 16.477 1.00 81.38 369 ARG A N 1
ATOM 2804 C CA . ARG A 1 369 ? -8.362 -15.282 15.792 1.00 81.38 369 ARG A CA 1
ATOM 2805 C C . ARG A 1 369 ? -9.825 -15.544 16.146 1.00 81.38 369 ARG A C 1
ATOM 2807 O O . ARG A 1 369 ? -10.620 -15.840 15.257 1.00 81.38 369 ARG A O 1
ATOM 2814 N N . SER A 1 370 ? -10.186 -15.391 17.419 1.00 81.81 370 SER A N 1
ATOM 2815 C CA . SER A 1 370 ? -11.564 -15.594 17.881 1.00 81.81 370 SER A CA 1
ATOM 2816 C C . SER A 1 370 ? -12.491 -14.488 17.379 1.00 81.81 370 SER A C 1
ATOM 2818 O O . SER A 1 370 ? -13.589 -14.782 16.912 1.00 81.81 370 SER A O 1
ATOM 2820 N N . THR A 1 371 ? -12.020 -13.239 17.381 1.00 84.19 371 THR A N 1
ATOM 2821 C CA . THR A 1 371 ? -12.775 -12.082 16.884 1.00 84.19 371 THR A CA 1
ATOM 2822 C C . THR A 1 371 ? -13.050 -12.195 15.386 1.00 84.19 371 THR A C 1
ATOM 2824 O O . THR A 1 371 ? -14.201 -12.082 14.968 1.00 84.19 371 THR A O 1
ATOM 2827 N N . ILE A 1 372 ? -12.034 -12.510 14.571 1.00 86.44 372 ILE A N 1
ATOM 2828 C CA . ILE A 1 372 ? -12.219 -12.744 13.127 1.00 86.44 372 ILE A CA 1
ATOM 2829 C C . ILE A 1 372 ? -13.189 -13.907 12.891 1.00 86.44 372 ILE A C 1
ATOM 2831 O O . ILE A 1 372 ? -14.102 -13.791 12.076 1.00 86.44 372 ILE A O 1
ATOM 2835 N N . SER A 1 373 ? -13.024 -15.026 13.606 1.00 87.00 373 SER A N 1
ATOM 2836 C CA . SER A 1 373 ? -13.896 -16.193 13.438 1.00 87.00 373 SER A CA 1
ATOM 2837 C C . SER A 1 373 ? -15.360 -15.879 13.749 1.00 87.00 373 SER A C 1
ATOM 2839 O O . SER A 1 373 ? -16.244 -16.377 13.056 1.00 87.00 373 SER A O 1
ATOM 2841 N N . ALA A 1 374 ? -15.630 -15.072 14.774 1.00 88.00 374 ALA A N 1
ATOM 2842 C CA . ALA A 1 374 ? -16.992 -14.716 15.144 1.00 88.00 374 ALA A CA 1
ATOM 2843 C C . ALA A 1 374 ? -17.627 -13.730 14.163 1.00 88.00 374 ALA A C 1
ATOM 2845 O O . ALA A 1 374 ? -18.770 -13.934 13.767 1.00 88.00 374 ALA A O 1
ATOM 2846 N N . TRP A 1 375 ? -16.888 -12.718 13.698 1.00 91.44 375 TRP A N 1
ATOM 2847 C CA . TRP A 1 375 ? -17.394 -11.813 12.661 1.00 91.44 375 TRP A CA 1
ATOM 2848 C C . TRP A 1 375 ? -17.605 -12.518 11.317 1.00 91.44 375 TRP A C 1
ATOM 2850 O O . TRP A 1 375 ? -18.582 -12.223 10.634 1.00 91.44 375 TRP A O 1
ATOM 2860 N N . ASN A 1 376 ? -16.774 -13.508 10.971 1.00 91.94 376 ASN A N 1
ATOM 2861 C CA . ASN A 1 376 ? -17.017 -14.373 9.813 1.00 91.94 376 ASN A CA 1
ATOM 2862 C C . ASN A 1 376 ? -18.304 -15.197 9.970 1.00 91.94 376 ASN A C 1
ATOM 2864 O O . ASN A 1 376 ? -19.045 -15.356 9.004 1.00 91.94 376 ASN A O 1
ATOM 2868 N N . ALA A 1 377 ? -18.603 -15.697 11.173 1.00 89.75 377 ALA A N 1
ATOM 2869 C CA . ALA A 1 377 ? -19.870 -16.378 11.437 1.00 89.75 377 ALA A CA 1
ATOM 2870 C C . ALA A 1 377 ? -21.068 -15.418 11.305 1.00 89.75 377 ALA A C 1
ATOM 2872 O O . ALA A 1 377 ? -22.078 -15.786 10.710 1.00 89.75 377 ALA A O 1
ATOM 2873 N N . THR A 1 378 ? -20.939 -14.174 11.781 1.00 92.44 378 THR A N 1
ATOM 2874 C CA . THR A 1 378 ? -21.949 -13.121 11.580 1.00 92.44 378 THR A CA 1
ATOM 2875 C C . THR A 1 378 ? -22.183 -12.842 10.094 1.00 92.44 378 THR A C 1
ATOM 2877 O O . THR A 1 378 ? -23.334 -12.776 9.672 1.00 92.44 378 THR A O 1
ATOM 2880 N N . LEU A 1 379 ? -21.118 -12.731 9.285 1.00 92.69 379 LEU A N 1
ATOM 2881 C CA . LEU A 1 379 ? -21.234 -12.564 7.830 1.00 92.69 379 LEU A CA 1
ATOM 2882 C C . LEU A 1 379 ? -21.969 -13.739 7.180 1.00 92.69 379 LEU A C 1
ATOM 2884 O O . LEU A 1 379 ? -22.887 -13.511 6.404 1.00 92.69 379 LEU A O 1
ATOM 2888 N N . GLN A 1 380 ? -21.647 -14.980 7.555 1.00 92.88 380 GLN A N 1
ATOM 2889 C CA . GLN A 1 380 ? -22.335 -16.163 7.025 1.00 92.88 380 GLN A CA 1
ATOM 2890 C C . GLN A 1 380 ? -23.844 -16.150 7.311 1.00 92.88 380 GLN A C 1
ATOM 2892 O O . GLN A 1 380 ? -24.637 -16.508 6.440 1.00 92.88 380 GLN A O 1
ATOM 2897 N N . VAL A 1 381 ? -24.255 -15.737 8.515 1.00 90.00 381 VAL A N 1
ATOM 2898 C CA . VAL A 1 381 ? -25.683 -15.602 8.849 1.00 90.00 381 VAL A CA 1
ATOM 2899 C C . VAL A 1 381 ? -26.312 -14.446 8.073 1.00 90.00 381 VAL A C 1
ATOM 2901 O O . VAL A 1 381 ? -27.409 -14.596 7.540 1.00 90.00 381 VAL A O 1
ATOM 2904 N N . ALA A 1 382 ? -25.619 -13.312 7.960 1.00 92.06 382 ALA A N 1
ATOM 2905 C CA . ALA A 1 382 ? -26.115 -12.157 7.220 1.00 92.06 382 ALA A CA 1
ATOM 2906 C C . ALA A 1 382 ? -26.331 -12.480 5.732 1.00 92.06 382 ALA A C 1
ATOM 2908 O O . ALA A 1 382 ? -27.375 -12.137 5.181 1.00 92.06 382 ALA A O 1
ATOM 2909 N N . ASP A 1 383 ? -25.399 -13.209 5.115 1.00 91.75 383 ASP A N 1
ATOM 2910 C CA . ASP A 1 383 ? -25.500 -13.679 3.731 1.00 91.75 383 ASP A CA 1
ATOM 2911 C C . ASP A 1 383 ? -26.702 -14.616 3.544 1.00 91.75 383 ASP A C 1
ATOM 2913 O O . ASP A 1 383 ? -27.441 -14.489 2.567 1.00 91.75 383 ASP A O 1
ATOM 2917 N N . ALA A 1 384 ? -26.961 -15.511 4.504 1.00 90.25 384 ALA A N 1
ATOM 2918 C CA . ALA A 1 384 ? -28.156 -16.353 4.484 1.00 90.25 384 ALA A CA 1
ATOM 2919 C C . ALA A 1 384 ? -29.451 -15.520 4.577 1.00 90.25 384 ALA A C 1
ATOM 2921 O O . ALA A 1 384 ? -30.399 -15.777 3.832 1.00 90.25 384 ALA A O 1
ATOM 2922 N N . CYS A 1 385 ? -29.489 -14.483 5.425 1.00 89.00 385 CYS A N 1
ATOM 2923 C CA . CYS A 1 385 ? -30.646 -13.586 5.522 1.00 89.00 385 CYS A CA 1
ATOM 2924 C C . CYS A 1 385 ? -30.854 -12.755 4.244 1.00 89.00 385 CYS A C 1
ATOM 2926 O O . CYS A 1 385 ? -31.998 -12.526 3.846 1.00 89.00 385 CYS A O 1
ATOM 2928 N N . ALA A 1 386 ? -29.772 -12.345 3.575 1.00 90.38 386 ALA A N 1
ATOM 2929 C CA . ALA A 1 386 ? -29.828 -11.587 2.325 1.00 90.38 386 ALA A CA 1
ATOM 2930 C C . ALA A 1 386 ? -30.454 -12.390 1.169 1.00 90.38 386 ALA A C 1
ATOM 2932 O O . ALA A 1 386 ? -31.085 -11.807 0.289 1.00 90.38 386 ALA A O 1
ATOM 2933 N N . VAL A 1 387 ? -30.349 -13.727 1.182 1.00 91.75 387 VAL A N 1
ATOM 2934 C CA . VAL A 1 387 ? -31.041 -14.600 0.213 1.00 91.75 387 VAL A CA 1
ATOM 2935 C C . VAL A 1 387 ? -32.559 -14.586 0.424 1.00 91.75 387 VAL A C 1
ATOM 2937 O O . VAL A 1 387 ? -33.314 -14.598 -0.548 1.00 91.75 387 VAL A O 1
ATOM 2940 N N . LEU A 1 388 ? -33.018 -14.541 1.681 1.00 86.00 388 LEU A N 1
ATOM 2941 C CA . LEU A 1 388 ? -34.446 -14.515 2.024 1.00 86.00 388 LEU A CA 1
ATOM 2942 C C . LEU A 1 388 ? -35.097 -13.170 1.679 1.00 86.00 388 LEU A C 1
ATOM 2944 O O . LEU A 1 388 ? -36.237 -13.127 1.210 1.00 86.00 388 LEU A O 1
ATOM 2948 N N . ARG A 1 389 ? -34.378 -12.068 1.918 1.00 83.88 389 ARG A N 1
ATOM 2949 C CA . ARG A 1 389 ? -34.797 -10.720 1.533 1.00 83.88 389 ARG A CA 1
ATOM 2950 C C . ARG A 1 389 ? -33.591 -9.906 1.055 1.00 83.88 389 ARG A C 1
ATOM 2952 O O . ARG A 1 389 ? -32.873 -9.342 1.882 1.00 83.88 389 ARG A O 1
ATOM 2959 N N . PRO A 1 390 ? -33.403 -9.803 -0.269 1.00 86.50 390 PRO A N 1
ATOM 2960 C CA . PRO A 1 390 ? -32.397 -8.922 -0.841 1.00 86.50 390 PRO A CA 1
ATOM 2961 C C . PRO A 1 390 ? -32.645 -7.463 -0.447 1.00 86.50 390 PRO A C 1
ATOM 2963 O O . PRO A 1 390 ? -33.790 -7.049 -0.253 1.00 86.50 390 PRO A O 1
ATOM 2966 N N . ASP A 1 391 ? -31.565 -6.690 -0.350 1.00 84.25 391 ASP A N 1
ATOM 2967 C CA . ASP A 1 391 ? -31.573 -5.242 -0.107 1.00 84.25 391 ASP A CA 1
ATOM 2968 C C . ASP A 1 391 ? -32.187 -4.778 1.228 1.00 84.25 391 ASP A C 1
ATOM 2970 O O . ASP A 1 391 ? -32.510 -3.598 1.392 1.00 84.25 391 ASP A O 1
ATOM 2974 N N . ASP A 1 392 ? -32.302 -5.666 2.221 1.00 88.38 392 ASP A N 1
ATOM 2975 C CA . ASP A 1 392 ? -32.733 -5.267 3.560 1.00 88.38 392 ASP A CA 1
ATOM 2976 C C . ASP A 1 392 ? -31.696 -4.327 4.230 1.00 88.38 392 ASP A C 1
ATOM 2978 O O . ASP A 1 392 ? -30.518 -4.687 4.366 1.00 88.38 392 ASP A O 1
ATOM 2982 N N . PRO A 1 393 ? -32.088 -3.116 4.683 1.00 87.88 393 PRO A N 1
ATOM 2983 C CA . PRO A 1 393 ? -31.150 -2.140 5.240 1.00 87.88 393 PRO A CA 1
ATOM 2984 C C . PRO A 1 393 ? -30.408 -2.613 6.496 1.00 87.88 393 PRO A C 1
ATOM 2986 O O . PRO A 1 393 ? -29.268 -2.192 6.721 1.00 87.88 393 PRO A O 1
ATOM 2989 N N . PHE A 1 394 ? -31.035 -3.453 7.325 1.00 83.94 394 PHE A N 1
ATOM 2990 C CA . PHE A 1 394 ? -30.433 -3.948 8.560 1.00 83.94 394 PHE A CA 1
ATOM 2991 C C . PHE A 1 394 ? -29.386 -5.020 8.260 1.00 83.94 394 PHE A C 1
ATOM 2993 O O . PHE A 1 394 ? -28.257 -4.908 8.742 1.00 83.94 394 PHE A O 1
ATOM 3000 N N . VAL A 1 395 ? -29.719 -5.989 7.399 1.00 87.25 395 VAL A N 1
ATOM 3001 C CA . VAL A 1 395 ? -28.774 -7.025 6.942 1.00 87.25 395 VAL A CA 1
ATOM 3002 C C . VAL A 1 395 ? -27.552 -6.381 6.285 1.00 87.25 395 VAL A C 1
ATOM 3004 O O . VAL A 1 395 ? -26.421 -6.646 6.693 1.00 87.25 395 VAL A O 1
ATOM 3007 N N . ASN A 1 396 ? -27.774 -5.432 5.371 1.00 87.50 396 ASN A N 1
ATOM 3008 C CA . ASN A 1 396 ? -26.704 -4.690 4.700 1.00 87.50 396 ASN A CA 1
ATOM 3009 C C . ASN A 1 396 ? -25.817 -3.908 5.684 1.00 87.50 396 ASN A C 1
ATOM 3011 O O . ASN A 1 396 ? -24.608 -3.777 5.490 1.00 87.50 396 ASN A O 1
ATOM 3015 N N . THR A 1 397 ? -26.401 -3.356 6.752 1.00 89.50 397 THR A N 1
ATOM 3016 C CA . THR A 1 397 ? -25.638 -2.635 7.781 1.00 89.50 397 THR A CA 1
ATOM 3017 C C . THR A 1 397 ? -24.785 -3.584 8.616 1.00 89.50 397 THR A C 1
ATOM 3019 O O . THR A 1 397 ? -23.620 -3.275 8.855 1.00 89.50 397 THR A O 1
ATOM 3022 N N . MET A 1 398 ? -25.313 -4.754 8.983 1.00 85.88 398 MET A N 1
ATOM 3023 C CA . MET A 1 398 ? -24.558 -5.781 9.710 1.00 85.88 398 MET A CA 1
ATOM 3024 C C . MET A 1 398 ? -23.422 -6.367 8.867 1.00 85.88 398 MET A C 1
ATOM 3026 O O . MET A 1 398 ? -22.320 -6.539 9.383 1.00 85.88 398 MET A O 1
ATOM 3030 N N . GLN A 1 399 ? -23.643 -6.601 7.568 1.00 89.50 399 GLN A N 1
ATOM 3031 C CA . GLN A 1 399 ? -22.579 -7.026 6.651 1.00 89.50 399 GLN A CA 1
ATOM 3032 C C . GLN A 1 399 ? -21.458 -5.987 6.578 1.00 89.50 399 GLN A C 1
ATOM 3034 O O . GLN A 1 399 ? -20.286 -6.332 6.725 1.00 89.50 399 GLN A O 1
ATOM 3039 N N . ARG A 1 400 ? -21.804 -4.701 6.418 1.00 88.50 400 ARG A N 1
ATOM 3040 C CA . ARG A 1 400 ? -20.813 -3.614 6.402 1.00 88.50 400 ARG A CA 1
ATOM 3041 C C . ARG A 1 400 ? -20.043 -3.504 7.715 1.00 88.50 400 ARG A C 1
ATOM 3043 O O . ARG A 1 400 ? -18.833 -3.325 7.673 1.00 88.50 400 ARG A O 1
ATOM 3050 N N . GLU A 1 401 ? -20.715 -3.615 8.860 1.00 88.81 401 GLU A N 1
ATOM 3051 C CA . GLU A 1 401 ? -20.064 -3.575 10.176 1.00 88.81 401 GLU A CA 1
ATOM 3052 C C . GLU A 1 401 ? -19.094 -4.748 10.354 1.00 88.81 401 GLU A C 1
ATOM 3054 O O . GLU A 1 401 ? -17.922 -4.536 10.669 1.00 88.81 401 GLU A O 1
ATOM 3059 N N . ALA A 1 402 ? -19.562 -5.975 10.109 1.00 88.75 402 ALA A N 1
ATOM 3060 C CA . ALA A 1 402 ? -18.750 -7.175 10.254 1.00 88.75 402 ALA A CA 1
ATOM 3061 C C . ALA A 1 402 ? -17.528 -7.135 9.328 1.00 88.75 402 ALA A C 1
ATOM 3063 O O . ALA A 1 402 ? -16.406 -7.393 9.767 1.00 88.75 402 ALA A O 1
ATOM 3064 N N . GLN A 1 403 ? -17.729 -6.728 8.071 1.00 89.75 403 GLN A N 1
ATOM 3065 C CA . GLN A 1 403 ? -16.644 -6.593 7.111 1.00 89.75 403 GLN A CA 1
ATOM 3066 C C . GLN A 1 403 ? -15.651 -5.500 7.518 1.00 89.75 403 GLN A C 1
ATOM 3068 O O . GLN A 1 403 ? -14.451 -5.756 7.508 1.00 89.75 403 GLN A O 1
ATOM 3073 N N . ALA A 1 404 ? -16.120 -4.321 7.940 1.00 88.12 404 ALA A N 1
ATOM 3074 C CA . ALA A 1 404 ? -15.247 -3.226 8.364 1.00 88.12 404 ALA A CA 1
ATOM 3075 C C . ALA A 1 404 ? -14.384 -3.600 9.581 1.00 88.12 404 ALA A C 1
ATOM 3077 O O . ALA A 1 404 ? -13.220 -3.206 9.661 1.00 88.12 404 ALA A O 1
ATOM 3078 N N . LEU A 1 405 ? -14.922 -4.386 10.518 1.00 88.88 405 LEU A N 1
ATOM 3079 C CA . LEU A 1 405 ? -14.169 -4.866 11.678 1.00 88.88 405 LEU A CA 1
ATOM 3080 C C . LEU A 1 405 ? -13.127 -5.917 11.292 1.00 88.88 405 LEU A C 1
ATOM 3082 O O . LEU A 1 405 ? -11.981 -5.823 11.735 1.00 88.88 405 LEU A O 1
ATOM 3086 N N . ILE A 1 406 ? -13.485 -6.874 10.429 1.00 88.12 406 ILE A N 1
ATOM 3087 C CA . ILE A 1 406 ? -12.525 -7.844 9.879 1.00 88.12 406 ILE A CA 1
ATOM 3088 C C . ILE A 1 406 ? -11.410 -7.117 9.125 1.00 88.12 406 ILE A C 1
ATOM 3090 O O . ILE A 1 406 ? -10.235 -7.415 9.333 1.00 88.12 406 ILE A O 1
ATOM 3094 N N . ASP A 1 407 ? -11.766 -6.143 8.290 1.00 88.88 407 ASP A N 1
ATOM 3095 C CA . ASP A 1 407 ? -10.818 -5.356 7.507 1.00 88.88 407 ASP A CA 1
ATOM 3096 C C . ASP A 1 407 ? -9.874 -4.560 8.413 1.00 88.88 407 ASP A C 1
ATOM 3098 O O . ASP A 1 407 ? -8.661 -4.599 8.220 1.00 88.88 407 ASP A O 1
ATOM 3102 N N . THR A 1 408 ? -10.403 -3.914 9.458 1.00 86.00 408 THR A N 1
ATOM 3103 C CA . THR A 1 408 ? -9.607 -3.162 10.442 1.00 86.00 408 THR A CA 1
ATOM 3104 C C . THR A 1 408 ? -8.585 -4.066 11.128 1.00 86.00 408 THR A C 1
ATOM 3106 O O . THR A 1 408 ? -7.402 -3.735 11.199 1.00 86.00 408 THR A O 1
ATOM 3109 N N . ILE A 1 409 ? -9.013 -5.249 11.578 1.00 83.62 409 ILE A N 1
ATOM 3110 C CA . ILE A 1 409 ? -8.122 -6.230 12.208 1.00 83.62 409 ILE A CA 1
ATOM 3111 C C . ILE A 1 409 ? -7.071 -6.717 11.199 1.00 83.62 409 ILE A C 1
ATOM 3113 O O . ILE A 1 409 ? -5.889 -6.842 11.528 1.00 83.62 409 ILE A O 1
ATOM 3117 N N . ASN A 1 410 ? -7.472 -6.969 9.954 1.00 83.31 410 ASN A N 1
ATOM 3118 C CA . ASN A 1 410 ? -6.584 -7.417 8.884 1.00 83.31 410 ASN A CA 1
ATOM 3119 C C . ASN A 1 410 ? -5.715 -6.314 8.272 1.00 83.31 410 ASN A C 1
ATOM 3121 O O . ASN A 1 410 ? -4.852 -6.649 7.466 1.00 83.31 410 ASN A O 1
ATOM 3125 N N . LYS A 1 411 ? -5.857 -5.051 8.704 1.00 87.31 411 LYS A N 1
ATOM 3126 C CA . LYS A 1 411 ? -5.213 -3.885 8.075 1.00 87.31 411 LYS A CA 1
ATOM 3127 C C . LYS A 1 411 ? -5.485 -3.841 6.561 1.00 87.31 411 LYS A C 1
ATOM 3129 O O . LYS A 1 411 ? -4.592 -3.585 5.753 1.00 87.31 411 LYS A O 1
ATOM 3134 N N . VAL A 1 412 ? -6.727 -4.150 6.185 1.00 90.38 412 VAL A N 1
ATOM 3135 C CA . VAL A 1 412 ? -7.231 -4.100 4.811 1.00 90.38 412 VAL A CA 1
ATOM 3136 C C . VAL A 1 412 ? -7.929 -2.766 4.595 1.00 90.38 412 VAL A C 1
ATOM 3138 O O . VAL A 1 412 ? -8.944 -2.453 5.212 1.00 90.38 412 VAL A O 1
ATOM 3141 N N . LYS A 1 413 ? -7.395 -1.976 3.674 1.00 92.19 413 LYS A N 1
ATOM 3142 C CA . LYS A 1 413 ? -7.979 -0.740 3.174 1.00 92.19 413 LYS A CA 1
ATOM 3143 C C . LYS A 1 413 ? -8.784 -1.057 1.923 1.00 92.19 413 LYS A C 1
ATOM 3145 O O . LYS A 1 413 ? -8.231 -1.262 0.843 1.00 92.19 413 LYS A O 1
ATOM 3150 N N . ARG A 1 414 ? -10.112 -1.086 2.048 1.00 91.12 414 ARG A N 1
ATOM 3151 C CA . ARG A 1 414 ? -10.969 -1.205 0.864 1.00 91.12 414 ARG A CA 1
ATOM 3152 C C . ARG A 1 414 ? -10.908 0.068 0.024 1.00 91.12 414 ARG A C 1
ATOM 3154 O O . ARG A 1 414 ? -10.891 1.179 0.561 1.00 91.12 414 ARG A O 1
ATOM 3161 N N . ARG A 1 415 ? -10.835 -0.106 -1.292 1.00 93.44 415 ARG A N 1
ATOM 3162 C CA . ARG A 1 415 ? -10.756 0.965 -2.285 1.00 93.44 415 ARG A CA 1
ATOM 3163 C C . ARG A 1 415 ? -11.671 0.689 -3.463 1.00 93.44 415 ARG A C 1
ATOM 3165 O O . ARG A 1 415 ? -12.042 -0.451 -3.745 1.00 93.44 415 ARG A O 1
ATOM 3172 N N . GLU A 1 416 ? -12.043 1.746 -4.167 1.00 94.56 416 GLU A N 1
ATOM 3173 C CA . GLU A 1 416 ? -12.742 1.601 -5.433 1.00 94.56 416 GLU A CA 1
ATOM 3174 C C . GLU A 1 416 ? -11.745 1.227 -6.533 1.00 94.56 416 GLU A C 1
ATOM 3176 O O . GLU A 1 416 ? -10.805 1.964 -6.812 1.00 94.56 416 GLU A O 1
ATOM 3181 N N . ALA A 1 417 ? -11.958 0.067 -7.157 1.00 96.19 417 ALA A N 1
ATOM 3182 C CA . ALA A 1 417 ? -11.294 -0.300 -8.401 1.00 96.19 417 ALA A CA 1
ATOM 3183 C C . ALA A 1 417 ? -12.133 0.231 -9.568 1.00 96.19 417 ALA A C 1
ATOM 3185 O O . ALA A 1 417 ? -13.118 -0.394 -9.987 1.00 96.19 417 ALA A O 1
ATOM 3186 N N . ALA A 1 418 ? -11.779 1.418 -10.053 1.00 96.50 418 ALA A N 1
ATOM 3187 C CA . ALA A 1 418 ? -12.454 2.053 -11.174 1.00 96.50 418 ALA A CA 1
ATOM 3188 C C . ALA A 1 418 ? -11.827 1.562 -12.492 1.00 96.50 418 ALA A C 1
ATOM 3190 O O . ALA A 1 418 ? -10.600 1.564 -12.622 1.00 96.50 418 ALA A O 1
ATOM 3191 N N . PRO A 1 419 ? -12.624 1.089 -13.468 1.00 97.19 419 PRO A N 1
ATOM 3192 C CA . PRO A 1 419 ? -12.077 0.626 -14.739 1.00 97.19 419 PRO A CA 1
ATOM 3193 C C . PRO A 1 419 ? -11.415 1.803 -15.462 1.00 97.19 419 PRO A C 1
ATOM 3195 O O . PRO A 1 419 ? -12.048 2.831 -15.689 1.00 97.19 419 PRO A O 1
ATOM 3198 N N . LEU A 1 420 ? -10.135 1.656 -15.801 1.00 97.50 420 LEU A N 1
ATOM 3199 C CA . LEU A 1 420 ? -9.395 2.623 -16.607 1.00 97.50 420 LEU A CA 1
ATOM 3200 C C . LEU A 1 420 ? -9.610 2.337 -18.091 1.00 97.50 420 LEU A C 1
ATOM 3202 O O . LEU A 1 420 ? -9.972 3.231 -18.850 1.00 97.50 420 LEU A O 1
ATOM 3206 N N . THR A 1 421 ? -9.388 1.082 -18.490 1.00 97.50 421 THR A N 1
ATOM 3207 C CA . THR A 1 421 ? -9.642 0.619 -19.853 1.00 97.50 421 THR A CA 1
ATOM 3208 C C . THR A 1 421 ? -9.826 -0.896 -19.920 1.00 97.50 421 THR A C 1
ATOM 3210 O O . THR A 1 421 ? -9.381 -1.627 -19.033 1.00 97.50 421 THR A O 1
ATOM 3213 N N . ASN A 1 422 ? -10.479 -1.366 -20.981 1.00 96.75 422 ASN A N 1
ATOM 3214 C CA . ASN A 1 422 ? -10.798 -2.771 -21.218 1.00 96.75 422 ASN A CA 1
ATOM 3215 C C . ASN A 1 422 ? -10.285 -3.216 -22.596 1.00 96.75 422 ASN A C 1
ATOM 3217 O O . ASN A 1 422 ? -10.400 -2.491 -23.586 1.00 96.75 422 ASN A O 1
ATOM 3221 N N . PHE A 1 423 ? -9.751 -4.430 -22.662 1.00 96.25 423 PHE A N 1
ATOM 3222 C CA . PHE A 1 423 ? -9.186 -5.027 -23.863 1.00 96.25 423 PHE A CA 1
ATOM 3223 C C . PHE A 1 423 ? -10.049 -6.207 -24.319 1.00 96.25 423 PHE A C 1
ATOM 3225 O O . PHE A 1 423 ? -10.340 -7.140 -23.563 1.00 96.25 423 PHE A O 1
ATOM 3232 N N . GLU A 1 424 ? -10.479 -6.182 -25.577 1.00 93.06 424 GLU A N 1
ATOM 3233 C CA . GLU A 1 424 ? -11.295 -7.260 -26.132 1.00 93.06 424 GLU A CA 1
ATOM 3234 C C . GLU A 1 424 ? -10.480 -8.548 -26.269 1.00 93.06 424 GLU A C 1
ATOM 3236 O O . GLU A 1 424 ? -9.446 -8.575 -26.929 1.00 93.06 424 GLU A O 1
ATOM 3241 N N . ASN A 1 425 ? -10.973 -9.632 -25.660 1.00 93.31 425 ASN A N 1
ATOM 3242 C CA . ASN A 1 425 ? -10.361 -10.962 -25.719 1.00 93.31 425 ASN A CA 1
ATOM 3243 C C . ASN A 1 425 ? -8.855 -10.987 -25.376 1.00 93.31 425 ASN A C 1
ATOM 3245 O O . ASN A 1 425 ? -8.108 -11.770 -25.961 1.00 93.31 425 ASN A O 1
ATOM 3249 N N . ALA A 1 426 ? -8.416 -10.157 -24.431 1.00 96.19 426 ALA A N 1
ATOM 3250 C CA . ALA A 1 426 ? -7.034 -10.107 -23.958 1.00 96.19 426 ALA A CA 1
ATOM 3251 C C . ALA A 1 426 ? -6.856 -10.819 -22.610 1.00 96.19 426 ALA A C 1
ATOM 3253 O O . ALA A 1 426 ? -7.815 -11.010 -21.858 1.00 96.19 426 ALA A O 1
ATOM 3254 N N . ALA A 1 427 ? -5.619 -11.183 -22.288 1.00 96.25 427 ALA A N 1
ATOM 3255 C CA . ALA A 1 427 ? -5.196 -11.547 -20.941 1.00 96.25 427 ALA A CA 1
ATOM 3256 C C . ALA A 1 427 ? -3.945 -10.735 -20.600 1.00 96.25 427 ALA A C 1
ATOM 3258 O O . ALA A 1 427 ? -2.843 -11.075 -21.027 1.00 96.25 427 ALA A O 1
ATOM 3259 N N . ILE A 1 428 ? -4.137 -9.637 -19.868 1.00 97.56 428 ILE A N 1
ATOM 3260 C CA . ILE A 1 428 ? -3.046 -8.724 -19.539 1.00 97.56 428 ILE A CA 1
ATOM 3261 C C . ILE A 1 428 ? -2.176 -9.361 -18.456 1.00 97.56 428 ILE A C 1
ATOM 3263 O O . ILE A 1 428 ? -2.697 -9.795 -17.433 1.00 97.56 428 ILE A O 1
ATOM 3267 N N . SER A 1 429 ? -0.869 -9.434 -18.690 1.00 94.94 429 SER A N 1
ATOM 3268 C CA . SER A 1 429 ? 0.099 -10.123 -17.821 1.00 94.94 429 SER A CA 1
ATOM 3269 C C . SER A 1 429 ? 1.179 -9.201 -17.260 1.00 94.94 429 SER A C 1
ATOM 3271 O O . SER A 1 429 ? 1.768 -9.489 -16.214 1.00 94.94 429 SER A O 1
ATOM 3273 N N . ARG A 1 430 ? 1.450 -8.086 -17.946 1.00 95.44 430 ARG A N 1
ATOM 3274 C CA . ARG A 1 430 ? 2.421 -7.062 -17.549 1.00 95.44 430 ARG A CA 1
ATOM 3275 C C . ARG A 1 430 ? 1.874 -5.685 -17.860 1.00 95.44 430 ARG A C 1
ATOM 3277 O O . ARG A 1 430 ? 1.228 -5.485 -18.888 1.00 95.44 430 ARG A O 1
ATOM 3284 N N . ILE A 1 431 ? 2.191 -4.738 -16.987 1.00 96.31 431 ILE A N 1
ATOM 3285 C CA . ILE A 1 431 ? 1.962 -3.316 -17.219 1.00 96.31 431 ILE A CA 1
ATOM 3286 C C . ILE A 1 431 ? 3.226 -2.526 -16.874 1.00 96.31 431 ILE A C 1
ATOM 3288 O O . ILE A 1 431 ? 3.953 -2.871 -15.937 1.00 96.31 431 ILE A O 1
ATOM 3292 N N . ARG A 1 432 ? 3.509 -1.487 -17.661 1.00 94.00 432 ARG A N 1
ATOM 3293 C CA . ARG A 1 432 ? 4.607 -0.532 -17.454 1.00 94.00 432 ARG A CA 1
ATOM 3294 C C . ARG A 1 432 ? 4.060 0.877 -17.622 1.00 94.00 432 ARG A C 1
ATOM 3296 O O . ARG A 1 432 ? 3.221 1.100 -18.489 1.00 94.00 432 ARG A O 1
ATOM 3303 N N . LEU A 1 433 ? 4.531 1.806 -16.802 1.00 91.88 433 LEU A N 1
ATOM 3304 C CA . LEU A 1 433 ? 4.085 3.193 -16.807 1.00 91.88 433 LEU A CA 1
ATOM 3305 C C . LEU A 1 433 ? 5.293 4.115 -16.953 1.00 91.88 433 LEU A C 1
ATOM 3307 O O . LEU A 1 433 ? 6.285 3.931 -16.253 1.00 91.88 433 LEU A O 1
ATOM 3311 N N . GLN A 1 434 ? 5.176 5.120 -17.816 1.00 87.81 434 GLN A N 1
ATOM 3312 C CA . GLN A 1 434 ? 6.069 6.271 -17.850 1.00 87.81 434 GLN A CA 1
ATOM 3313 C C . GLN A 1 434 ? 5.243 7.537 -18.074 1.00 87.81 434 GLN A C 1
ATOM 3315 O O . GLN A 1 434 ? 4.686 7.733 -19.151 1.00 87.81 434 GLN A O 1
ATOM 3320 N N . GLY A 1 435 ? 5.208 8.434 -17.087 1.00 86.81 435 GLY A N 1
ATOM 3321 C CA . GLY A 1 435 ? 4.391 9.645 -17.179 1.00 86.81 435 GLY A CA 1
ATOM 3322 C C . GLY A 1 435 ? 2.928 9.292 -17.462 1.00 86.81 435 GLY A C 1
ATOM 3323 O O . GLY A 1 435 ? 2.308 8.568 -16.689 1.00 86.81 435 GLY A O 1
ATOM 3324 N N . THR A 1 436 ? 2.396 9.763 -18.590 1.00 90.25 436 THR A N 1
ATOM 3325 C CA . THR A 1 436 ? 1.028 9.473 -19.046 1.00 90.25 436 THR A CA 1
ATOM 3326 C C . THR A 1 436 ? 0.943 8.329 -20.063 1.00 90.25 436 THR A C 1
ATOM 3328 O O . THR A 1 436 ? -0.137 8.058 -20.584 1.00 90.25 436 THR A O 1
ATOM 3331 N N . ASP A 1 437 ? 2.045 7.633 -20.346 1.00 91.00 437 ASP A N 1
ATOM 3332 C CA . ASP A 1 437 ? 2.085 6.496 -21.262 1.00 91.00 437 ASP A CA 1
ATOM 3333 C C . ASP A 1 437 ? 2.097 5.178 -20.479 1.00 91.00 437 ASP A C 1
ATOM 3335 O O . ASP A 1 437 ? 3.067 4.843 -19.792 1.00 91.00 437 ASP A O 1
ATOM 3339 N N . LEU A 1 438 ? 1.013 4.409 -20.598 1.00 94.38 438 LEU A N 1
ATOM 3340 C CA . LEU A 1 438 ? 0.891 3.072 -20.028 1.00 94.38 438 LEU A CA 1
ATOM 3341 C C . LEU A 1 438 ? 0.994 2.024 -21.136 1.00 94.38 438 LEU A C 1
ATOM 3343 O O . LEU A 1 438 ? 0.340 2.119 -22.172 1.00 94.38 438 LEU A O 1
ATOM 3347 N N . TYR A 1 439 ? 1.785 0.985 -20.901 1.00 95.00 439 TYR A N 1
ATOM 3348 C CA . TYR A 1 439 ? 1.938 -0.147 -21.808 1.00 95.00 439 TYR A CA 1
ATOM 3349 C C . TYR A 1 439 ? 1.464 -1.424 -21.142 1.00 95.00 439 TYR A C 1
ATOM 3351 O O . TYR A 1 439 ? 1.781 -1.665 -19.978 1.00 95.00 439 TYR A O 1
ATOM 3359 N N . ALA A 1 440 ? 0.723 -2.243 -21.882 1.00 97.12 440 ALA A N 1
ATOM 3360 C CA . ALA A 1 440 ? 0.147 -3.485 -21.384 1.00 97.12 440 ALA A CA 1
ATOM 3361 C C . ALA A 1 440 ? 0.501 -4.650 -22.312 1.00 97.12 440 ALA A C 1
ATOM 3363 O O . ALA A 1 440 ? 0.233 -4.585 -23.512 1.00 97.12 440 ALA A O 1
ATOM 3364 N N . LEU A 1 441 ? 1.091 -5.710 -21.762 1.00 97.62 441 LEU A N 1
ATOM 3365 C CA . LEU A 1 441 ? 1.356 -6.950 -22.488 1.00 97.62 441 LEU A CA 1
ATOM 3366 C C . LEU A 1 441 ? 0.141 -7.868 -22.390 1.00 97.62 441 LEU A C 1
ATOM 3368 O O . LEU A 1 441 ? -0.299 -8.199 -21.289 1.00 97.62 441 LEU A O 1
ATOM 3372 N N . ASP A 1 442 ? -0.375 -8.282 -23.541 1.00 97.75 442 ASP A N 1
ATOM 3373 C CA . ASP A 1 442 ? -1.414 -9.295 -23.662 1.00 97.75 442 ASP A CA 1
ATOM 3374 C C . ASP A 1 442 ? -0.789 -10.644 -24.031 1.00 97.75 442 ASP A C 1
ATOM 3376 O O . ASP A 1 442 ? -0.396 -10.865 -25.180 1.00 97.75 442 ASP A O 1
ATOM 3380 N N . ASP A 1 443 ? -0.737 -11.565 -23.070 1.00 94.25 443 ASP A N 1
ATOM 3381 C CA . ASP A 1 443 ? -0.169 -12.902 -23.277 1.00 94.25 443 ASP A CA 1
ATOM 3382 C C . ASP A 1 443 ? -1.027 -13.751 -24.215 1.00 94.25 443 ASP A C 1
ATOM 3384 O O . ASP A 1 443 ? -0.503 -14.576 -24.970 1.00 94.25 443 ASP A O 1
ATOM 3388 N N . ARG A 1 444 ? -2.352 -13.552 -24.200 1.00 95.50 444 ARG A N 1
ATOM 3389 C CA . ARG A 1 444 ? -3.278 -14.366 -24.997 1.00 95.50 444 ARG A CA 1
ATOM 3390 C C . ARG A 1 444 ? -3.084 -14.110 -26.484 1.00 95.50 444 ARG A C 1
ATOM 3392 O O . ARG A 1 444 ? -3.038 -15.065 -27.256 1.00 95.50 444 ARG A O 1
ATOM 3399 N N . ASN A 1 445 ? -2.982 -12.843 -26.879 1.00 96.00 445 ASN A N 1
ATOM 3400 C CA . ASN A 1 445 ? -2.794 -12.466 -28.282 1.00 96.00 445 ASN A CA 1
ATOM 3401 C C . ASN A 1 445 ? -1.331 -12.156 -28.637 1.00 96.00 445 ASN A C 1
ATOM 3403 O O . ASN A 1 445 ? -1.039 -11.896 -29.805 1.00 96.00 445 ASN A O 1
ATOM 3407 N N . ASN A 1 446 ? -0.422 -12.219 -27.657 1.00 96.62 446 ASN A N 1
ATOM 3408 C CA . ASN A 1 446 ? 1.007 -11.952 -27.799 1.00 96.62 446 ASN A CA 1
ATOM 3409 C C . ASN A 1 446 ? 1.275 -10.606 -28.494 1.00 96.62 446 ASN A C 1
ATOM 3411 O O . ASN A 1 446 ? 1.897 -10.526 -29.560 1.00 96.62 446 ASN A O 1
ATOM 3415 N N . LEU A 1 447 ? 0.747 -9.533 -27.907 1.00 95.81 447 LEU A N 1
ATOM 3416 C CA . LEU A 1 447 ? 0.949 -8.177 -28.402 1.00 95.81 447 LEU A CA 1
ATOM 3417 C C . LEU A 1 447 ? 0.963 -7.154 -27.272 1.00 95.81 447 LEU A C 1
ATOM 3419 O O . LEU A 1 447 ? 0.415 -7.386 -26.197 1.00 95.81 447 LEU A O 1
ATOM 3423 N N . VAL A 1 448 ? 1.583 -6.011 -27.538 1.00 95.88 448 VAL A N 1
ATOM 3424 C CA . VAL A 1 448 ? 1.653 -4.891 -26.599 1.00 95.88 448 VAL A CA 1
ATOM 3425 C C . VAL A 1 448 ? 0.637 -3.830 -27.000 1.00 95.88 448 VAL A C 1
ATOM 3427 O O . VAL A 1 448 ? 0.560 -3.438 -28.166 1.00 95.88 448 VAL A O 1
ATOM 3430 N N . TYR A 1 449 ? -0.132 -3.346 -26.034 1.00 95.50 449 TYR A N 1
ATOM 3431 C CA . TYR A 1 449 ? -0.983 -2.172 -26.176 1.00 95.50 449 TYR A CA 1
ATOM 3432 C C . TYR A 1 449 ? -0.303 -0.944 -25.584 1.00 95.50 449 TYR A C 1
ATOM 3434 O O . TYR A 1 449 ? 0.380 -1.035 -24.564 1.00 95.50 449 TYR A O 1
ATOM 3442 N N . HIS A 1 450 ? -0.547 0.207 -26.199 1.00 94.00 450 HIS A N 1
ATOM 3443 C CA . HIS A 1 450 ? -0.271 1.519 -25.634 1.00 94.00 450 HIS A CA 1
ATOM 3444 C C . HIS A 1 450 ? -1.582 2.182 -25.233 1.00 94.00 450 HIS A C 1
ATOM 3446 O O . HIS A 1 450 ? -2.553 2.175 -25.990 1.00 94.00 450 HIS A O 1
ATOM 3452 N N . VAL A 1 451 ? -1.599 2.736 -24.029 1.00 94.81 451 VAL A N 1
ATOM 3453 C CA . VAL A 1 451 ? -2.715 3.468 -23.451 1.00 94.81 451 VAL A CA 1
ATOM 3454 C C . VAL A 1 451 ? -2.199 4.842 -23.051 1.00 94.81 451 VAL A C 1
ATOM 3456 O O . VAL A 1 451 ? -1.389 4.954 -22.132 1.00 94.81 451 VAL A O 1
ATOM 3459 N N . SER A 1 452 ? -2.669 5.889 -23.727 1.00 93.44 452 SER A N 1
ATOM 3460 C CA . SER A 1 452 ? -2.378 7.259 -23.314 1.00 93.44 452 SER A CA 1
ATOM 3461 C C . SER A 1 452 ? -3.374 7.701 -22.250 1.00 93.44 452 SER A C 1
ATOM 3463 O O . SER A 1 452 ? -4.586 7.517 -22.390 1.00 93.44 452 SER A O 1
ATOM 3465 N N . LEU A 1 453 ? -2.862 8.271 -21.169 1.00 94.94 453 LEU A N 1
ATOM 3466 C CA . LEU A 1 453 ? -3.630 8.667 -19.999 1.00 94.94 453 LEU A CA 1
ATOM 3467 C C . LEU A 1 453 ? -3.891 10.173 -19.997 1.00 94.94 453 LEU A C 1
ATOM 3469 O O . LEU A 1 453 ? -3.138 10.959 -20.571 1.00 94.94 453 LEU A O 1
ATOM 3473 N N . SER A 1 454 ? -4.970 10.579 -19.333 1.00 94.81 454 SER A N 1
ATOM 3474 C CA . SER A 1 454 ? -5.202 11.976 -18.968 1.00 94.81 454 SER A CA 1
ATOM 3475 C C . SER A 1 454 ? -4.154 12.470 -17.967 1.00 94.81 454 SER A C 1
ATOM 3477 O O . SER A 1 454 ? -3.556 11.674 -17.249 1.00 94.81 454 SER A O 1
ATOM 3479 N N . ASP A 1 455 ? -3.992 13.791 -17.841 1.00 90.62 455 ASP A N 1
ATOM 3480 C CA . ASP A 1 455 ? -3.016 14.403 -16.919 1.00 90.62 455 ASP A CA 1
ATOM 3481 C C . ASP A 1 455 ? -3.219 13.997 -15.447 1.00 90.62 455 ASP A C 1
ATOM 3483 O O . ASP A 1 455 ? -2.276 13.971 -14.664 1.00 90.62 455 ASP A O 1
ATOM 3487 N N . ASN A 1 456 ? -4.454 13.661 -15.057 1.00 90.38 456 ASN A N 1
ATOM 3488 C CA . ASN A 1 456 ? -4.774 13.158 -13.716 1.00 90.38 456 ASN A CA 1
ATOM 3489 C C . ASN A 1 456 ? -4.636 11.628 -13.578 1.00 90.38 456 ASN A C 1
ATOM 3491 O O . ASN A 1 456 ? -4.956 11.088 -12.524 1.00 90.38 456 ASN A O 1
ATOM 3495 N N . GLY A 1 457 ? -4.268 10.916 -14.646 1.00 92.44 457 GLY A N 1
ATOM 3496 C CA . GLY A 1 457 ? -4.101 9.463 -14.674 1.00 92.44 457 GLY A CA 1
ATOM 3497 C C . GLY A 1 457 ? -5.387 8.630 -14.546 1.00 92.44 457 GLY A C 1
ATOM 3498 O O . GLY A 1 457 ? -5.320 7.403 -14.544 1.00 92.44 457 GLY A O 1
ATOM 3499 N N . LYS A 1 458 ? -6.572 9.237 -14.428 1.00 94.44 458 LYS A N 1
ATOM 3500 C CA . LYS A 1 458 ? -7.823 8.508 -14.122 1.00 94.44 458 LYS A CA 1
ATOM 3501 C C . LYS A 1 458 ? -8.637 8.109 -15.355 1.00 94.44 458 LYS A C 1
ATOM 3503 O O . LYS A 1 458 ? -9.658 7.440 -15.220 1.00 94.44 458 LYS A O 1
ATOM 3508 N N . GLN A 1 459 ? -8.220 8.517 -16.552 1.00 95.62 459 GLN A N 1
ATOM 3509 C CA . GLN A 1 459 ? -8.912 8.205 -17.803 1.00 95.62 459 GLN A CA 1
ATOM 3510 C C . GLN A 1 459 ? -7.921 7.756 -18.874 1.00 95.62 459 GLN A C 1
ATOM 3512 O O . GLN A 1 459 ? -6.857 8.352 -19.032 1.00 95.62 459 GLN A O 1
ATOM 3517 N N . ALA A 1 460 ? -8.301 6.734 -19.642 1.00 96.00 460 ALA A N 1
ATOM 3518 C CA . ALA A 1 460 ? -7.634 6.396 -20.891 1.00 96.00 460 ALA A CA 1
ATOM 3519 C C . ALA A 1 460 ? -8.163 7.307 -22.011 1.00 96.00 460 ALA A C 1
ATOM 3521 O O . ALA A 1 460 ? -9.359 7.324 -22.300 1.00 96.00 460 ALA A O 1
ATOM 3522 N N . LEU A 1 461 ? -7.273 8.077 -22.636 1.00 94.69 461 LEU A N 1
ATOM 3523 C CA . LEU A 1 461 ? -7.583 8.964 -23.760 1.00 94.69 461 LEU A CA 1
ATOM 3524 C C . LEU A 1 461 ? -7.528 8.224 -25.097 1.00 94.69 461 LEU A C 1
ATOM 3526 O O . LEU A 1 461 ? -8.338 8.480 -25.989 1.00 94.69 461 LEU A O 1
ATOM 3530 N N . ARG A 1 462 ? -6.558 7.321 -25.249 1.00 92.19 462 ARG A N 1
ATOM 3531 C CA . ARG A 1 462 ? -6.406 6.468 -26.426 1.00 92.19 462 ARG A CA 1
ATOM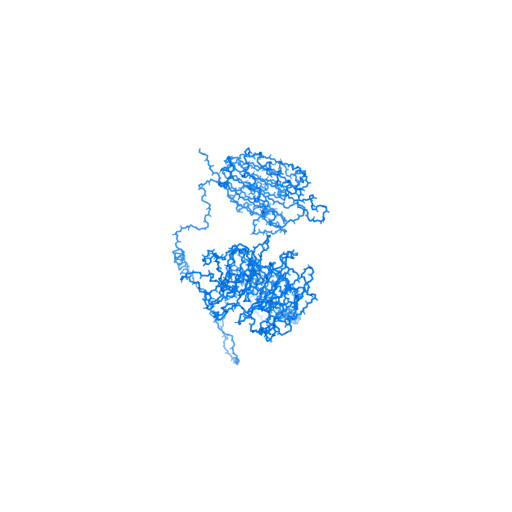 3532 C C . ARG A 1 462 ? -5.873 5.108 -26.011 1.00 92.19 462 ARG A C 1
ATOM 3534 O O . ARG A 1 462 ? -5.094 5.011 -25.071 1.00 92.19 462 ARG A O 1
ATOM 3541 N N . GLN A 1 463 ? -6.290 4.080 -26.736 1.00 93.44 463 GLN A N 1
ATOM 3542 C CA . GLN A 1 463 ? -5.794 2.720 -26.604 1.00 93.44 463 GLN A CA 1
ATOM 3543 C C . GLN A 1 463 ? -5.528 2.171 -28.002 1.00 93.44 463 GLN A C 1
ATOM 3545 O O . GLN A 1 463 ? -6.474 1.965 -28.761 1.00 93.44 463 GLN A O 1
ATOM 3550 N N . ASP A 1 464 ? -4.266 1.894 -28.316 1.00 91.50 464 ASP A N 1
ATOM 3551 C CA . ASP A 1 464 ? -3.855 1.377 -29.619 1.00 91.50 464 ASP A CA 1
ATOM 3552 C C . ASP A 1 464 ? -2.949 0.147 -29.469 1.00 91.50 464 ASP A C 1
ATOM 3554 O O . ASP A 1 464 ? -2.066 0.120 -28.608 1.00 91.50 464 ASP A O 1
ATOM 3558 N N . PRO A 1 465 ? -3.107 -0.886 -30.314 1.00 92.12 465 PRO A N 1
ATOM 3559 C CA . PRO A 1 465 ? -2.121 -1.951 -30.398 1.00 92.12 465 PRO A CA 1
ATOM 3560 C C . PRO A 1 465 ? -0.825 -1.420 -31.022 1.00 92.12 465 PRO A C 1
ATOM 3562 O O . PRO A 1 465 ? -0.824 -0.790 -32.087 1.00 92.12 465 PRO A O 1
ATOM 3565 N N . VAL A 1 466 ? 0.308 -1.755 -30.414 1.00 91.00 466 VAL A N 1
ATOM 3566 C CA . VAL A 1 466 ? 1.625 -1.444 -30.961 1.00 91.00 466 VAL A CA 1
ATOM 3567 C C . VAL A 1 466 ? 1.906 -2.393 -32.124 1.00 91.00 466 VAL A C 1
ATOM 3569 O O . VAL A 1 466 ? 2.309 -3.540 -31.950 1.00 91.00 466 VAL A O 1
ATOM 3572 N N . SER A 1 467 ? 1.698 -1.913 -33.352 1.00 87.69 467 SER A N 1
ATOM 3573 C CA . SER A 1 467 ? 1.712 -2.751 -34.565 1.00 87.69 467 SER A CA 1
ATOM 3574 C C . SER A 1 467 ? 3.011 -3.539 -34.786 1.00 87.69 467 SER A C 1
ATOM 3576 O O . SER A 1 467 ? 2.980 -4.595 -35.418 1.00 87.69 467 SER A O 1
ATOM 3578 N N . ARG A 1 468 ? 4.149 -3.038 -34.288 1.00 90.31 468 ARG A N 1
ATOM 3579 C CA . ARG A 1 468 ? 5.458 -3.709 -34.376 1.00 90.31 468 ARG A CA 1
ATOM 3580 C C . ARG A 1 468 ? 5.730 -4.666 -33.217 1.00 90.31 468 ARG A C 1
ATOM 3582 O O . ARG A 1 468 ? 6.548 -5.563 -33.376 1.00 90.31 468 ARG A O 1
ATOM 3589 N N . MET A 1 469 ? 5.033 -4.511 -32.092 1.00 93.31 469 MET A N 1
ATOM 3590 C CA . MET A 1 469 ? 5.212 -5.331 -30.898 1.00 93.31 469 MET A CA 1
ATOM 3591 C C . MET A 1 469 ? 4.119 -6.395 -30.788 1.00 93.31 469 MET A C 1
ATOM 3593 O O . MET A 1 469 ? 3.287 -6.367 -29.884 1.00 93.31 469 MET A O 1
ATOM 3597 N N . ARG A 1 470 ? 4.094 -7.318 -31.751 1.00 95.00 470 ARG A N 1
ATOM 3598 C CA . ARG A 1 470 ? 3.138 -8.432 -31.800 1.00 95.00 470 ARG A CA 1
ATOM 3599 C C . ARG A 1 470 ? 3.762 -9.659 -32.447 1.00 95.00 470 ARG A C 1
ATOM 3601 O O . ARG A 1 470 ? 4.587 -9.514 -33.351 1.00 95.00 470 ARG A O 1
ATOM 3608 N N . LEU A 1 471 ? 3.310 -10.846 -32.058 1.00 96.69 471 LEU A N 1
ATOM 3609 C CA . LEU A 1 471 ? 3.741 -12.103 -32.669 1.00 96.69 471 LEU A CA 1
ATOM 3610 C C . LEU A 1 471 ? 3.583 -12.065 -34.196 1.00 96.69 471 LEU A C 1
ATOM 3612 O O . LEU A 1 471 ? 2.538 -11.680 -34.732 1.00 96.69 471 LEU A O 1
ATOM 3616 N N . GLY A 1 472 ? 4.646 -12.467 -34.891 1.00 95.19 472 GLY A N 1
ATOM 3617 C CA . GLY A 1 472 ? 4.711 -12.527 -36.348 1.00 95.19 472 GLY A CA 1
ATOM 3618 C C . GLY A 1 472 ? 4.894 -11.176 -37.043 1.00 95.19 472 GLY A C 1
ATOM 3619 O O . GLY A 1 472 ? 4.987 -11.152 -38.270 1.00 95.19 472 GLY A O 1
ATOM 3620 N N . ALA A 1 473 ? 4.965 -10.053 -36.317 1.00 93.31 473 ALA A N 1
ATOM 3621 C CA . ALA A 1 473 ? 5.364 -8.788 -36.927 1.00 93.31 473 ALA A CA 1
ATOM 3622 C C . ALA A 1 473 ? 6.801 -8.881 -37.449 1.00 93.31 473 ALA A C 1
ATOM 3624 O O . ALA A 1 473 ? 7.672 -9.467 -36.807 1.00 93.31 473 ALA A O 1
ATOM 3625 N N . THR A 1 474 ? 7.054 -8.265 -38.602 1.00 92.19 474 THR A N 1
ATOM 3626 C CA . THR A 1 474 ? 8.401 -8.151 -39.167 1.00 92.19 474 THR A CA 1
ATOM 3627 C C . THR A 1 474 ? 8.852 -6.695 -39.153 1.00 92.19 474 THR A C 1
ATOM 3629 O O . THR A 1 474 ? 8.109 -5.799 -39.575 1.00 92.19 474 THR A O 1
ATOM 3632 N N . TYR A 1 475 ? 10.074 -6.458 -38.681 1.00 88.56 475 TYR A N 1
ATOM 3633 C CA . TYR A 1 475 ? 10.719 -5.148 -38.663 1.00 88.56 475 TYR A CA 1
ATOM 3634 C C . TYR A 1 475 ? 12.233 -5.300 -38.849 1.00 88.56 475 TYR A C 1
ATOM 3636 O O . TYR A 1 475 ? 12.836 -6.170 -38.232 1.00 88.56 475 TYR A O 1
ATOM 3644 N N . GLU A 1 476 ? 12.831 -4.510 -39.747 1.00 88.12 476 GLU A N 1
ATOM 3645 C CA . GLU A 1 476 ? 14.269 -4.575 -40.090 1.00 88.12 476 GLU A CA 1
ATOM 3646 C C . GLU A 1 476 ? 14.801 -5.998 -40.370 1.00 88.12 476 GLU A C 1
ATOM 3648 O O . GLU A 1 476 ? 15.945 -6.333 -40.083 1.00 88.12 476 GLU A O 1
ATOM 3653 N N . GLY A 1 477 ? 13.956 -6.859 -40.950 1.00 90.00 477 GLY A N 1
ATOM 3654 C CA . GLY A 1 477 ? 14.295 -8.254 -41.259 1.00 90.00 477 GLY A CA 1
ATOM 3655 C C . GLY A 1 477 ? 14.154 -9.233 -40.086 1.00 90.00 477 GLY A C 1
ATOM 3656 O O . GLY A 1 477 ? 14.220 -10.441 -40.307 1.00 90.00 477 GLY A O 1
ATOM 3657 N N . TYR A 1 478 ? 13.883 -8.755 -38.871 1.00 93.50 478 TYR A N 1
ATOM 3658 C CA . TYR A 1 478 ? 13.572 -9.594 -37.716 1.00 93.50 478 TYR A CA 1
ATOM 3659 C C . TYR A 1 478 ? 12.077 -9.893 -37.654 1.00 93.50 478 TYR A C 1
ATOM 3661 O O . TYR A 1 478 ? 11.249 -9.000 -37.827 1.00 93.50 478 TYR A O 1
ATOM 3669 N N . THR A 1 479 ? 11.729 -11.155 -37.402 1.00 94.94 479 THR A N 1
ATOM 3670 C CA . THR A 1 479 ? 10.346 -11.570 -37.133 1.00 94.94 479 THR A CA 1
ATOM 3671 C C . THR A 1 479 ? 10.183 -11.800 -35.641 1.00 94.94 479 THR A C 1
ATOM 3673 O O . THR A 1 479 ? 10.926 -12.594 -35.068 1.00 94.94 479 THR A O 1
ATOM 3676 N N . ILE A 1 480 ? 9.216 -11.110 -35.040 1.00 95.81 480 ILE A N 1
ATOM 3677 C CA . ILE A 1 480 ? 8.926 -11.190 -33.611 1.00 95.81 480 ILE A CA 1
ATOM 3678 C C . ILE A 1 480 ? 8.305 -12.552 -33.290 1.00 95.81 480 ILE A C 1
ATOM 3680 O O . ILE A 1 480 ? 7.280 -12.935 -33.865 1.00 95.81 480 ILE A O 1
ATOM 3684 N N . GLY A 1 481 ? 8.950 -13.282 -32.384 1.00 95.31 481 GLY A N 1
ATOM 3685 C CA . GLY A 1 481 ? 8.453 -14.526 -31.808 1.00 95.31 481 GLY A CA 1
ATOM 3686 C C . GLY A 1 481 ? 7.492 -14.296 -30.644 1.00 95.31 481 GLY A C 1
ATOM 3687 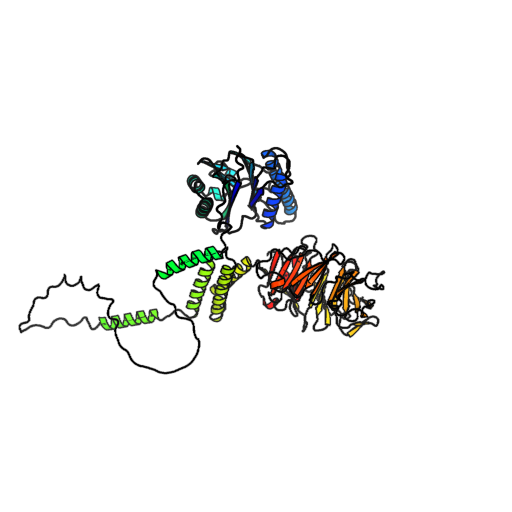O O . GLY A 1 481 ? 6.829 -13.265 -30.554 1.00 95.31 481 GLY A O 1
ATOM 3688 N N . GLN A 1 482 ? 7.405 -15.282 -29.754 1.00 96.19 482 GLN A N 1
ATOM 3689 C CA . GLN A 1 482 ? 6.648 -15.135 -28.515 1.00 96.19 482 GLN A CA 1
ATOM 3690 C C . GLN A 1 482 ? 7.292 -14.044 -27.656 1.00 96.19 482 GLN A C 1
ATOM 3692 O O . GLN A 1 482 ? 8.494 -14.099 -27.395 1.00 96.19 482 GLN A O 1
ATOM 3697 N N . ILE A 1 483 ? 6.500 -13.059 -27.244 1.00 97.50 483 ILE A N 1
ATOM 3698 C CA . ILE A 1 483 ? 6.964 -11.962 -26.398 1.00 97.50 483 ILE A CA 1
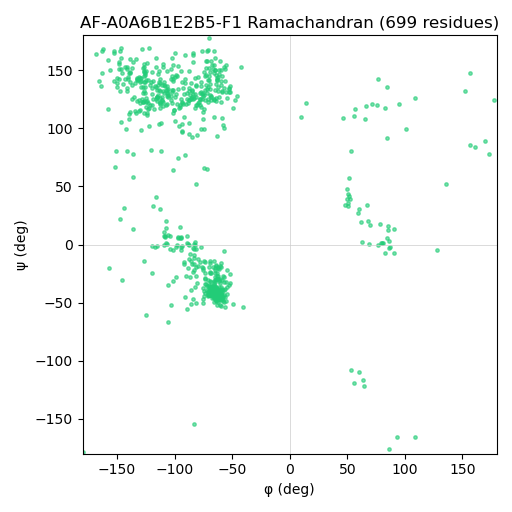ATOM 3699 C C . ILE A 1 483 ? 7.213 -12.517 -24.994 1.00 97.50 483 ILE A C 1
ATOM 3701 O O . ILE A 1 483 ? 6.365 -13.218 -24.446 1.00 97.50 483 ILE A O 1
ATOM 3705 N N . VAL A 1 484 ? 8.389 -12.219 -24.445 1.00 96.19 484 VAL A N 1
ATOM 3706 C CA . VAL A 1 484 ? 8.798 -12.612 -23.092 1.00 96.19 484 VAL A CA 1
ATOM 3707 C C . VAL A 1 484 ? 8.371 -11.548 -22.093 1.00 96.19 484 VAL A C 1
ATOM 3709 O O . VAL A 1 484 ? 7.679 -11.855 -21.130 1.00 96.19 484 VAL A O 1
ATOM 3712 N N . ASP A 1 485 ? 8.786 -10.300 -22.316 1.00 97.19 485 ASP A N 1
ATOM 3713 C CA . ASP A 1 485 ? 8.487 -9.194 -21.408 1.00 97.19 485 ASP A CA 1
ATOM 3714 C C . ASP A 1 485 ? 8.679 -7.833 -22.097 1.00 97.19 485 ASP A C 1
ATOM 3716 O O . ASP A 1 485 ? 9.262 -7.722 -23.185 1.00 97.19 485 ASP A O 1
ATOM 3720 N N . ILE A 1 486 ? 8.192 -6.790 -21.428 1.00 96.38 486 ILE A N 1
ATOM 3721 C CA . ILE A 1 486 ? 8.371 -5.387 -21.780 1.00 96.38 486 ILE A CA 1
ATOM 3722 C C . ILE A 1 486 ? 9.009 -4.617 -20.621 1.00 96.38 486 ILE A C 1
ATOM 3724 O O . ILE A 1 486 ? 8.672 -4.801 -19.451 1.00 96.38 486 ILE A O 1
ATOM 3728 N N . ALA A 1 487 ? 9.902 -3.690 -20.943 1.00 94.88 487 ALA A N 1
ATOM 3729 C CA . ALA A 1 487 ? 10.560 -2.835 -19.964 1.00 94.88 487 ALA A CA 1
ATOM 3730 C C . ALA A 1 487 ? 10.678 -1.412 -20.496 1.00 94.88 487 ALA A C 1
ATOM 3732 O O . ALA A 1 487 ? 10.846 -1.200 -21.694 1.00 94.88 487 ALA A O 1
ATOM 3733 N N . PHE A 1 488 ? 10.608 -0.436 -19.601 1.00 89.94 488 PHE A N 1
ATOM 3734 C CA . PHE A 1 488 ? 10.854 0.952 -19.956 1.00 89.94 488 PHE A CA 1
ATOM 3735 C C . PHE A 1 488 ? 12.298 1.327 -19.619 1.00 89.94 488 PHE A C 1
ATOM 3737 O O . PHE A 1 488 ? 12.786 1.001 -18.538 1.00 89.94 488 PHE A O 1
ATOM 3744 N N . ASP A 1 489 ? 12.988 1.996 -20.540 1.00 88.44 489 ASP A N 1
ATOM 3745 C CA . ASP A 1 489 ? 14.293 2.592 -20.275 1.00 88.44 489 ASP A CA 1
ATOM 3746 C C . ASP A 1 489 ? 14.112 4.052 -19.866 1.00 88.44 489 ASP A C 1
ATOM 3748 O O . ASP A 1 489 ? 14.009 4.938 -20.716 1.00 88.44 489 ASP A O 1
ATOM 3752 N N . SER A 1 490 ? 14.125 4.318 -18.561 1.00 82.44 490 SER A N 1
ATOM 3753 C CA . SER A 1 490 ? 13.969 5.671 -18.016 1.00 82.44 490 SER A CA 1
ATOM 3754 C C . SER A 1 490 ? 15.062 6.646 -18.475 1.00 82.44 490 SER A C 1
ATOM 3756 O O . SER A 1 490 ? 14.870 7.855 -18.383 1.00 82.44 490 SER A O 1
ATOM 3758 N N . TYR A 1 491 ? 16.207 6.154 -18.972 1.00 83.56 491 TYR A N 1
ATOM 3759 C CA . TYR A 1 491 ? 17.281 7.008 -19.479 1.00 83.56 491 TYR A CA 1
ATOM 3760 C C . TYR A 1 491 ? 17.028 7.475 -20.915 1.00 83.56 491 TYR A C 1
ATOM 3762 O O . TYR A 1 491 ? 17.164 8.661 -21.210 1.00 83.56 491 TYR A O 1
ATOM 3770 N N . SER A 1 492 ? 16.709 6.549 -21.825 1.00 81.62 492 SER A N 1
ATOM 3771 C CA . SER A 1 492 ? 16.445 6.886 -23.234 1.00 81.62 492 SER A CA 1
ATOM 3772 C C . SER A 1 492 ? 14.999 7.302 -23.491 1.00 81.62 492 SER A C 1
ATOM 3774 O O . SER A 1 492 ? 14.697 7.846 -24.551 1.00 81.62 492 SER A O 1
ATOM 3776 N N . GLY A 1 493 ? 14.109 7.043 -22.534 1.00 84.44 493 GLY A N 1
ATOM 3777 C CA . GLY A 1 493 ? 12.679 7.219 -22.695 1.00 84.44 493 GLY A CA 1
ATOM 3778 C C . GLY A 1 493 ? 12.070 6.221 -23.677 1.00 84.44 493 GLY A C 1
ATOM 3779 O O . GLY A 1 493 ? 11.014 6.519 -24.208 1.00 84.44 493 GLY A O 1
ATOM 3780 N N . GLN A 1 494 ? 12.716 5.088 -23.975 1.00 88.31 494 GLN A N 1
ATOM 3781 C CA . GLN A 1 494 ? 12.222 4.101 -24.942 1.00 88.31 494 GLN A CA 1
ATOM 3782 C C . GLN A 1 494 ? 11.531 2.920 -24.254 1.00 88.31 494 GLN A C 1
ATOM 3784 O O . GLN A 1 494 ? 11.981 2.428 -23.218 1.00 88.31 494 GLN A O 1
ATOM 3789 N N . LEU A 1 495 ? 10.478 2.400 -24.886 1.00 92.56 495 LEU A N 1
ATOM 3790 C CA . LEU A 1 495 ? 9.899 1.109 -24.522 1.00 92.56 495 LEU A CA 1
ATOM 3791 C C . LEU A 1 495 ? 10.681 -0.006 -25.212 1.00 92.56 495 LEU A C 1
ATOM 3793 O O . LEU A 1 495 ? 10.772 -0.026 -26.438 1.00 92.56 495 LEU A O 1
ATOM 3797 N N . ALA A 1 496 ? 11.179 -0.963 -24.442 1.00 94.50 496 ALA A N 1
ATOM 3798 C CA . ALA A 1 496 ? 11.795 -2.181 -24.933 1.00 94.50 496 ALA A CA 1
ATOM 3799 C C . ALA A 1 496 ? 10.832 -3.369 -24.832 1.00 94.50 496 ALA A C 1
ATOM 3801 O O . ALA A 1 496 ? 10.139 -3.542 -23.831 1.00 94.50 496 ALA A O 1
ATOM 3802 N N . MET A 1 497 ? 10.846 -4.222 -25.850 1.00 95.81 497 MET A N 1
ATOM 3803 C CA . MET A 1 497 ? 10.190 -5.521 -25.869 1.00 95.81 497 MET A CA 1
ATOM 3804 C C . MET A 1 497 ? 11.205 -6.587 -26.266 1.00 95.81 497 MET A C 1
ATOM 3806 O O . MET A 1 497 ? 11.992 -6.387 -27.196 1.00 95.81 497 MET A O 1
ATOM 3810 N N . LEU A 1 498 ? 11.190 -7.704 -25.547 1.00 97.44 498 LEU A N 1
ATOM 3811 C CA . LEU A 1 498 ? 12.047 -8.851 -25.806 1.00 97.44 498 LEU A CA 1
ATOM 3812 C C . LEU A 1 498 ? 11.197 -10.054 -26.212 1.00 97.44 498 LEU A C 1
ATOM 3814 O O . LEU A 1 498 ? 10.216 -10.371 -25.541 1.00 97.44 498 LEU A O 1
ATOM 3818 N N . ASP A 1 499 ? 11.600 -10.745 -27.276 1.00 96.50 499 ASP A N 1
ATOM 3819 C CA . ASP A 1 499 ? 11.029 -12.038 -27.655 1.00 96.50 499 ASP A CA 1
ATOM 3820 C C . ASP A 1 499 ? 11.905 -13.226 -27.214 1.00 96.50 499 ASP A C 1
ATOM 3822 O O . ASP A 1 499 ? 13.090 -13.089 -26.896 1.00 96.50 499 ASP A O 1
ATOM 3826 N N . ALA A 1 500 ? 11.321 -14.424 -27.240 1.00 94.25 500 ALA A N 1
ATOM 3827 C CA . ALA A 1 500 ? 11.982 -15.669 -26.849 1.00 94.25 500 ALA A CA 1
ATOM 3828 C C . ALA A 1 500 ? 13.144 -16.082 -27.775 1.00 94.25 500 ALA A C 1
ATOM 3830 O O . ALA A 1 500 ? 13.944 -16.936 -27.409 1.00 94.25 500 ALA A O 1
ATOM 3831 N N . ASN A 1 501 ? 13.263 -15.482 -28.965 1.00 92.69 501 ASN A N 1
ATOM 3832 C CA . ASN A 1 501 ? 14.385 -15.705 -29.880 1.00 92.69 501 ASN A CA 1
ATOM 3833 C C . ASN A 1 501 ? 15.552 -14.734 -29.619 1.00 92.69 501 ASN A C 1
ATOM 3835 O O . ASN A 1 501 ? 16.532 -14.742 -30.371 1.00 92.69 501 ASN A O 1
ATOM 3839 N N . GLY A 1 502 ? 15.428 -13.852 -28.624 1.00 95.06 502 GLY A N 1
ATOM 3840 C CA . GLY A 1 502 ? 16.392 -12.801 -28.325 1.00 95.06 502 GLY A CA 1
ATOM 3841 C C . GLY A 1 502 ? 16.316 -11.589 -29.234 1.00 95.06 502 GLY A C 1
ATOM 3842 O O . GLY A 1 502 ? 17.267 -10.815 -29.296 1.00 95.06 502 GLY A O 1
ATOM 3843 N N . THR A 1 503 ? 15.225 -11.396 -29.965 1.00 96.12 503 THR A N 1
ATOM 3844 C CA . THR A 1 503 ? 14.973 -10.137 -30.662 1.00 96.12 503 THR A CA 1
ATOM 3845 C C . THR A 1 503 ? 14.557 -9.081 -29.641 1.00 96.12 503 THR A C 1
ATOM 3847 O O . THR A 1 503 ? 13.516 -9.208 -28.999 1.00 96.12 503 THR A O 1
ATOM 3850 N N . LEU A 1 504 ? 15.364 -8.031 -29.510 1.00 95.94 504 LEU A N 1
ATOM 3851 C CA . LEU A 1 504 ? 15.045 -6.833 -28.745 1.00 95.94 504 LEU A CA 1
ATOM 3852 C C . LEU A 1 504 ? 14.542 -5.756 -29.708 1.00 95.94 504 LEU A C 1
ATOM 3854 O O . LEU A 1 504 ? 15.274 -5.331 -30.605 1.00 95.94 504 LEU A O 1
ATOM 3858 N N . LEU A 1 505 ? 13.320 -5.288 -29.484 1.00 94.50 505 LEU A N 1
ATOM 3859 C CA . LEU A 1 505 ? 12.723 -4.160 -30.187 1.00 94.50 505 LEU A CA 1
ATOM 3860 C C . LEU A 1 505 ? 12.589 -2.986 -29.216 1.00 94.50 505 LEU A C 1
ATOM 3862 O O . LEU A 1 505 ? 12.014 -3.147 -28.143 1.00 94.50 505 LEU A O 1
ATOM 3866 N N . ARG A 1 506 ? 13.100 -1.808 -29.573 1.00 92.56 506 ARG A N 1
ATOM 3867 C CA . ARG A 1 506 ? 12.958 -0.584 -28.768 1.00 92.56 506 ARG A CA 1
ATOM 3868 C C . ARG A 1 506 ? 12.241 0.479 -29.566 1.00 92.56 506 ARG A C 1
ATOM 3870 O O . ARG A 1 506 ? 12.651 0.726 -30.688 1.00 92.56 506 ARG A O 1
ATOM 3877 N N . CYS A 1 507 ? 11.208 1.098 -29.012 1.00 89.44 507 CYS A N 1
ATOM 3878 C CA . CYS A 1 507 ? 10.416 2.112 -29.702 1.00 89.44 507 CYS A CA 1
ATOM 3879 C C . CYS A 1 507 ? 10.336 3.405 -28.887 1.00 89.44 507 CYS A C 1
ATOM 3881 O O . CYS A 1 507 ? 10.305 3.376 -27.654 1.00 89.44 507 CYS A O 1
ATOM 3883 N N . GLU A 1 508 ? 10.268 4.540 -29.579 1.00 83.12 508 GLU A N 1
ATOM 3884 C CA . GLU A 1 508 ? 10.017 5.840 -28.954 1.00 83.12 508 GLU A CA 1
ATOM 3885 C C . GLU A 1 508 ? 8.519 5.999 -28.598 1.00 83.12 508 GLU A C 1
ATOM 3887 O O . GLU A 1 508 ? 7.666 5.775 -29.460 1.00 83.12 508 GLU A O 1
ATOM 3892 N N . PRO A 1 509 ? 8.162 6.425 -27.369 1.00 70.00 509 PRO A N 1
ATOM 3893 C CA . PRO A 1 509 ? 6.773 6.521 -26.903 1.00 70.00 509 PRO A CA 1
ATOM 3894 C C . PRO A 1 509 ? 5.887 7.460 -27.717 1.00 70.00 509 PRO A C 1
ATOM 3896 O O . PRO A 1 509 ? 4.732 7.154 -27.992 1.00 70.00 509 PRO A O 1
ATOM 3899 N N . GLN A 1 510 ? 6.426 8.610 -28.134 1.00 64.31 510 GLN A N 1
ATOM 3900 C CA . GLN A 1 510 ? 5.642 9.654 -28.806 1.00 64.31 510 GLN A CA 1
ATOM 3901 C C . GLN A 1 510 ? 5.283 9.289 -30.252 1.00 64.31 510 GLN A C 1
ATOM 3903 O O . GLN A 1 510 ? 4.311 9.802 -30.807 1.00 64.31 510 GLN A O 1
ATOM 3908 N N . ILE A 1 511 ? 6.074 8.407 -30.870 1.00 62.34 511 ILE A N 1
ATOM 3909 C CA . ILE A 1 511 ? 5.884 7.911 -32.231 1.00 62.34 511 ILE A CA 1
ATOM 3910 C C . ILE A 1 511 ? 6.243 6.425 -32.210 1.00 62.34 511 ILE A C 1
ATOM 3912 O O . ILE A 1 511 ? 7.318 6.021 -32.642 1.00 62.34 511 ILE A O 1
ATOM 3916 N N . ILE A 1 512 ? 5.301 5.595 -31.763 1.00 61.69 512 ILE A N 1
ATOM 3917 C CA . ILE A 1 512 ? 5.417 4.123 -31.659 1.00 61.69 512 ILE A CA 1
ATOM 3918 C C . ILE A 1 512 ? 5.766 3.432 -33.004 1.00 61.69 512 ILE A C 1
ATOM 3920 O O . ILE A 1 512 ? 6.011 2.229 -33.081 1.00 61.69 512 ILE A O 1
ATOM 3924 N N . LEU A 1 513 ? 5.802 4.193 -34.099 1.00 62.19 513 LEU A N 1
ATOM 3925 C CA . LEU A 1 513 ? 6.233 3.755 -35.424 1.00 62.19 513 LEU A CA 1
ATOM 3926 C C . LEU A 1 513 ? 7.762 3.754 -35.606 1.00 62.19 513 LEU A C 1
ATOM 3928 O O . LEU A 1 513 ? 8.236 3.071 -36.515 1.00 62.19 513 LEU A O 1
ATOM 3932 N N . ASN A 1 514 ? 8.511 4.486 -34.775 1.00 78.44 514 ASN A N 1
ATOM 3933 C CA . ASN A 1 514 ? 9.970 4.549 -34.813 1.00 78.44 514 ASN A CA 1
ATOM 3934 C C . ASN A 1 514 ? 10.541 3.561 -33.800 1.00 78.44 514 ASN A C 1
ATOM 3936 O O . ASN A 1 514 ? 10.554 3.827 -32.596 1.00 78.44 514 ASN A O 1
ATOM 3940 N N . CYS A 1 515 ? 10.994 2.418 -34.305 1.00 86.94 515 CYS A N 1
ATOM 3941 C CA . CYS A 1 515 ? 11.633 1.398 -33.493 1.00 86.94 515 CYS A CA 1
ATOM 3942 C C . CYS A 1 515 ? 13.027 1.066 -34.029 1.00 86.94 515 CYS A C 1
ATOM 3944 O O . CYS A 1 515 ? 13.275 1.198 -35.222 1.00 86.94 515 CYS A O 1
ATOM 3946 N N . ASP A 1 516 ? 13.891 0.554 -33.165 1.00 90.00 516 ASP A N 1
ATOM 3947 C CA . ASP A 1 516 ? 15.149 -0.096 -33.521 1.00 90.00 516 ASP A CA 1
ATOM 3948 C C . ASP A 1 516 ? 15.044 -1.578 -33.154 1.00 90.00 516 ASP A C 1
ATOM 3950 O O . ASP A 1 516 ? 14.633 -1.907 -32.033 1.00 90.00 516 ASP A O 1
ATOM 3954 N N . ALA A 1 517 ? 15.429 -2.479 -34.062 1.00 92.94 517 ALA A N 1
ATOM 3955 C CA . ALA A 1 517 ? 15.476 -3.912 -33.780 1.00 92.94 517 ALA A CA 1
ATOM 3956 C C . ALA A 1 517 ? 16.905 -4.459 -33.803 1.00 92.94 517 ALA A C 1
ATOM 3958 O O . ALA A 1 517 ? 17.715 -4.144 -34.673 1.00 92.94 517 ALA A O 1
ATOM 3959 N N . GLN A 1 518 ? 17.208 -5.347 -32.861 1.00 94.31 518 GLN A N 1
ATOM 3960 C CA . GLN A 1 518 ? 18.465 -6.089 -32.851 1.00 94.31 518 GLN A CA 1
ATOM 3961 C C . GLN A 1 518 ? 18.274 -7.496 -32.284 1.00 94.31 518 GLN A C 1
ATOM 3963 O O . GLN A 1 518 ? 17.430 -7.727 -31.418 1.00 94.31 518 GLN A O 1
ATOM 3968 N N . ARG A 1 519 ? 19.101 -8.441 -32.734 1.00 94.81 519 ARG A N 1
ATOM 3969 C CA . ARG A 1 519 ? 19.258 -9.737 -32.068 1.00 94.81 519 ARG A CA 1
ATOM 3970 C C . ARG A 1 519 ? 20.287 -9.600 -30.949 1.00 94.81 519 ARG A C 1
ATOM 3972 O O . ARG A 1 519 ? 21.400 -9.141 -31.193 1.00 94.81 519 ARG A O 1
ATOM 3979 N N . MET A 1 520 ? 19.914 -10.000 -29.739 1.00 96.31 520 MET A N 1
ATOM 3980 C CA . MET A 1 520 ? 20.818 -10.046 -28.596 1.00 96.31 520 MET A CA 1
ATOM 3981 C C . MET A 1 520 ? 21.913 -11.085 -28.849 1.00 96.31 520 MET A C 1
ATOM 3983 O O . MET A 1 520 ? 21.639 -12.200 -29.294 1.00 96.31 520 MET A O 1
ATOM 3987 N N . ILE A 1 521 ? 23.162 -10.699 -28.589 1.00 96.00 521 ILE A N 1
ATOM 3988 C CA . ILE A 1 521 ? 24.325 -11.581 -28.734 1.00 96.00 521 ILE A CA 1
ATOM 3989 C C . ILE A 1 521 ? 24.209 -12.743 -27.737 1.00 96.00 521 ILE A C 1
ATOM 3991 O O . ILE A 1 521 ? 23.842 -12.521 -26.581 1.00 96.00 521 ILE A O 1
ATOM 3995 N N . ASN A 1 522 ? 24.529 -13.964 -28.174 1.00 95.38 522 ASN A N 1
ATOM 3996 C CA . ASN A 1 522 ? 24.454 -15.182 -27.361 1.00 95.38 522 ASN A CA 1
ATOM 3997 C C . ASN A 1 522 ? 23.045 -15.487 -26.809 1.00 95.38 522 ASN A C 1
ATOM 3999 O O . ASN A 1 522 ? 22.906 -16.121 -25.765 1.00 95.38 522 ASN A O 1
ATOM 4003 N N . ALA A 1 523 ? 21.982 -15.043 -27.484 1.00 93.19 523 ALA A N 1
ATOM 4004 C CA . ALA A 1 523 ? 20.618 -15.398 -27.086 1.00 93.19 523 ALA A CA 1
ATOM 4005 C C . ALA A 1 523 ? 20.331 -16.905 -27.219 1.00 93.19 523 ALA A C 1
ATOM 4007 O O . ALA A 1 523 ? 19.449 -17.431 -26.552 1.00 93.19 523 ALA A O 1
ATOM 4008 N N . GLU A 1 524 ? 21.092 -17.612 -28.054 1.00 90.88 524 GLU A N 1
ATOM 4009 C CA . GLU A 1 524 ? 21.070 -19.069 -28.186 1.00 90.88 524 GLU A CA 1
ATOM 4010 C C . GLU A 1 524 ? 21.518 -19.822 -26.922 1.00 90.88 524 GLU A C 1
ATOM 4012 O O . GLU A 1 524 ? 21.216 -21.008 -26.793 1.00 90.88 524 GLU A O 1
ATOM 4017 N N . ASP A 1 525 ? 22.210 -19.150 -25.995 1.00 90.81 525 ASP A N 1
ATOM 4018 C CA . ASP A 1 525 ? 22.621 -19.726 -24.711 1.00 90.81 525 ASP A CA 1
ATOM 4019 C C . ASP A 1 525 ? 21.499 -19.655 -23.657 1.00 90.81 525 ASP A C 1
ATOM 4021 O O . ASP A 1 525 ? 21.602 -20.279 -22.594 1.00 90.81 525 ASP A O 1
ATOM 4025 N N . TRP A 1 526 ? 20.428 -18.901 -23.930 1.00 94.75 526 TRP A N 1
ATOM 4026 C CA . TRP A 1 526 ? 19.285 -18.795 -23.030 1.00 94.75 526 TRP A CA 1
ATOM 4027 C C . TRP A 1 526 ? 18.488 -20.098 -23.006 1.00 94.75 526 TRP A C 1
ATOM 4029 O O . TRP A 1 526 ? 18.283 -20.741 -24.034 1.00 94.75 526 TRP A O 1
ATOM 4039 N N . GLN A 1 527 ? 18.003 -20.472 -21.824 1.00 94.62 527 GLN A N 1
ATOM 4040 C CA . GLN A 1 527 ? 17.202 -21.684 -21.644 1.00 94.62 527 GLN A CA 1
ATOM 4041 C C . GLN A 1 527 ? 15.714 -21.359 -21.500 1.00 94.62 527 GLN A C 1
ATOM 4043 O O . GLN A 1 527 ? 14.885 -21.914 -22.217 1.00 94.62 527 GLN A O 1
ATOM 4048 N N . ASN A 1 528 ? 15.367 -20.453 -20.585 1.00 95.06 528 ASN A N 1
ATOM 4049 C CA . ASN A 1 528 ? 14.000 -20.001 -20.350 1.00 95.06 528 ASN A CA 1
ATOM 4050 C C . ASN A 1 528 ? 13.981 -18.551 -19.815 1.00 95.06 528 ASN A C 1
ATOM 4052 O O . ASN A 1 528 ? 13.870 -18.345 -18.595 1.00 95.06 528 ASN A O 1
ATOM 4056 N N . PRO A 1 529 ? 14.118 -17.543 -20.700 1.00 96.00 529 PRO A N 1
ATOM 4057 C CA . PRO A 1 529 ? 14.007 -16.137 -20.326 1.00 96.00 529 PRO A CA 1
ATOM 4058 C C . PRO A 1 529 ? 12.555 -15.800 -19.952 1.00 96.00 529 PRO A C 1
ATOM 4060 O O . PRO A 1 529 ? 11.640 -16.094 -20.718 1.00 96.00 529 PRO A O 1
ATOM 4063 N N . ILE A 1 530 ? 12.339 -15.184 -18.787 1.00 95.50 530 ILE A N 1
ATOM 4064 C CA . ILE A 1 530 ? 10.985 -14.930 -18.249 1.00 95.50 530 ILE A CA 1
ATOM 4065 C C . ILE A 1 530 ? 10.702 -13.472 -17.866 1.00 95.50 530 ILE A C 1
ATOM 4067 O O . ILE A 1 530 ? 9.549 -13.122 -17.632 1.00 95.50 530 ILE A O 1
ATOM 4071 N N . SER A 1 531 ? 11.727 -12.624 -17.759 1.00 96.06 531 SER A N 1
ATOM 4072 C CA . SER A 1 531 ? 11.564 -11.216 -17.371 1.00 96.06 531 SER A CA 1
ATOM 4073 C C . SER A 1 531 ? 12.733 -10.364 -17.873 1.00 96.06 531 SER A C 1
ATOM 4075 O O . SER A 1 531 ? 13.863 -10.852 -18.013 1.00 96.06 531 SER A O 1
ATOM 4077 N N . LEU A 1 532 ? 12.451 -9.090 -18.146 1.00 96.69 532 LEU A N 1
ATOM 4078 C CA . LEU A 1 532 ? 13.368 -8.074 -18.654 1.00 96.69 532 LEU A CA 1
ATOM 4079 C C . LEU A 1 532 ? 13.316 -6.840 -17.744 1.00 96.69 532 LEU A C 1
ATOM 4081 O O . LEU A 1 532 ? 12.256 -6.272 -17.504 1.00 96.69 532 LEU A O 1
ATOM 4085 N N . THR A 1 533 ? 14.475 -6.342 -17.317 1.00 95.94 533 THR A N 1
ATOM 4086 C CA . THR A 1 533 ? 14.589 -5.037 -16.642 1.00 95.94 533 THR A CA 1
ATOM 4087 C C . THR A 1 533 ? 15.727 -4.227 -17.248 1.00 95.94 533 THR A C 1
ATOM 4089 O O . THR A 1 533 ? 16.776 -4.769 -17.602 1.00 95.94 533 THR A O 1
ATOM 4092 N N . ILE A 1 534 ? 15.537 -2.912 -17.357 1.00 94.88 534 ILE A N 1
ATOM 4093 C CA . ILE A 1 534 ? 16.571 -1.979 -17.808 1.00 94.88 534 ILE A CA 1
ATOM 4094 C C . ILE A 1 534 ? 16.995 -1.124 -16.624 1.00 94.88 534 ILE A C 1
ATOM 4096 O O . ILE A 1 534 ? 16.175 -0.443 -16.019 1.00 94.88 534 ILE A O 1
ATOM 4100 N N . TRP A 1 535 ? 18.285 -1.152 -16.294 1.00 93.75 535 TRP A N 1
ATOM 4101 C CA . TRP A 1 535 ? 18.834 -0.351 -15.204 1.00 93.75 535 TRP A CA 1
ATOM 4102 C C . TRP A 1 535 ? 20.164 0.277 -15.602 1.00 93.75 535 TRP A C 1
ATOM 4104 O O . TRP A 1 535 ? 21.107 -0.405 -16.025 1.00 93.75 535 TRP A O 1
ATOM 4114 N N . ASN A 1 536 ? 20.237 1.603 -15.463 1.00 91.00 536 ASN A N 1
ATOM 4115 C CA . ASN A 1 536 ? 21.394 2.409 -15.849 1.00 91.00 536 ASN A CA 1
ATOM 4116 C C . ASN A 1 536 ? 21.872 2.090 -17.283 1.00 91.00 536 ASN A C 1
ATOM 4118 O O . ASN A 1 536 ? 23.054 1.824 -17.515 1.00 91.00 536 ASN A O 1
ATOM 4122 N N . ARG A 1 537 ? 20.919 2.045 -18.230 1.00 91.44 537 ARG A N 1
ATOM 4123 C CA . ARG A 1 537 ? 21.094 1.675 -19.650 1.00 91.44 537 ARG A CA 1
ATOM 4124 C C . ARG A 1 537 ? 21.567 0.243 -19.927 1.00 91.44 537 ARG A C 1
ATOM 4126 O O . ARG A 1 537 ? 21.806 -0.088 -21.082 1.00 91.44 537 ARG A O 1
ATOM 4133 N N . ASN A 1 538 ? 21.753 -0.595 -18.912 1.00 95.00 538 ASN A N 1
ATOM 4134 C CA . ASN A 1 538 ? 22.075 -2.005 -19.116 1.00 95.00 538 ASN A CA 1
ATOM 4135 C C . ASN A 1 538 ? 20.780 -2.807 -19.164 1.00 95.00 538 ASN A C 1
ATOM 4137 O O . ASN A 1 538 ? 19.857 -2.540 -18.392 1.00 95.00 538 ASN A O 1
ATOM 4141 N N . ILE A 1 539 ? 20.744 -3.810 -20.032 1.00 96.56 539 ILE A N 1
ATOM 4142 C CA . ILE A 1 539 ? 19.641 -4.764 -20.101 1.00 96.56 539 ILE A CA 1
ATOM 4143 C C . ILE A 1 539 ? 19.971 -5.958 -19.213 1.00 96.56 539 ILE A C 1
ATOM 4145 O O . ILE A 1 539 ? 21.049 -6.541 -19.328 1.00 96.56 539 ILE A O 1
ATOM 4149 N N . TYR A 1 540 ? 19.028 -6.322 -18.354 1.00 97.75 540 TYR A N 1
ATOM 4150 C CA . TYR A 1 540 ? 19.081 -7.504 -17.508 1.00 97.75 540 TYR A CA 1
ATOM 4151 C C . TYR A 1 540 ? 17.963 -8.452 -17.924 1.00 97.75 540 TYR A C 1
ATOM 4153 O O . TYR A 1 540 ? 16.804 -8.045 -17.999 1.00 97.75 540 TYR A O 1
ATOM 4161 N N . ILE A 1 541 ? 18.314 -9.704 -18.202 1.00 97.94 541 ILE A N 1
ATOM 4162 C CA . ILE A 1 541 ? 17.369 -10.739 -18.630 1.00 97.94 541 ILE A CA 1
ATOM 4163 C C . ILE A 1 541 ? 17.450 -11.886 -17.641 1.00 97.94 541 ILE A C 1
ATOM 4165 O O . ILE A 1 541 ? 18.501 -12.513 -17.504 1.00 97.94 541 ILE A O 1
ATOM 4169 N N . LEU A 1 542 ? 16.345 -12.152 -16.955 1.00 97.56 542 LEU A N 1
ATOM 4170 C CA . LEU A 1 542 ? 16.233 -13.269 -16.032 1.00 97.56 542 LEU A CA 1
ATOM 4171 C C . LEU A 1 542 ? 15.924 -14.548 -16.808 1.00 97.56 542 LEU A C 1
ATOM 4173 O O . LEU A 1 542 ? 14.861 -14.673 -17.416 1.00 97.56 542 LEU A O 1
ATOM 4177 N N . ASP A 1 543 ? 16.842 -15.504 -16.729 1.00 96.44 543 ASP A N 1
ATOM 4178 C CA . ASP A 1 543 ? 16.722 -16.828 -17.323 1.00 96.44 543 ASP A CA 1
ATOM 4179 C C . ASP A 1 543 ? 16.639 -17.885 -16.213 1.00 96.44 543 ASP A C 1
ATOM 4181 O O . ASP A 1 543 ? 17.616 -18.232 -15.538 1.00 96.44 543 ASP A O 1
ATOM 4185 N N . SER A 1 544 ? 15.412 -18.358 -16.005 1.00 95.25 544 SER A N 1
ATOM 4186 C CA . SER A 1 544 ? 15.033 -19.199 -14.866 1.00 95.25 544 SER A CA 1
ATOM 4187 C C . SER A 1 544 ? 15.699 -20.577 -14.885 1.00 95.25 544 SER A C 1
ATOM 4189 O O . SER A 1 544 ? 16.117 -21.075 -13.836 1.00 95.25 544 SER A O 1
ATOM 4191 N N . GLU A 1 545 ? 15.850 -21.183 -16.065 1.00 93.56 545 GLU A N 1
ATOM 4192 C CA . GLU A 1 545 ? 16.398 -22.537 -16.209 1.00 93.56 545 GLU A CA 1
ATOM 4193 C C . GLU A 1 545 ? 17.929 -22.547 -16.291 1.00 93.56 545 GLU A C 1
ATOM 4195 O O . GLU A 1 545 ? 18.553 -23.510 -15.837 1.00 93.56 545 GLU A O 1
ATOM 4200 N N . SER A 1 546 ? 18.566 -21.476 -16.786 1.00 92.19 546 SER A N 1
ATOM 4201 C CA . SER A 1 546 ? 20.034 -21.361 -16.733 1.00 92.19 546 SER A CA 1
ATOM 4202 C C . SER A 1 546 ? 20.565 -20.908 -15.367 1.00 92.19 546 SER A C 1
ATOM 4204 O O . SER A 1 546 ? 21.767 -21.021 -15.095 1.00 92.19 546 SER A O 1
ATOM 4206 N N . GLY A 1 547 ? 19.684 -20.426 -14.482 1.00 93.25 547 GLY A N 1
ATOM 4207 C CA . GLY A 1 547 ? 20.071 -19.902 -13.174 1.00 93.25 547 GLY A CA 1
ATOM 4208 C C . GLY A 1 547 ? 20.895 -18.616 -13.289 1.00 93.25 547 GLY A C 1
ATOM 4209 O O . GLY A 1 547 ? 21.813 -18.405 -12.492 1.00 93.25 547 GLY A O 1
ATOM 4210 N N . GLN A 1 548 ? 20.606 -17.786 -14.299 1.00 94.69 548 GLN A N 1
ATOM 4211 C CA . GLN A 1 548 ? 21.301 -16.527 -14.558 1.00 94.69 548 GLN A CA 1
ATOM 4212 C C . GLN A 1 548 ? 20.363 -15.322 -14.669 1.00 94.69 548 GLN A C 1
ATOM 4214 O O . GLN A 1 548 ? 19.201 -15.425 -15.046 1.00 94.69 548 GLN A O 1
ATOM 4219 N N . ILE A 1 549 ? 20.934 -14.152 -14.391 1.00 97.00 549 ILE A N 1
ATOM 4220 C CA . ILE A 1 549 ? 20.482 -12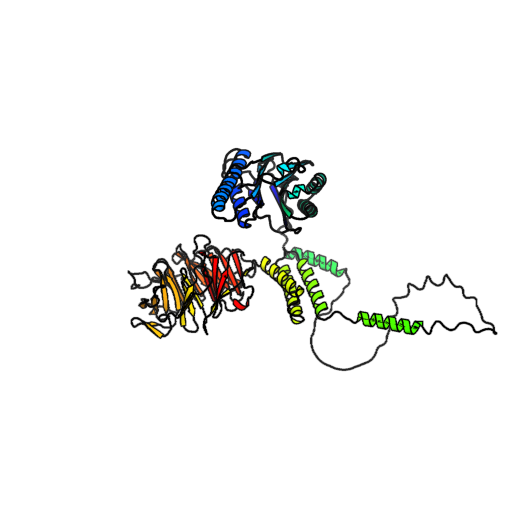.865 -14.904 1.00 97.00 549 ILE A CA 1
ATOM 4221 C C . ILE A 1 549 ? 21.567 -12.356 -15.863 1.00 97.00 549 ILE A C 1
ATOM 4223 O O . ILE A 1 549 ? 22.628 -11.889 -15.444 1.00 97.00 549 ILE A O 1
ATOM 4227 N N . TRP A 1 550 ? 21.311 -12.449 -17.163 1.00 96.81 550 TRP A N 1
ATOM 4228 C CA . TRP A 1 550 ? 22.244 -11.995 -18.189 1.00 96.81 550 TRP A CA 1
ATOM 4229 C C . TRP A 1 550 ? 22.271 -10.473 -18.248 1.00 96.81 550 TRP A C 1
ATOM 4231 O O . TRP A 1 550 ? 21.234 -9.842 -18.444 1.00 96.81 550 TRP A O 1
ATOM 4241 N N . ARG A 1 551 ? 23.460 -9.880 -18.108 1.00 96.50 551 ARG A N 1
ATOM 4242 C CA . ARG A 1 551 ? 23.669 -8.434 -18.214 1.00 96.50 551 ARG A CA 1
ATOM 4243 C C . ARG A 1 551 ? 24.276 -8.072 -19.563 1.00 96.50 551 ARG A C 1
ATOM 4245 O O . ARG A 1 551 ? 25.396 -8.474 -19.869 1.00 96.50 551 ARG A O 1
ATOM 4252 N N . TYR A 1 552 ? 23.585 -7.220 -20.304 1.00 97.06 552 TYR A N 1
ATOM 4253 C CA . TYR A 1 552 ? 24.044 -6.640 -21.558 1.00 97.06 552 TYR A CA 1
ATOM 4254 C C . TYR A 1 552 ? 24.385 -5.167 -21.363 1.00 97.06 552 TYR A C 1
ATOM 4256 O O . TYR A 1 552 ? 23.530 -4.355 -21.003 1.00 97.06 552 TYR A O 1
ATOM 4264 N N . ASP A 1 553 ? 25.642 -4.822 -21.621 1.00 95.06 553 ASP A N 1
ATOM 4265 C CA . ASP A 1 553 ? 26.124 -3.447 -21.549 1.00 95.06 553 ASP A CA 1
ATOM 4266 C C . ASP A 1 553 ? 25.985 -2.750 -22.912 1.00 95.06 553 ASP A C 1
ATOM 4268 O O . ASP A 1 553 ? 26.287 -3.354 -23.950 1.00 95.06 553 ASP A O 1
ATOM 4272 N N . PRO A 1 554 ? 25.554 -1.480 -22.940 1.00 94.00 554 PRO A N 1
ATOM 4273 C CA . PRO A 1 554 ? 25.372 -0.757 -24.187 1.00 94.00 554 PRO A CA 1
ATOM 4274 C C . PRO A 1 554 ? 26.717 -0.350 -24.806 1.00 94.00 554 PRO A C 1
ATOM 4276 O O . PRO A 1 554 ? 27.656 0.057 -24.122 1.00 94.00 554 PRO A O 1
ATOM 4279 N N . SER A 1 555 ? 26.768 -0.366 -26.134 1.00 92.00 555 SER A N 1
ATOM 4280 C CA . SER A 1 555 ? 27.809 0.242 -26.961 1.00 92.00 555 SER A CA 1
ATOM 4281 C C . SER A 1 555 ? 27.148 1.238 -27.916 1.00 92.00 555 SER A C 1
ATOM 4283 O O . SER A 1 555 ? 26.491 0.868 -28.895 1.00 92.00 555 SER A O 1
ATOM 4285 N N . GLY A 1 556 ? 27.250 2.529 -27.585 1.00 86.94 556 GLY A N 1
ATOM 4286 C CA . GLY A 1 556 ? 26.476 3.575 -28.258 1.00 86.94 556 GLY A CA 1
ATOM 4287 C C . GLY A 1 556 ? 24.975 3.391 -28.016 1.00 86.94 556 GLY A C 1
ATOM 4288 O O . GLY A 1 556 ? 24.540 3.381 -26.863 1.00 86.94 556 GLY A O 1
ATOM 4289 N N . SER A 1 557 ? 24.201 3.247 -29.094 1.00 82.12 557 SER A N 1
ATOM 4290 C CA . SER A 1 557 ? 22.760 2.964 -29.062 1.00 82.12 557 SER A CA 1
ATOM 4291 C C . SER A 1 557 ? 22.418 1.471 -29.137 1.00 82.12 557 SER A C 1
ATOM 4293 O O . SER A 1 557 ? 21.239 1.142 -29.093 1.00 82.12 557 SER A O 1
ATOM 4295 N N . SER A 1 558 ? 23.398 0.569 -29.241 1.00 89.62 558 SER A N 1
ATOM 4296 C CA . SER A 1 558 ? 23.205 -0.872 -29.504 1.00 89.62 558 SER A CA 1
ATOM 4297 C C . SER A 1 558 ? 23.814 -1.757 -28.410 1.00 89.62 558 SER A C 1
ATOM 4299 O O . SER A 1 558 ? 24.579 -1.264 -27.583 1.00 89.62 558 SER A O 1
ATOM 4301 N N . TYR A 1 559 ? 23.527 -3.063 -28.415 1.00 93.31 559 TYR A N 1
ATOM 4302 C CA . TYR A 1 559 ? 24.132 -4.034 -27.486 1.00 93.31 559 TYR A CA 1
ATOM 4303 C C . TYR A 1 559 ? 24.881 -5.125 -28.260 1.00 93.31 559 TYR A C 1
ATOM 4305 O O . TYR A 1 559 ? 24.361 -6.209 -28.506 1.00 93.31 559 TYR A O 1
ATOM 4313 N N . VAL A 1 560 ? 26.108 -4.810 -28.681 1.00 94.12 560 VAL A N 1
ATOM 4314 C CA . VAL A 1 560 ? 26.930 -5.664 -29.569 1.00 94.12 560 VAL A CA 1
ATOM 4315 C C . VAL A 1 560 ? 27.961 -6.528 -28.835 1.00 94.12 560 VAL A C 1
ATOM 4317 O O . VAL A 1 560 ? 28.713 -7.264 -29.469 1.00 94.12 560 VAL A O 1
ATOM 4320 N N . SER A 1 561 ? 28.028 -6.426 -27.509 1.00 93.62 561 SER A N 1
ATOM 4321 C CA . SER A 1 561 ? 28.942 -7.210 -26.675 1.00 93.62 561 SER A CA 1
ATOM 4322 C C . SER A 1 561 ? 28.253 -8.469 -26.151 1.00 93.62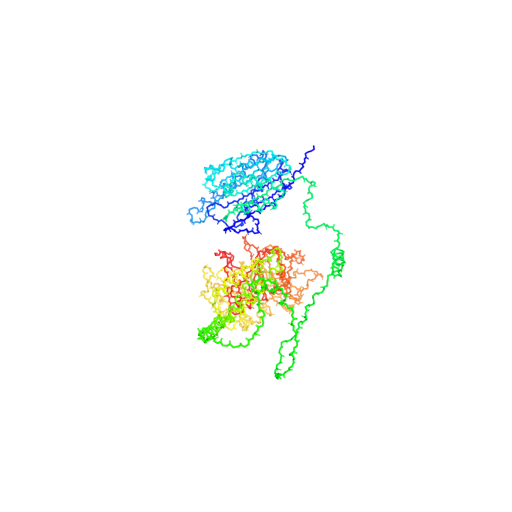 561 SER A C 1
ATOM 4324 O O . SER A 1 561 ? 27.051 -8.451 -25.888 1.00 93.62 561 SER A O 1
ATOM 4326 N N . ALA A 1 562 ? 29.026 -9.539 -25.946 1.00 94.38 562 ALA A N 1
ATOM 4327 C CA . ALA A 1 562 ? 28.540 -10.732 -25.256 1.00 94.38 562 ALA A CA 1
ATOM 4328 C C . ALA A 1 562 ? 28.054 -10.387 -23.831 1.00 94.38 562 ALA A C 1
ATOM 4330 O O . ALA A 1 562 ? 28.647 -9.507 -23.189 1.00 94.38 562 ALA A O 1
ATOM 4331 N N . PRO A 1 563 ? 26.999 -11.057 -23.329 1.00 96.31 563 PRO A N 1
ATOM 4332 C CA . PRO A 1 563 ? 26.473 -10.786 -22.002 1.00 96.31 563 PRO A CA 1
ATOM 4333 C C . PRO A 1 563 ? 27.459 -11.189 -20.913 1.00 96.31 563 PRO A C 1
ATOM 4335 O O . PRO A 1 563 ? 28.283 -12.093 -21.069 1.00 96.31 563 PRO A O 1
ATOM 4338 N N . ARG A 1 564 ? 27.330 -10.537 -19.762 1.00 94.81 564 ARG A N 1
ATOM 4339 C CA . ARG A 1 564 ? 28.016 -10.924 -18.533 1.00 94.81 564 ARG A CA 1
ATOM 4340 C C . ARG A 1 564 ? 27.064 -11.661 -17.611 1.00 94.81 564 ARG A C 1
ATOM 4342 O O . ARG A 1 564 ? 25.898 -11.300 -17.476 1.00 94.81 564 ARG A O 1
ATOM 4349 N N . GLU A 1 565 ? 27.604 -12.665 -16.943 1.00 94.12 565 GLU A N 1
ATOM 4350 C CA . GLU A 1 565 ? 26.939 -13.356 -15.847 1.00 94.12 565 GLU A CA 1
ATOM 4351 C C . GLU A 1 565 ? 26.803 -12.417 -14.640 1.00 94.12 565 GLU A C 1
ATOM 4353 O O . GLU A 1 565 ? 27.798 -11.857 -14.174 1.00 94.12 565 GLU A O 1
ATOM 4358 N N . TYR A 1 566 ? 25.590 -12.259 -14.105 1.00 95.06 566 TYR A N 1
ATOM 4359 C CA . TYR A 1 566 ? 25.378 -11.544 -12.845 1.00 95.06 566 TYR A CA 1
ATOM 4360 C C . TYR A 1 566 ? 25.804 -12.404 -11.645 1.00 95.06 566 TYR A C 1
ATOM 4362 O O . TYR A 1 566 ? 26.603 -11.977 -10.811 1.00 95.06 566 TYR A O 1
ATOM 4370 N N . PHE A 1 567 ? 25.329 -13.653 -11.588 1.00 93.94 567 PHE A N 1
ATOM 4371 C CA . PHE A 1 567 ? 25.775 -14.646 -10.602 1.00 93.94 567 PHE A CA 1
ATOM 4372 C C . PHE A 1 567 ? 27.100 -15.295 -11.017 1.00 93.94 567 PHE A C 1
ATOM 4374 O O . PHE A 1 567 ? 27.128 -16.263 -11.776 1.00 93.94 567 PHE A O 1
ATOM 4381 N N . SER A 1 568 ? 28.206 -14.749 -10.518 1.00 85.94 568 SER A N 1
ATOM 4382 C CA . SER A 1 568 ? 29.547 -15.282 -10.775 1.00 85.94 568 SER A CA 1
ATOM 4383 C C . SER A 1 568 ? 29.951 -16.361 -9.758 1.00 85.94 568 SER A C 1
ATOM 4385 O O . SER A 1 568 ? 29.555 -16.330 -8.594 1.00 85.94 568 SER A O 1
ATOM 4387 N N . GLY A 1 569 ? 30.774 -17.321 -10.192 1.00 78.50 569 GLY A N 1
ATOM 4388 C CA . GLY A 1 569 ? 31.290 -18.401 -9.343 1.00 78.50 569 GLY A CA 1
ATOM 4389 C C . GLY A 1 569 ? 30.451 -19.686 -9.370 1.00 78.50 569 GLY A C 1
ATOM 4390 O O . GLY A 1 569 ? 29.640 -19.906 -10.265 1.00 78.50 569 GLY A O 1
ATOM 4391 N N . THR A 1 570 ? 30.695 -20.577 -8.403 1.00 70.25 570 THR A N 1
ATOM 4392 C CA . THR A 1 570 ? 30.093 -21.926 -8.344 1.00 70.25 570 THR A CA 1
ATOM 4393 C C . THR A 1 570 ? 28.793 -21.999 -7.540 1.00 70.25 570 THR A C 1
ATOM 4395 O O . THR A 1 570 ? 28.059 -22.975 -7.665 1.00 70.25 570 THR A O 1
ATOM 4398 N N . ALA A 1 571 ? 28.484 -20.985 -6.729 1.00 70.38 571 ALA A N 1
ATOM 4399 C CA . ALA A 1 571 ? 27.275 -20.925 -5.910 1.00 70.38 571 ALA A CA 1
ATOM 4400 C C . ALA A 1 571 ? 26.184 -20.104 -6.619 1.00 70.38 571 ALA A C 1
ATOM 4402 O O . ALA A 1 571 ? 25.938 -18.953 -6.266 1.00 70.38 571 ALA A O 1
ATOM 4403 N N . ARG A 1 572 ? 25.557 -20.687 -7.649 1.00 84.50 572 ARG A N 1
ATOM 4404 C CA . ARG A 1 572 ? 24.423 -20.063 -8.351 1.00 84.50 572 ARG A CA 1
ATOM 4405 C C . ARG A 1 572 ? 23.118 -20.289 -7.577 1.00 84.50 572 ARG A C 1
ATOM 4407 O O . ARG A 1 572 ? 22.894 -21.410 -7.109 1.00 84.50 572 ARG A O 1
ATOM 4414 N N . PRO A 1 573 ? 22.252 -19.270 -7.436 1.00 90.06 573 PRO A N 1
ATOM 4415 C CA . PRO A 1 573 ? 20.941 -19.459 -6.832 1.00 90.06 573 PRO A CA 1
ATOM 4416 C C . PRO A 1 573 ? 20.064 -20.347 -7.721 1.00 90.06 573 PRO A C 1
ATOM 4418 O O . PRO A 1 573 ? 20.197 -20.371 -8.943 1.00 90.06 573 PRO A O 1
ATOM 4421 N N . ASN A 1 574 ? 19.136 -21.075 -7.103 1.00 91.69 574 ASN A N 1
ATOM 4422 C CA . ASN A 1 574 ? 18.097 -21.777 -7.848 1.00 91.69 574 ASN A CA 1
ATOM 4423 C C . ASN A 1 574 ? 17.032 -20.760 -8.283 1.00 91.69 574 ASN A C 1
ATOM 4425 O O . ASN A 1 574 ? 16.404 -20.151 -7.417 1.00 91.69 574 ASN A O 1
ATOM 4429 N N . LEU A 1 575 ? 16.835 -20.585 -9.593 1.00 95.12 575 LEU A N 1
ATOM 4430 C CA . LEU A 1 575 ? 15.881 -19.625 -10.170 1.00 95.12 575 LEU A CA 1
ATOM 4431 C C . LEU A 1 575 ? 14.655 -20.288 -10.830 1.00 95.12 575 LEU A C 1
ATOM 4433 O O . LEU A 1 575 ? 13.839 -19.597 -11.430 1.00 95.12 575 LEU A O 1
ATOM 4437 N N . ARG A 1 576 ? 14.478 -21.611 -10.694 1.00 91.88 576 ARG A N 1
ATOM 4438 C CA . ARG A 1 576 ? 13.425 -22.369 -11.407 1.00 91.88 576 ARG A CA 1
ATOM 4439 C C . ARG A 1 576 ? 11.991 -21.937 -11.096 1.00 91.88 576 ARG A C 1
ATOM 4441 O O . ARG A 1 576 ? 11.119 -22.079 -11.939 1.00 91.88 576 ARG A O 1
ATOM 4448 N N . ASN A 1 577 ? 11.745 -21.428 -9.889 1.00 92.00 577 ASN A N 1
ATOM 4449 C CA . ASN A 1 577 ? 10.413 -21.012 -9.435 1.00 92.00 577 ASN A CA 1
ATOM 4450 C C . ASN A 1 577 ? 10.275 -19.486 -9.351 1.00 92.00 577 ASN A C 1
ATOM 4452 O O . ASN A 1 577 ? 9.441 -18.996 -8.596 1.00 92.00 577 ASN A O 1
ATOM 4456 N N . VAL A 1 578 ? 11.122 -18.728 -10.044 1.00 95.62 578 VAL A N 1
ATOM 4457 C CA . VAL A 1 578 ? 11.043 -17.264 -10.048 1.00 95.62 578 VAL A CA 1
ATOM 4458 C C . VAL A 1 578 ? 9.907 -16.811 -10.962 1.00 95.62 578 VAL A C 1
ATOM 4460 O O . VAL A 1 578 ? 9.703 -17.394 -12.024 1.00 95.62 578 VAL A O 1
ATOM 4463 N N . VAL A 1 579 ? 9.167 -15.784 -10.543 1.00 93.19 579 VAL A N 1
ATOM 4464 C CA . VAL A 1 579 ? 8.068 -15.194 -11.328 1.00 93.19 579 VAL A CA 1
ATOM 4465 C C . VAL A 1 579 ? 8.438 -13.852 -11.942 1.00 93.19 579 VAL A C 1
ATOM 4467 O O . VAL A 1 579 ? 7.983 -13.548 -13.043 1.00 93.19 579 VAL A O 1
ATOM 4470 N N . ASP A 1 580 ? 9.253 -13.055 -11.246 1.00 94.62 580 ASP A N 1
ATOM 4471 C CA . ASP A 1 580 ? 9.685 -11.742 -11.718 1.00 94.62 580 ASP A CA 1
ATOM 4472 C C . ASP A 1 580 ? 10.915 -11.238 -10.942 1.00 94.62 580 ASP A C 1
ATOM 4474 O O . ASP A 1 580 ? 11.260 -11.763 -9.876 1.00 94.62 580 ASP A O 1
ATOM 4478 N N . PHE A 1 581 ? 11.566 -10.197 -11.457 1.00 97.19 581 PHE A N 1
ATOM 4479 C CA . PHE A 1 581 ? 12.632 -9.482 -10.761 1.00 97.19 581 PHE A CA 1
ATOM 4480 C C . PHE A 1 581 ? 12.634 -7.989 -11.110 1.00 97.19 581 PHE A C 1
ATOM 4482 O O . PHE A 1 581 ? 12.098 -7.566 -12.128 1.00 97.19 581 PHE A O 1
ATOM 4489 N N . THR A 1 582 ? 13.274 -7.182 -10.268 1.00 95.69 582 THR A N 1
ATOM 4490 C CA . THR A 1 582 ? 13.503 -5.757 -10.531 1.00 95.69 582 THR A CA 1
ATOM 4491 C C . THR A 1 582 ? 14.830 -5.308 -9.928 1.00 95.69 582 THR A C 1
ATOM 4493 O O . THR A 1 582 ? 15.466 -6.046 -9.167 1.00 95.69 582 THR A O 1
ATOM 4496 N N . ILE A 1 583 ? 15.263 -4.099 -10.275 1.00 95.19 583 ILE A N 1
ATOM 4497 C CA . ILE A 1 583 ? 16.507 -3.504 -9.790 1.00 95.19 583 ILE A CA 1
ATOM 4498 C C . ILE A 1 583 ? 16.191 -2.127 -9.223 1.00 95.19 583 ILE A C 1
ATOM 4500 O O . ILE A 1 583 ? 15.652 -1.273 -9.924 1.00 95.19 583 ILE A O 1
ATOM 4504 N N . SER A 1 584 ? 16.531 -1.911 -7.957 1.00 91.94 584 SER A N 1
ATOM 4505 C CA . SER A 1 584 ? 16.333 -0.629 -7.285 1.00 91.94 584 SER A CA 1
ATOM 4506 C C . SER A 1 584 ? 17.307 0.446 -7.771 1.00 91.94 584 SER A C 1
ATOM 4508 O O . SER A 1 584 ? 18.314 0.166 -8.426 1.00 91.94 584 SER A O 1
ATOM 4510 N N . ALA A 1 585 ? 17.035 1.708 -7.431 1.00 86.69 585 ALA A N 1
ATOM 4511 C CA . ALA A 1 585 ? 17.875 2.841 -7.825 1.00 86.69 585 ALA A CA 1
ATOM 4512 C C . ALA A 1 585 ? 19.344 2.702 -7.365 1.00 86.69 585 ALA A C 1
ATOM 4514 O O . ALA A 1 585 ? 20.256 3.121 -8.075 1.00 86.69 585 ALA A O 1
ATOM 4515 N N . ASP A 1 586 ? 19.584 2.057 -6.221 1.00 87.25 586 ASP A N 1
ATOM 4516 C CA . ASP A 1 586 ? 20.906 1.746 -5.665 1.00 87.25 586 ASP A CA 1
ATOM 4517 C C . ASP A 1 586 ? 21.551 0.470 -6.246 1.00 87.25 586 ASP A C 1
ATOM 4519 O O . ASP A 1 586 ? 22.688 0.137 -5.907 1.00 87.25 586 ASP A O 1
ATOM 4523 N N . GLY A 1 587 ? 20.879 -0.218 -7.175 1.00 91.06 587 GLY A N 1
ATOM 4524 C CA . GLY A 1 587 ? 21.418 -1.369 -7.903 1.00 91.06 587 GLY A CA 1
ATOM 4525 C C . GLY A 1 587 ? 21.260 -2.711 -7.186 1.00 91.06 587 GLY A C 1
ATOM 4526 O O . GLY A 1 587 ? 21.934 -3.680 -7.553 1.00 91.06 587 GLY A O 1
ATOM 4527 N N . VAL A 1 588 ? 20.394 -2.788 -6.172 1.00 94.81 588 VAL A N 1
ATOM 4528 C CA . VAL A 1 588 ? 20.030 -4.050 -5.518 1.00 94.81 588 VAL A CA 1
ATOM 4529 C C . VAL A 1 588 ? 19.034 -4.789 -6.405 1.00 94.81 588 VAL A C 1
ATOM 4531 O O . VAL A 1 588 ? 18.043 -4.227 -6.867 1.00 94.81 588 VAL A O 1
ATOM 4534 N N . VAL A 1 589 ? 19.307 -6.065 -6.664 1.00 96.94 589 VAL A N 1
ATOM 4535 C CA . VAL A 1 589 ? 18.445 -6.925 -7.479 1.00 96.94 589 VAL A CA 1
ATOM 4536 C C . VAL A 1 589 ? 17.485 -7.666 -6.562 1.00 96.94 589 VAL A C 1
ATOM 4538 O O . VAL A 1 589 ? 17.935 -8.423 -5.705 1.00 96.94 589 VAL A O 1
ATOM 4541 N N . TYR A 1 590 ? 16.183 -7.486 -6.760 1.00 97.38 590 TYR A N 1
ATOM 4542 C CA . TYR A 1 590 ? 15.133 -8.186 -6.020 1.00 97.38 590 TYR A CA 1
ATOM 4543 C C . TYR A 1 590 ? 14.475 -9.225 -6.915 1.00 97.38 590 TYR A C 1
ATOM 4545 O O . TYR A 1 590 ? 14.033 -8.903 -8.014 1.00 97.38 590 TYR A O 1
ATOM 4553 N N . VAL A 1 591 ? 14.405 -10.464 -6.439 1.00 97.25 591 VAL A N 1
ATOM 4554 C CA . VAL A 1 591 ? 13.886 -11.619 -7.175 1.00 97.25 591 VAL A CA 1
ATOM 4555 C C . VAL A 1 591 ? 12.714 -12.209 -6.398 1.00 97.25 591 VAL A C 1
ATOM 4557 O O . VAL A 1 591 ? 12.894 -12.616 -5.248 1.00 97.25 591 VAL A O 1
ATOM 4560 N N . LEU A 1 592 ? 11.531 -12.257 -7.014 1.00 96.44 592 LEU A N 1
ATOM 4561 C CA . LEU A 1 592 ? 10.315 -12.817 -6.422 1.00 96.44 592 LEU A CA 1
ATOM 4562 C C . LEU A 1 592 ? 10.087 -14.248 -6.914 1.00 96.44 592 LEU A C 1
ATOM 4564 O O . LEU A 1 592 ? 10.067 -14.516 -8.114 1.00 96.44 592 LEU A O 1
ATOM 4568 N N . TYR A 1 593 ? 9.861 -15.163 -5.980 1.00 95.50 593 TYR A N 1
ATOM 4569 C CA . TYR A 1 593 ? 9.539 -16.558 -6.244 1.00 95.50 593 TYR A CA 1
ATOM 4570 C C . TYR A 1 593 ? 8.026 -16.800 -6.200 1.00 95.50 593 TYR A C 1
ATOM 4572 O O . TYR A 1 593 ? 7.287 -16.103 -5.510 1.00 95.50 593 TYR A O 1
ATOM 4580 N N . ALA A 1 594 ? 7.564 -17.823 -6.921 1.00 91.94 594 ALA A N 1
ATOM 4581 C CA . ALA A 1 594 ? 6.157 -18.216 -7.030 1.00 91.94 594 ALA A CA 1
ATOM 4582 C C . ALA A 1 594 ? 5.533 -18.653 -5.695 1.00 91.94 594 ALA A C 1
ATOM 4584 O O . ALA A 1 594 ? 4.312 -18.698 -5.556 1.00 91.94 594 ALA A O 1
ATOM 4585 N N . ASP A 1 595 ? 6.363 -19.011 -4.717 1.00 90.69 595 ASP A N 1
ATOM 4586 C CA . ASP A 1 595 ? 5.932 -19.310 -3.356 1.00 90.69 595 ASP A CA 1
ATOM 4587 C C . ASP A 1 595 ? 5.748 -18.050 -2.501 1.00 90.69 595 ASP A C 1
ATOM 4589 O O . ASP A 1 595 ? 5.347 -18.185 -1.355 1.00 90.69 595 ASP A O 1
ATOM 4593 N N . GLY A 1 596 ? 6.000 -16.851 -3.040 1.00 92.19 596 GLY A N 1
ATOM 4594 C CA . GLY A 1 596 ? 5.888 -15.563 -2.359 1.00 92.19 596 GLY A CA 1
ATOM 4595 C C . GLY A 1 596 ? 7.134 -15.144 -1.574 1.00 92.19 596 GLY A C 1
ATOM 4596 O O . GLY A 1 596 ? 7.123 -14.101 -0.917 1.00 92.19 596 GLY A O 1
ATOM 4597 N N . VAL A 1 597 ? 8.219 -15.923 -1.626 1.00 94.12 597 VAL A N 1
ATOM 4598 C CA . VAL A 1 597 ? 9.511 -15.518 -1.061 1.00 94.12 597 VAL A CA 1
ATOM 4599 C C . VAL A 1 597 ? 10.189 -14.526 -2.001 1.00 94.12 597 VAL A C 1
ATOM 4601 O O . VAL A 1 597 ? 10.248 -14.734 -3.210 1.00 94.12 597 VAL A O 1
ATOM 4604 N N . MET A 1 598 ? 10.754 -13.457 -1.447 1.00 95.81 598 MET A N 1
ATOM 4605 C CA . MET A 1 598 ? 11.591 -12.521 -2.192 1.00 95.81 598 MET A CA 1
ATOM 4606 C C . MET A 1 598 ? 13.019 -12.575 -1.658 1.00 95.81 598 MET A C 1
ATOM 4608 O O . MET A 1 598 ? 13.235 -12.631 -0.448 1.00 95.81 598 MET A O 1
ATOM 4612 N N . LYS A 1 599 ? 13.994 -12.567 -2.565 1.00 95.25 599 LYS A N 1
ATOM 4613 C CA . LYS A 1 599 ? 15.423 -12.519 -2.244 1.00 95.25 599 LYS A CA 1
ATOM 4614 C C . LYS A 1 599 ? 16.061 -11.281 -2.848 1.00 95.25 599 LYS A C 1
ATOM 4616 O O . LYS A 1 599 ? 15.656 -10.854 -3.927 1.00 95.25 599 LYS A O 1
ATOM 4621 N N . SER A 1 600 ? 17.077 -10.744 -2.179 1.00 95.81 600 SER A N 1
ATOM 4622 C CA . SER A 1 600 ? 17.861 -9.621 -2.686 1.00 95.81 600 SER A CA 1
ATOM 4623 C C . SER A 1 600 ? 19.300 -10.032 -2.994 1.00 95.81 600 SER A C 1
ATOM 4625 O O . SER A 1 600 ? 19.866 -10.932 -2.366 1.00 95.81 600 SER A O 1
ATOM 4627 N N . TYR A 1 601 ? 19.903 -9.370 -3.979 1.00 95.19 601 TYR A N 1
ATOM 4628 C CA . TYR A 1 601 ? 21.272 -9.615 -4.409 1.00 95.19 601 TYR A CA 1
ATOM 4629 C C . TYR A 1 601 ? 22.013 -8.305 -4.667 1.00 95.19 601 TYR A C 1
ATOM 4631 O O . TYR A 1 601 ? 21.497 -7.385 -5.302 1.00 95.19 601 TYR A O 1
ATOM 4639 N N . ILE A 1 602 ? 23.261 -8.243 -4.204 1.00 92.75 602 ILE A N 1
ATOM 4640 C CA . ILE A 1 602 ? 24.167 -7.111 -4.403 1.00 92.75 602 ILE A CA 1
ATOM 4641 C C . ILE A 1 602 ? 25.423 -7.632 -5.090 1.00 92.75 602 ILE A C 1
ATOM 4643 O O . ILE A 1 602 ? 26.166 -8.446 -4.533 1.00 92.75 602 ILE A O 1
ATOM 4647 N N . SER A 1 603 ? 25.673 -7.159 -6.312 1.00 89.75 603 SER A N 1
ATOM 4648 C CA . SER A 1 603 ? 26.812 -7.596 -7.134 1.00 89.75 603 SER A CA 1
ATOM 4649 C C . SER A 1 603 ? 26.913 -9.127 -7.256 1.00 89.75 603 SER A C 1
ATOM 4651 O O . SER A 1 603 ? 27.992 -9.698 -7.095 1.00 89.75 603 SER A O 1
ATOM 4653 N N . GLY A 1 604 ? 25.779 -9.801 -7.474 1.00 90.56 604 GLY A N 1
ATOM 4654 C CA . GLY A 1 604 ? 25.717 -11.255 -7.654 1.00 90.56 604 GLY A CA 1
ATOM 4655 C C . GLY A 1 604 ? 25.760 -12.083 -6.367 1.00 90.56 604 GLY A C 1
ATOM 4656 O O . GLY A 1 604 ? 25.737 -13.308 -6.444 1.00 90.56 604 GLY A O 1
ATOM 4657 N N . ARG A 1 605 ? 25.818 -11.457 -5.183 1.00 90.69 605 ARG A N 1
ATOM 4658 C CA . ARG A 1 605 ? 25.795 -12.152 -3.884 1.00 90.69 605 ARG A CA 1
ATOM 4659 C C . ARG A 1 605 ? 24.473 -11.921 -3.169 1.00 90.69 605 ARG A C 1
ATOM 4661 O O . ARG A 1 605 ? 23.999 -10.791 -3.143 1.00 90.69 605 ARG A O 1
ATOM 4668 N N . GLU A 1 606 ? 23.909 -12.979 -2.591 1.00 92.44 606 GLU A N 1
ATOM 4669 C CA . GLU A 1 606 ? 22.668 -12.901 -1.808 1.00 92.44 606 GLU A CA 1
ATOM 4670 C C . GLU A 1 606 ? 22.875 -11.992 -0.591 1.00 92.44 606 GLU A C 1
ATOM 4672 O O . GLU A 1 606 ? 23.874 -12.116 0.123 1.00 92.44 606 GLU A O 1
ATOM 4677 N N . ALA A 1 607 ? 21.944 -11.066 -0.383 1.00 90.50 607 ALA A N 1
ATOM 4678 C CA . ALA A 1 607 ? 21.892 -10.193 0.778 1.00 90.50 607 ALA A CA 1
ATOM 4679 C C . ALA A 1 607 ? 20.691 -10.579 1.666 1.00 90.50 607 ALA A C 1
ATOM 4681 O O . ALA A 1 607 ? 19.710 -11.135 1.167 1.00 90.50 607 ALA A O 1
ATOM 4682 N N . PRO A 1 608 ? 20.747 -10.324 2.988 1.00 88.62 608 PRO A N 1
ATOM 4683 C CA . PRO A 1 608 ? 19.614 -10.587 3.866 1.00 88.62 608 PRO A CA 1
ATOM 4684 C C . PRO A 1 608 ? 18.394 -9.753 3.461 1.00 88.62 608 PRO A C 1
ATOM 4686 O O . PRO A 1 608 ? 18.477 -8.530 3.364 1.00 88.62 608 PRO A O 1
ATOM 4689 N N . PHE A 1 609 ? 17.258 -10.416 3.262 1.00 91.94 609 PHE A N 1
ATOM 4690 C CA . PHE A 1 609 ? 15.969 -9.779 3.019 1.00 91.94 609 PHE A CA 1
ATOM 4691 C C . PHE A 1 609 ? 14.852 -10.670 3.552 1.00 91.94 609 PHE A C 1
ATOM 4693 O O . PHE A 1 609 ? 14.868 -11.883 3.340 1.00 91.94 609 PHE A O 1
ATOM 4700 N N . VAL A 1 610 ? 13.888 -10.077 4.252 1.00 91.00 610 VAL A N 1
ATOM 4701 C CA . VAL A 1 610 ? 12.714 -10.791 4.750 1.00 91.00 610 VAL A CA 1
ATOM 4702 C C . VAL A 1 610 ? 11.540 -9.831 4.881 1.00 91.00 610 VAL A C 1
ATOM 4704 O O . VAL A 1 610 ? 11.698 -8.694 5.322 1.00 91.00 610 VAL A O 1
ATOM 4707 N N . PHE A 1 611 ? 10.350 -10.305 4.524 1.00 92.25 611 PHE A N 1
ATOM 4708 C CA . PHE A 1 611 ? 9.124 -9.571 4.800 1.00 92.25 611 PHE A CA 1
ATOM 4709 C C . PHE A 1 611 ? 8.812 -9.582 6.300 1.00 92.25 611 PHE A C 1
ATOM 4711 O O . PHE A 1 611 ? 8.895 -10.624 6.949 1.00 92.25 611 PHE A O 1
ATOM 4718 N N . SER A 1 612 ? 8.438 -8.430 6.855 1.00 92.19 612 SER A N 1
ATOM 4719 C CA . SER A 1 612 ? 8.148 -8.265 8.286 1.00 92.19 612 SER A CA 1
ATOM 4720 C C . SER A 1 612 ? 6.921 -7.381 8.519 1.00 92.19 612 SER A C 1
ATOM 4722 O O . SER A 1 612 ? 6.510 -6.637 7.636 1.00 92.19 612 SER A O 1
ATOM 4724 N N . GLY A 1 613 ? 6.302 -7.472 9.699 1.00 89.06 613 GLY A N 1
ATOM 4725 C CA . GLY A 1 613 ? 5.155 -6.630 10.076 1.00 89.06 613 GLY A CA 1
ATOM 4726 C C . GLY A 1 613 ? 3.797 -7.050 9.495 1.00 89.06 613 GLY A C 1
ATOM 4727 O O . GLY A 1 613 ? 2.794 -6.391 9.773 1.00 89.06 613 GLY A O 1
ATOM 4728 N N . PHE A 1 614 ? 3.748 -8.139 8.722 1.00 90.19 614 PHE A N 1
ATOM 4729 C CA . PHE A 1 614 ? 2.504 -8.739 8.238 1.00 90.19 614 PHE A CA 1
ATOM 4730 C C . PHE A 1 614 ? 1.716 -9.373 9.391 1.00 90.19 614 PHE A C 1
ATOM 4732 O O . PHE A 1 614 ? 2.287 -9.876 10.358 1.00 90.19 614 PHE A O 1
ATOM 4739 N N . ASN A 1 615 ? 0.389 -9.367 9.275 1.00 86.69 615 ASN A N 1
ATOM 4740 C CA . ASN A 1 615 ? -0.475 -10.109 10.187 1.00 86.69 615 ASN A CA 1
ATOM 4741 C C . ASN A 1 615 ? -0.382 -11.618 9.901 1.00 86.69 615 ASN A C 1
ATOM 4743 O O . ASN A 1 615 ? -0.208 -12.011 8.746 1.00 86.69 615 ASN A O 1
ATOM 4747 N N . GLU A 1 616 ? -0.603 -12.451 10.921 1.00 82.56 616 GLU A N 1
ATOM 4748 C CA . GLU A 1 616 ? -0.623 -13.911 10.760 1.00 82.56 616 GLU A CA 1
ATOM 4749 C C . GLU A 1 616 ? -1.621 -14.342 9.670 1.00 82.56 616 GLU A C 1
ATOM 4751 O O . GLU A 1 616 ? -2.804 -13.987 9.716 1.00 82.56 616 GLU A O 1
ATOM 4756 N N . GLY A 1 617 ? -1.138 -15.111 8.693 1.00 85.19 617 GLY A N 1
ATOM 4757 C CA . GLY A 1 617 ? -1.909 -15.604 7.552 1.00 85.19 617 GLY A CA 1
ATOM 4758 C C . GLY A 1 617 ? -1.954 -14.650 6.354 1.00 85.19 617 GLY A C 1
ATOM 4759 O O . GLY A 1 617 ? -2.549 -14.997 5.336 1.00 85.19 617 GLY A O 1
ATOM 4760 N N . SER A 1 618 ? -1.347 -13.466 6.461 1.00 89.81 618 SER A N 1
ATOM 4761 C CA . SER A 1 618 ? -1.241 -12.482 5.372 1.00 89.81 618 SER A CA 1
ATOM 4762 C C . SER A 1 618 ? 0.173 -12.347 4.813 1.00 89.81 618 SER A C 1
ATOM 4764 O O . SER A 1 618 ? 0.397 -11.556 3.898 1.00 89.81 618 SER A O 1
ATOM 4766 N N . GLU A 1 619 ? 1.131 -13.101 5.352 1.00 93.38 619 GLU A N 1
ATOM 4767 C CA . GLU A 1 619 ? 2.512 -13.069 4.900 1.00 93.38 619 GLU A CA 1
ATOM 4768 C C . GLU A 1 619 ? 2.598 -13.460 3.414 1.00 93.38 619 GLU A C 1
ATOM 4770 O O . GLU A 1 619 ? 1.930 -14.416 3.003 1.00 93.38 619 GLU A O 1
ATOM 4775 N N . PRO A 1 620 ? 3.457 -12.805 2.607 1.00 93.38 620 PRO A N 1
ATOM 4776 C CA . PRO A 1 620 ? 3.528 -13.039 1.161 1.00 93.38 620 PRO A CA 1
ATOM 4777 C C . PRO A 1 620 ? 3.714 -14.506 0.763 1.00 93.38 620 PRO A C 1
ATOM 4779 O O . PRO A 1 620 ? 3.122 -14.963 -0.214 1.00 93.38 620 PRO A O 1
ATOM 4782 N N . HIS A 1 621 ? 4.460 -15.268 1.569 1.00 92.62 621 HIS A N 1
ATOM 4783 C CA . HIS A 1 621 ? 4.692 -16.691 1.335 1.00 92.62 621 HIS A CA 1
ATOM 4784 C C . HIS A 1 621 ? 3.491 -17.597 1.672 1.00 92.62 621 HIS A C 1
ATOM 4786 O O . HIS A 1 621 ? 3.378 -18.716 1.173 1.00 92.62 621 HIS A O 1
ATOM 4792 N N . VAL A 1 622 ? 2.572 -17.124 2.519 1.00 92.38 622 VAL A N 1
ATOM 4793 C CA . VAL A 1 622 ? 1.331 -17.828 2.874 1.00 92.38 622 VAL A CA 1
ATOM 4794 C C . VAL A 1 622 ? 0.256 -17.550 1.828 1.00 92.38 622 VAL A C 1
ATOM 4796 O O . VAL A 1 622 ? -0.386 -18.479 1.336 1.00 92.38 622 VAL A O 1
ATOM 4799 N N . VAL A 1 623 ? 0.090 -16.279 1.446 1.00 91.94 623 VAL A N 1
ATOM 4800 C CA . VAL A 1 623 ? -0.922 -15.851 0.463 1.00 91.94 623 VAL A CA 1
ATOM 4801 C C . VAL A 1 623 ? -0.478 -16.024 -0.990 1.00 91.94 623 VAL A C 1
ATOM 4803 O O . VAL A 1 623 ? -1.280 -15.779 -1.890 1.00 91.94 623 VAL A O 1
ATOM 4806 N N . ARG A 1 624 ? 0.772 -16.454 -1.213 1.00 91.88 624 ARG A N 1
ATOM 4807 C CA . ARG A 1 624 ? 1.408 -16.669 -2.521 1.00 91.88 624 ARG A CA 1
ATOM 4808 C C . ARG A 1 624 ? 1.301 -15.439 -3.412 1.00 91.88 624 ARG A C 1
ATOM 4810 O O . ARG A 1 624 ? 0.424 -15.344 -4.266 1.00 91.88 624 ARG A O 1
ATOM 4817 N N . THR A 1 625 ? 2.173 -14.466 -3.190 1.00 91.38 625 THR A N 1
ATOM 4818 C CA . THR A 1 625 ? 2.253 -13.304 -4.082 1.00 91.38 625 THR A CA 1
ATOM 4819 C C . THR A 1 625 ? 2.853 -13.706 -5.428 1.00 91.38 625 THR A C 1
ATOM 4821 O O . THR A 1 625 ? 3.945 -14.267 -5.471 1.00 91.38 625 THR A O 1
ATOM 4824 N N . GLU A 1 626 ? 2.148 -13.410 -6.518 1.00 87.44 626 GLU A N 1
ATOM 4825 C CA . GLU A 1 626 ? 2.456 -13.900 -7.875 1.00 87.44 626 GLU A CA 1
ATOM 4826 C C . GLU A 1 626 ? 3.097 -12.828 -8.772 1.00 87.44 626 GLU A C 1
ATOM 4828 O O . GLU A 1 626 ? 3.484 -13.108 -9.903 1.00 87.44 626 GLU A O 1
ATOM 4833 N N . GLY A 1 627 ? 3.218 -11.597 -8.276 1.00 92.25 627 GLY A N 1
ATOM 4834 C CA . GLY A 1 627 ? 3.823 -10.483 -8.993 1.00 92.25 627 GLY A CA 1
ATOM 4835 C C . GLY A 1 627 ? 4.080 -9.303 -8.069 1.00 92.25 627 GLY A C 1
ATOM 4836 O O . GLY A 1 627 ? 3.528 -9.228 -6.964 1.00 92.25 627 GLY A O 1
ATOM 4837 N N . PHE A 1 628 ? 4.922 -8.381 -8.524 1.00 95.75 628 PHE A N 1
ATOM 4838 C CA . PHE A 1 628 ? 5.207 -7.161 -7.790 1.00 95.75 628 PHE A CA 1
ATOM 4839 C C . PHE A 1 628 ? 5.614 -6.005 -8.699 1.00 95.75 628 PHE A C 1
ATOM 4841 O O . PHE A 1 628 ? 5.975 -6.205 -9.854 1.00 95.75 628 PHE A O 1
ATOM 4848 N N . ALA A 1 629 ? 5.577 -4.796 -8.151 1.00 94.94 629 ALA A N 1
ATOM 4849 C CA . ALA A 1 629 ? 6.194 -3.620 -8.739 1.00 94.94 629 ALA A CA 1
ATOM 4850 C C . ALA A 1 629 ? 7.009 -2.875 -7.688 1.00 94.94 629 ALA A C 1
ATOM 4852 O O . ALA A 1 629 ? 6.591 -2.756 -6.535 1.00 94.94 629 ALA A O 1
ATOM 4853 N N . LEU A 1 630 ? 8.158 -2.352 -8.107 1.00 93.81 630 LEU A N 1
ATOM 4854 C CA . LEU A 1 630 ? 8.920 -1.382 -7.334 1.00 93.81 630 LEU A CA 1
ATOM 4855 C C . LEU A 1 630 ? 8.340 0.012 -7.584 1.00 93.81 630 LEU A C 1
ATOM 4857 O O . LEU A 1 630 ? 8.230 0.449 -8.727 1.00 93.81 630 LEU A O 1
ATOM 4861 N N . ASN A 1 631 ? 7.992 0.701 -6.505 1.00 90.62 631 ASN A N 1
ATOM 4862 C CA . ASN A 1 631 ? 7.787 2.137 -6.485 1.00 90.62 631 ASN A CA 1
ATOM 4863 C C . ASN A 1 631 ? 9.119 2.787 -6.101 1.00 90.62 631 ASN A C 1
ATOM 4865 O O . ASN A 1 631 ? 9.566 2.660 -4.962 1.00 90.62 631 ASN A O 1
ATOM 4869 N N . ASP A 1 632 ? 9.758 3.458 -7.050 1.00 76.25 632 ASP A N 1
ATOM 4870 C CA . ASP A 1 632 ? 11.045 4.137 -6.886 1.00 76.25 632 ASP A CA 1
ATOM 4871 C C . ASP A 1 632 ? 10.897 5.636 -6.566 1.00 76.25 632 ASP A C 1
ATOM 4873 O O . ASP A 1 632 ? 11.866 6.394 -6.634 1.00 76.25 632 ASP A O 1
ATOM 4877 N N . SER A 1 633 ? 9.694 6.068 -6.168 1.00 77.88 633 SER A N 1
ATOM 4878 C CA . SER A 1 633 ? 9.429 7.437 -5.724 1.00 77.88 633 SER A CA 1
ATOM 4879 C C . SER A 1 633 ? 10.391 7.872 -4.621 1.00 77.88 633 SER A C 1
ATOM 4881 O O . SER A 1 633 ? 10.568 7.182 -3.616 1.00 77.88 633 SER A O 1
ATOM 4883 N N . ALA A 1 634 ? 10.929 9.086 -4.755 1.00 67.56 634 ALA A N 1
ATOM 4884 C CA . ALA A 1 634 ? 11.792 9.695 -3.746 1.00 67.56 634 ALA A CA 1
ATOM 4885 C C . ALA A 1 634 ? 11.090 9.917 -2.391 1.00 67.56 634 ALA A C 1
ATOM 4887 O O . ALA A 1 634 ? 11.764 10.076 -1.376 1.00 67.56 634 ALA A O 1
ATOM 4888 N N . PHE A 1 635 ? 9.754 9.946 -2.368 1.00 65.19 635 PHE A N 1
ATOM 4889 C CA . PHE A 1 635 ? 8.969 10.267 -1.171 1.00 65.19 635 PHE A CA 1
ATOM 4890 C C . PHE A 1 635 ? 8.439 9.032 -0.437 1.00 65.19 635 PHE A C 1
ATOM 4892 O O . PHE A 1 635 ? 8.232 9.089 0.772 1.00 65.19 635 PHE A O 1
ATOM 4899 N N . ALA A 1 636 ? 8.209 7.930 -1.153 1.00 77.81 636 ALA A N 1
ATOM 4900 C CA . ALA A 1 636 ? 7.632 6.708 -0.593 1.00 77.81 636 ALA A CA 1
ATOM 4901 C C . ALA A 1 636 ? 8.115 5.469 -1.370 1.00 77.81 636 ALA A C 1
ATOM 4903 O O . ALA A 1 636 ? 7.326 4.846 -2.084 1.00 77.81 636 ALA A O 1
ATOM 4904 N N . PRO A 1 637 ? 9.414 5.127 -1.298 1.00 86.31 637 PRO A N 1
ATOM 4905 C CA . PRO A 1 637 ? 9.937 3.982 -2.020 1.00 86.31 637 PRO A CA 1
ATOM 4906 C C . PRO A 1 637 ? 9.473 2.677 -1.363 1.00 86.31 637 PRO A C 1
ATOM 4908 O O . PRO A 1 637 ? 9.509 2.523 -0.136 1.00 86.31 637 PRO A O 1
ATOM 4911 N N . GLY A 1 638 ? 9.073 1.703 -2.174 1.00 93.62 638 GLY A N 1
ATOM 4912 C CA . GLY A 1 638 ? 8.475 0.478 -1.658 1.00 93.62 638 GLY A CA 1
ATOM 4913 C C . GLY A 1 638 ? 8.095 -0.535 -2.724 1.00 93.62 638 GLY A C 1
ATOM 4914 O O . GLY A 1 638 ? 8.306 -0.313 -3.914 1.00 93.62 638 GLY A O 1
ATOM 4915 N N . PHE A 1 639 ? 7.517 -1.652 -2.296 1.00 95.88 639 PHE A N 1
ATOM 4916 C CA . PHE A 1 639 ? 6.982 -2.669 -3.193 1.00 95.88 639 PHE A CA 1
ATOM 4917 C C . PHE A 1 639 ? 5.466 -2.737 -3.091 1.00 95.88 639 PHE A C 1
ATOM 4919 O O . PHE A 1 639 ? 4.912 -2.743 -1.994 1.00 95.88 639 PHE A O 1
ATOM 4926 N N . PHE A 1 640 ? 4.818 -2.880 -4.243 1.00 96.12 640 PHE A N 1
ATOM 4927 C CA . PHE A 1 640 ? 3.447 -3.361 -4.333 1.00 96.12 640 PHE A CA 1
ATOM 4928 C C . PHE A 1 640 ? 3.476 -4.831 -4.735 1.00 96.12 640 PHE A C 1
ATOM 4930 O O . PHE A 1 640 ? 3.929 -5.151 -5.829 1.00 96.12 640 PHE A O 1
ATOM 4937 N N . LEU A 1 641 ? 3.007 -5.722 -3.867 1.00 96.62 641 LEU A N 1
ATOM 4938 C CA . LEU A 1 641 ? 2.897 -7.161 -4.113 1.00 96.62 641 LEU A CA 1
ATOM 4939 C C . LEU A 1 641 ? 1.442 -7.511 -4.416 1.00 96.62 641 LEU A C 1
ATOM 4941 O O . LEU A 1 641 ? 0.539 -6.990 -3.767 1.00 96.62 641 LEU A O 1
ATOM 4945 N N . ILE A 1 642 ? 1.191 -8.435 -5.338 1.00 96.94 642 ILE A N 1
ATOM 4946 C CA . ILE A 1 642 ? -0.172 -8.886 -5.653 1.00 96.94 642 ILE A CA 1
ATOM 4947 C C . ILE A 1 642 ? -0.367 -10.359 -5.316 1.00 96.94 642 ILE A C 1
ATOM 4949 O O . ILE A 1 642 ? 0.463 -11.200 -5.656 1.00 96.94 642 ILE A O 1
ATOM 4953 N N . SER A 1 643 ? -1.491 -10.683 -4.678 1.00 95.69 643 SER A N 1
ATOM 4954 C CA . SER A 1 643 ? -1.952 -12.061 -4.486 1.00 95.69 643 SER A CA 1
ATOM 4955 C C . SER A 1 643 ? -3.309 -12.241 -5.147 1.00 95.69 643 SER A C 1
ATOM 4957 O O . SER A 1 643 ? -4.291 -11.593 -4.770 1.00 95.69 643 SER A O 1
ATOM 4959 N N . ARG A 1 644 ? -3.375 -13.164 -6.112 1.00 94.50 644 ARG A N 1
ATOM 4960 C CA . ARG A 1 644 ? -4.626 -13.525 -6.780 1.00 94.50 644 ARG A CA 1
ATOM 4961 C C . ARG A 1 644 ? -5.570 -14.286 -5.866 1.00 94.50 644 ARG A C 1
ATOM 4963 O O . ARG A 1 644 ? -6.749 -13.953 -5.806 1.00 94.50 644 ARG A O 1
ATOM 4970 N N . GLY A 1 645 ? -5.048 -15.247 -5.103 1.00 91.81 645 GLY A N 1
ATOM 4971 C CA . GLY A 1 645 ? -5.843 -16.019 -4.146 1.00 91.81 645 GLY A CA 1
ATOM 4972 C C . GLY A 1 645 ? -6.489 -15.140 -3.072 1.00 91.81 645 GLY A C 1
ATOM 4973 O O . GLY A 1 645 ? -7.657 -15.334 -2.744 1.00 91.81 645 GLY A O 1
ATOM 4974 N N . ALA A 1 646 ? -5.759 -14.135 -2.578 1.00 92.00 646 ALA A N 1
ATOM 4975 C CA . ALA A 1 646 ? -6.282 -13.180 -1.603 1.00 92.00 646 ALA A CA 1
ATOM 4976 C C . ALA A 1 646 ? -7.011 -11.980 -2.238 1.00 92.00 646 ALA A C 1
ATOM 4978 O O . ALA A 1 646 ? -7.591 -11.183 -1.502 1.00 92.00 646 ALA A O 1
ATOM 4979 N N . ARG A 1 647 ? -6.963 -11.806 -3.569 1.00 95.38 647 ARG A N 1
ATOM 4980 C CA . ARG A 1 647 ? -7.499 -10.636 -4.301 1.00 95.38 647 ARG A CA 1
ATOM 4981 C C . ARG A 1 647 ? -7.041 -9.302 -3.693 1.00 95.38 647 ARG A C 1
ATOM 4983 O O . ARG A 1 647 ? -7.823 -8.362 -3.552 1.00 95.38 647 ARG A O 1
ATOM 4990 N N . THR A 1 648 ? -5.781 -9.264 -3.262 1.00 95.12 648 THR A N 1
ATOM 4991 C CA . THR A 1 648 ? -5.219 -8.204 -2.415 1.00 95.12 648 THR A CA 1
ATOM 4992 C C . THR A 1 648 ? -3.908 -7.690 -2.997 1.00 95.12 648 THR A C 1
ATOM 4994 O O . THR A 1 648 ? -3.107 -8.464 -3.527 1.00 95.12 648 THR A O 1
ATOM 4997 N N . ILE A 1 649 ? -3.696 -6.383 -2.864 1.00 96.38 649 ILE A N 1
ATOM 4998 C CA . ILE A 1 649 ? -2.432 -5.701 -3.144 1.00 96.38 649 ILE A CA 1
ATOM 4999 C C . ILE A 1 649 ? -1.803 -5.350 -1.793 1.00 96.38 649 ILE A C 1
ATOM 5001 O O . ILE A 1 649 ? -2.461 -4.730 -0.964 1.00 96.38 649 ILE A O 1
ATOM 5005 N N . TYR A 1 650 ? -0.560 -5.735 -1.549 1.00 95.88 650 TYR A N 1
ATOM 5006 C CA . TYR A 1 650 ? 0.171 -5.420 -0.322 1.00 95.88 650 TYR A CA 1
ATOM 5007 C C . TYR A 1 650 ? 1.222 -4.362 -0.612 1.00 95.88 650 TYR A C 1
ATOM 5009 O O . TYR A 1 650 ? 1.927 -4.465 -1.611 1.00 95.88 650 TYR A O 1
ATOM 5017 N N . GLU A 1 651 ? 1.350 -3.378 0.267 1.00 94.81 651 GLU A N 1
ATOM 5018 C CA . GLU A 1 651 ? 2.376 -2.347 0.192 1.00 94.81 651 GLU A CA 1
ATOM 5019 C C . GLU A 1 651 ? 3.424 -2.575 1.282 1.00 94.81 651 GLU A C 1
ATOM 5021 O O . GLU A 1 651 ? 3.096 -2.812 2.450 1.00 94.81 651 GLU A O 1
ATOM 5026 N N . THR A 1 652 ? 4.698 -2.513 0.902 1.00 95.19 652 THR A N 1
ATOM 5027 C CA . THR A 1 652 ? 5.826 -2.625 1.829 1.00 95.19 652 THR A CA 1
ATOM 5028 C C . THR A 1 652 ? 6.864 -1.550 1.561 1.00 95.19 652 THR A C 1
ATOM 5030 O O . THR A 1 652 ? 6.983 -1.052 0.446 1.00 95.19 652 THR A O 1
ATOM 5033 N N . THR A 1 653 ? 7.708 -1.264 2.547 1.00 93.12 653 THR A N 1
ATOM 5034 C CA . THR A 1 653 ? 8.954 -0.519 2.320 1.00 93.12 653 THR A CA 1
ATOM 5035 C C . THR A 1 653 ? 9.921 -1.328 1.442 1.00 93.12 653 THR A C 1
ATOM 5037 O O . THR A 1 653 ? 9.768 -2.545 1.285 1.00 93.12 653 THR A O 1
ATOM 5040 N N . VAL A 1 654 ? 10.977 -0.688 0.927 1.00 90.81 654 VAL A N 1
ATOM 5041 C CA . VAL A 1 654 ? 12.087 -1.378 0.225 1.00 90.81 654 VAL A CA 1
ATOM 5042 C C . VAL A 1 654 ? 12.829 -2.369 1.136 1.00 90.81 654 VAL A C 1
ATOM 5044 O O . VAL A 1 654 ? 13.456 -3.309 0.654 1.00 90.81 654 VAL A O 1
ATOM 5047 N N . ALA A 1 655 ? 12.731 -2.202 2.460 1.00 88.81 655 ALA A N 1
ATOM 5048 C CA . ALA A 1 655 ? 13.268 -3.142 3.445 1.00 88.81 655 ALA A CA 1
ATOM 5049 C C . ALA A 1 655 ? 12.350 -4.357 3.700 1.00 88.81 655 ALA A C 1
ATOM 5051 O O . ALA A 1 655 ? 12.723 -5.249 4.456 1.00 88.81 655 ALA A O 1
ATOM 5052 N N . GLY A 1 656 ? 11.159 -4.401 3.090 1.00 90.38 656 GLY A N 1
ATOM 5053 C CA . GLY A 1 656 ? 10.190 -5.486 3.263 1.00 90.38 656 GLY A CA 1
ATOM 5054 C C . GLY A 1 656 ? 9.272 -5.335 4.482 1.00 90.38 656 GLY A C 1
ATOM 5055 O O . GLY A 1 656 ? 8.581 -6.288 4.842 1.00 90.38 656 GLY A O 1
ATOM 5056 N N . THR A 1 657 ? 9.234 -4.168 5.132 1.00 94.12 657 THR A N 1
ATOM 5057 C CA . THR A 1 657 ? 8.295 -3.900 6.235 1.00 94.12 657 THR A CA 1
ATOM 5058 C C . THR A 1 657 ? 6.907 -3.603 5.678 1.00 94.12 657 THR A C 1
ATOM 5060 O O . THR A 1 657 ? 6.761 -2.704 4.853 1.00 94.12 657 THR A O 1
ATOM 5063 N N . PHE A 1 658 ? 5.897 -4.340 6.132 1.00 93.94 658 PHE A N 1
ATOM 5064 C CA . PHE A 1 658 ? 4.493 -4.140 5.783 1.00 93.94 658 PHE A CA 1
ATOM 5065 C C . PHE A 1 658 ? 4.003 -2.736 6.157 1.00 93.94 658 PHE A C 1
ATOM 5067 O O . PHE A 1 658 ? 4.213 -2.287 7.286 1.00 93.94 658 PHE A O 1
ATOM 5074 N N . ILE A 1 659 ? 3.322 -2.081 5.217 1.00 90.75 659 ILE A N 1
ATOM 5075 C CA . ILE A 1 659 ? 2.677 -0.777 5.399 1.00 90.75 659 ILE A CA 1
ATOM 5076 C C . ILE A 1 659 ? 1.165 -0.992 5.496 1.00 90.75 659 ILE A C 1
ATOM 5078 O O . ILE A 1 659 ? 0.577 -0.815 6.562 1.00 90.75 659 ILE A O 1
ATOM 5082 N N . ASP A 1 660 ? 0.552 -1.439 4.400 1.00 90.81 660 ASP A N 1
ATOM 5083 C CA . ASP A 1 660 ? -0.894 -1.595 4.265 1.00 90.81 660 ASP A CA 1
ATOM 5084 C C . ASP A 1 660 ? -1.252 -2.695 3.259 1.00 90.81 660 ASP A C 1
ATOM 5086 O O . ASP A 1 660 ? -0.423 -3.164 2.476 1.00 90.81 660 ASP A O 1
ATOM 5090 N N . SER A 1 661 ? -2.517 -3.115 3.269 1.00 93.81 661 SER A N 1
ATOM 5091 C CA . SER A 1 661 ? -3.076 -3.990 2.238 1.00 93.81 661 SER A CA 1
ATOM 5092 C C . SER A 1 661 ? -4.346 -3.390 1.652 1.00 93.81 661 SER A C 1
ATOM 5094 O O . SER A 1 661 ? -5.120 -2.753 2.361 1.00 93.81 661 SER A O 1
ATOM 5096 N N . TYR A 1 662 ? -4.571 -3.591 0.360 1.00 94.25 662 TYR A N 1
ATOM 5097 C CA . TYR A 1 662 ? -5.640 -2.963 -0.401 1.00 94.25 662 TYR A CA 1
ATOM 5098 C C . TYR A 1 662 ? -6.486 -4.020 -1.099 1.00 94.25 662 TYR A C 1
ATOM 5100 O O . TYR A 1 662 ? -5.970 -4.899 -1.792 1.00 94.25 662 TYR A O 1
ATOM 5108 N N . GLN A 1 663 ? -7.802 -3.911 -0.935 1.00 94.12 663 GLN A N 1
ATOM 5109 C CA . GLN A 1 663 ? -8.789 -4.743 -1.625 1.00 94.12 663 GLN A CA 1
ATOM 5110 C C . GLN A 1 663 ? -9.828 -3.866 -2.313 1.00 94.12 663 GLN A C 1
ATOM 5112 O O . GLN A 1 663 ? -10.144 -2.775 -1.844 1.00 94.12 663 GLN A O 1
ATOM 5117 N N . ALA A 1 664 ? -10.414 -4.353 -3.402 1.00 94.19 664 ALA A N 1
ATOM 5118 C CA . ALA A 1 664 ? -11.543 -3.667 -4.015 1.00 94.19 664 ALA A CA 1
ATOM 5119 C C . ALA A 1 664 ? -12.816 -3.814 -3.156 1.00 94.19 664 ALA A C 1
ATOM 5121 O O . ALA A 1 664 ? -13.046 -4.865 -2.549 1.00 94.19 664 ALA A O 1
ATOM 5122 N N . PHE A 1 665 ? -13.677 -2.789 -3.136 1.00 89.81 665 PHE A N 1
ATOM 5123 C CA . PHE A 1 665 ? -15.040 -2.924 -2.597 1.00 89.81 665 PHE A CA 1
ATOM 5124 C C . PHE A 1 665 ? -15.787 -4.069 -3.290 1.00 89.81 665 PHE A C 1
ATOM 5126 O O . PHE A 1 665 ? -16.321 -4.953 -2.627 1.00 89.81 665 PHE A O 1
ATOM 5133 N N . ASP A 1 666 ? -15.739 -4.084 -4.622 1.00 90.56 666 ASP A N 1
ATOM 5134 C CA . ASP A 1 666 ? -16.165 -5.209 -5.446 1.00 90.56 666 ASP A CA 1
ATOM 5135 C C . ASP A 1 666 ? -14.957 -6.102 -5.751 1.00 90.56 666 ASP A C 1
ATOM 5137 O O . ASP A 1 666 ? -14.171 -5.833 -6.662 1.00 90.56 666 ASP A O 1
ATOM 5141 N N . GLN A 1 667 ? -14.800 -7.166 -4.964 1.00 89.12 667 GLN A N 1
ATOM 5142 C CA . GLN A 1 667 ? -13.668 -8.084 -5.090 1.00 89.12 667 GLN A CA 1
ATOM 5143 C C . GLN A 1 667 ? -13.655 -8.858 -6.416 1.00 89.12 667 GLN A C 1
ATOM 5145 O O . GLN A 1 667 ? -12.590 -9.340 -6.803 1.00 89.12 667 GLN A O 1
ATOM 5150 N N . SER A 1 668 ? -14.786 -8.970 -7.128 1.00 92.69 668 SER A N 1
ATOM 5151 C CA . SER A 1 668 ? -14.824 -9.656 -8.430 1.00 92.69 668 SER A CA 1
ATOM 5152 C C . SER A 1 668 ? -13.930 -8.961 -9.461 1.00 92.69 668 SER A C 1
ATOM 5154 O O . SER A 1 668 ? -13.303 -9.615 -10.292 1.00 92.69 668 SER A O 1
ATOM 5156 N N . LYS A 1 669 ? -13.751 -7.639 -9.332 1.00 94.94 669 LYS A N 1
ATOM 5157 C CA . LYS A 1 669 ? -12.867 -6.847 -10.196 1.00 94.94 669 LYS A CA 1
ATOM 5158 C C . LYS A 1 669 ? -11.402 -7.270 -10.108 1.00 94.94 669 LYS A C 1
ATOM 5160 O O . LYS A 1 669 ? -10.682 -7.139 -11.092 1.00 94.94 669 LYS A O 1
ATOM 5165 N N . LEU A 1 670 ? -10.955 -7.795 -8.964 1.00 95.62 670 LEU A N 1
ATOM 5166 C CA . LEU A 1 670 ? -9.569 -8.231 -8.738 1.00 95.62 670 LEU A CA 1
ATOM 5167 C C . LEU A 1 670 ? -9.415 -9.759 -8.697 1.00 95.62 670 LEU A C 1
ATOM 5169 O O . LEU A 1 670 ? -8.373 -10.261 -8.284 1.00 95.62 670 LEU A O 1
ATOM 5173 N N . GLU A 1 671 ? -10.424 -10.514 -9.139 1.00 95.38 671 GLU A N 1
ATOM 5174 C CA . GLU A 1 671 ? -10.385 -11.981 -9.141 1.00 95.38 671 GLU A CA 1
ATOM 5175 C C . GLU A 1 671 ? -9.253 -12.555 -10.007 1.00 95.38 671 GLU A C 1
ATOM 5177 O O . GLU A 1 671 ? -8.668 -13.582 -9.667 1.00 95.38 671 GLU A O 1
ATOM 5182 N N . LEU A 1 672 ? -8.919 -11.876 -11.107 1.00 95.88 672 LEU A N 1
ATOM 5183 C CA . LEU A 1 672 ? -7.899 -12.291 -12.069 1.00 95.88 672 LEU A CA 1
ATOM 5184 C C . LEU A 1 672 ? -6.687 -11.352 -12.063 1.00 95.88 672 LEU A C 1
ATOM 5186 O O . LEU A 1 672 ? -6.048 -11.166 -13.103 1.00 95.88 672 LEU A O 1
ATOM 5190 N N . ILE A 1 673 ? -6.376 -10.752 -10.907 1.00 96.38 673 ILE A N 1
ATOM 5191 C CA . ILE A 1 673 ? -5.218 -9.867 -10.743 1.00 96.38 673 ILE A CA 1
ATOM 5192 C C . ILE A 1 673 ? -3.930 -10.547 -11.233 1.00 96.38 673 ILE A C 1
ATOM 5194 O O . ILE A 1 673 ? -3.701 -11.745 -11.019 1.00 96.38 673 ILE A O 1
ATOM 5198 N N . SER A 1 674 ? -3.122 -9.790 -11.967 1.00 96.25 674 SER A N 1
ATOM 5199 C CA . SER A 1 674 ? -1.990 -10.318 -12.741 1.00 96.25 674 SER A CA 1
ATOM 5200 C C . SER A 1 674 ? -0.795 -9.374 -12.805 1.00 96.25 674 SER A C 1
ATOM 5202 O O . SER A 1 674 ? 0.335 -9.849 -12.849 1.00 96.25 674 SER A O 1
ATOM 5204 N N . ALA A 1 675 ? -1.021 -8.060 -12.769 1.00 96.69 675 ALA A N 1
ATOM 5205 C CA . ALA A 1 675 ? 0.049 -7.073 -12.752 1.00 96.69 675 ALA A CA 1
ATOM 5206 C C . ALA A 1 675 ? -0.359 -5.820 -11.974 1.00 96.69 675 ALA A C 1
ATOM 5208 O O . ALA A 1 675 ? -1.544 -5.502 -11.856 1.00 96.69 675 ALA A O 1
ATOM 5209 N N . VAL A 1 676 ? 0.640 -5.101 -11.469 1.00 96.88 676 VAL A N 1
ATOM 5210 C CA . VAL A 1 676 ? 0.485 -3.844 -10.735 1.00 96.88 676 VAL A CA 1
ATOM 5211 C C . VAL A 1 676 ? 1.574 -2.864 -11.170 1.00 96.88 676 VAL A C 1
ATOM 5213 O O . VAL A 1 676 ? 2.668 -3.291 -11.526 1.00 96.88 676 VAL A O 1
ATOM 5216 N N . VAL A 1 677 ? 1.286 -1.564 -11.168 1.00 95.50 677 VAL A N 1
ATOM 5217 C CA . VAL A 1 677 ? 2.286 -0.492 -11.294 1.00 95.50 677 VAL A CA 1
ATOM 5218 C C . VAL A 1 677 ? 1.796 0.749 -10.549 1.00 95.50 677 VAL A C 1
ATOM 5220 O O . VAL A 1 677 ? 0.599 1.037 -10.535 1.00 95.50 677 VAL A O 1
ATOM 5223 N N . ALA A 1 678 ? 2.710 1.472 -9.908 1.00 92.56 678 ALA A N 1
ATOM 5224 C CA . ALA A 1 678 ? 2.392 2.679 -9.155 1.00 92.56 678 ALA A CA 1
ATOM 5225 C C . ALA A 1 678 ? 2.567 3.938 -10.014 1.00 92.56 678 ALA A C 1
ATOM 5227 O O . ALA A 1 678 ? 3.544 4.062 -10.748 1.00 92.56 678 ALA A O 1
ATOM 5228 N N . TYR A 1 679 ? 1.642 4.887 -9.872 1.00 91.12 679 TYR A N 1
ATOM 5229 C CA . TYR A 1 679 ? 1.773 6.263 -10.334 1.00 91.12 679 TYR A CA 1
ATOM 5230 C C . TYR A 1 679 ? 1.857 7.200 -9.126 1.00 91.12 679 TYR A C 1
ATOM 5232 O O . TYR A 1 679 ? 0.882 7.826 -8.697 1.00 91.12 679 TYR A O 1
ATOM 5240 N N . SER A 1 680 ? 3.053 7.267 -8.556 1.00 83.44 680 SER A N 1
ATOM 5241 C CA . SER A 1 680 ? 3.294 7.857 -7.238 1.00 83.44 680 SER A CA 1
ATOM 5242 C C . SER A 1 680 ? 3.020 9.360 -7.174 1.00 83.44 680 SER A C 1
ATOM 5244 O O . SER A 1 680 ? 2.546 9.839 -6.152 1.00 83.44 680 SER A O 1
ATOM 5246 N N . GLU A 1 681 ? 3.236 10.102 -8.264 1.00 82.19 681 GLU A N 1
ATOM 5247 C CA . GLU A 1 681 ? 2.936 11.544 -8.332 1.00 82.19 681 GLU A CA 1
ATOM 5248 C C . GLU A 1 681 ? 1.439 11.854 -8.174 1.00 82.19 681 GLU A C 1
ATOM 5250 O O . GLU A 1 681 ? 1.077 12.934 -7.711 1.00 82.19 681 GLU A O 1
ATOM 5255 N N . GLN A 1 682 ? 0.572 10.906 -8.544 1.00 84.50 682 GLN A N 1
ATOM 5256 C CA . GLN A 1 682 ? -0.885 11.047 -8.495 1.00 84.50 682 GLN A CA 1
ATOM 5257 C C . GLN A 1 682 ? -1.528 10.226 -7.366 1.00 84.50 682 GLN A C 1
ATOM 5259 O O . GLN A 1 682 ? -2.749 10.243 -7.235 1.00 84.50 682 GLN A O 1
ATOM 5264 N N . ASN A 1 683 ? -0.739 9.507 -6.553 1.00 88.38 683 ASN A N 1
ATOM 5265 C CA . ASN A 1 683 ? -1.222 8.532 -5.563 1.00 88.38 683 ASN A CA 1
ATOM 5266 C C . ASN A 1 683 ? -2.182 7.486 -6.160 1.00 88.38 683 ASN A C 1
ATOM 5268 O O . ASN A 1 683 ? -3.174 7.111 -5.538 1.00 88.38 683 ASN A O 1
ATOM 5272 N N . ILE A 1 684 ? -1.902 7.011 -7.375 1.00 92.62 684 ILE A N 1
ATOM 5273 C CA . ILE A 1 684 ? -2.716 5.996 -8.055 1.00 92.62 684 ILE A CA 1
ATOM 5274 C C . ILE A 1 684 ? -1.910 4.711 -8.185 1.00 92.62 684 ILE A C 1
ATOM 5276 O O . ILE A 1 684 ? -0.716 4.741 -8.467 1.00 92.62 684 ILE A O 1
ATOM 5280 N N . VAL A 1 685 ? -2.572 3.570 -8.039 1.00 95.44 685 VAL A N 1
ATOM 5281 C CA . VAL A 1 685 ? -2.033 2.274 -8.453 1.00 95.44 685 VAL A CA 1
ATOM 5282 C C . VAL A 1 685 ? -2.889 1.731 -9.590 1.00 95.44 685 VAL A C 1
ATOM 5284 O O . VAL A 1 685 ? -4.116 1.663 -9.483 1.00 95.44 685 VAL A O 1
ATOM 5287 N N . TYR A 1 686 ? -2.244 1.342 -10.687 1.00 97.75 686 TYR A N 1
ATOM 5288 C CA . TYR A 1 686 ? -2.894 0.627 -11.778 1.00 97.75 686 TYR A CA 1
ATOM 5289 C C . TYR A 1 686 ? -2.745 -0.867 -11.573 1.00 97.75 686 TYR A C 1
ATOM 5291 O O . TYR A 1 686 ? -1.657 -1.356 -11.268 1.00 97.75 686 TYR A O 1
ATOM 5299 N N . VAL A 1 687 ? -3.838 -1.595 -11.770 1.00 97.81 687 VAL A N 1
ATOM 5300 C CA . VAL A 1 687 ? -3.889 -3.041 -11.575 1.00 97.81 687 VAL A CA 1
ATOM 5301 C C . VAL A 1 687 ? -4.533 -3.698 -12.781 1.00 97.81 687 VAL A C 1
ATOM 5303 O O . VAL A 1 687 ? -5.665 -3.378 -13.141 1.00 97.81 687 VAL A O 1
ATOM 5306 N N . ALA A 1 688 ? -3.825 -4.642 -13.390 1.00 97.88 688 ALA A N 1
ATOM 5307 C CA . ALA A 1 688 ? -4.382 -5.503 -14.419 1.00 97.88 688 ALA A CA 1
ATOM 5308 C C . ALA A 1 688 ? -5.101 -6.687 -13.768 1.00 97.88 688 ALA A C 1
ATOM 5310 O O . ALA A 1 688 ? -4.536 -7.381 -12.918 1.00 97.88 688 ALA A O 1
ATOM 5311 N N . SER A 1 689 ? -6.342 -6.931 -14.182 1.00 97.31 689 SER A N 1
ATOM 5312 C CA . SER A 1 689 ? -7.132 -8.086 -13.766 1.00 97.31 689 SER A CA 1
ATOM 5313 C C . SER A 1 689 ? -7.900 -8.638 -14.965 1.00 97.31 689 SER A C 1
ATOM 5315 O O . SER A 1 689 ? -8.780 -7.980 -15.527 1.00 97.31 689 SER A O 1
ATOM 5317 N N . GLY A 1 690 ? -7.517 -9.840 -15.401 1.00 95.81 690 GLY A N 1
ATOM 5318 C CA . GLY A 1 690 ? -8.033 -10.459 -16.621 1.00 95.81 690 GLY A CA 1
ATOM 5319 C C . GLY A 1 690 ? -7.747 -9.611 -17.862 1.00 95.81 690 GLY A C 1
ATOM 5320 O O . GLY A 1 690 ? -6.607 -9.503 -18.307 1.00 95.81 690 GLY A O 1
ATOM 5321 N N . ASN A 1 691 ? -8.796 -9.022 -18.432 1.00 96.56 691 ASN A N 1
ATOM 5322 C CA . ASN A 1 691 ? -8.727 -8.208 -19.644 1.00 96.56 691 ASN A CA 1
ATOM 5323 C C . ASN A 1 691 ? -8.935 -6.704 -19.385 1.00 96.56 691 ASN A C 1
ATOM 5325 O O . ASN A 1 691 ? -9.054 -5.935 -20.332 1.00 96.56 691 ASN A O 1
ATOM 5329 N N . THR A 1 692 ? -9.021 -6.283 -18.123 1.00 98.00 692 THR A N 1
ATOM 5330 C CA . THR A 1 692 ? -9.278 -4.890 -17.739 1.00 98.00 692 THR A CA 1
ATOM 5331 C C . THR A 1 692 ? -8.121 -4.364 -16.899 1.00 98.00 692 THR A C 1
ATOM 5333 O O . THR A 1 692 ? -7.593 -5.070 -16.038 1.00 98.00 692 THR A O 1
ATOM 5336 N N . ILE A 1 693 ? -7.737 -3.110 -17.131 1.00 98.44 693 ILE A N 1
ATOM 5337 C CA . ILE A 1 693 ? -6.865 -2.362 -16.224 1.00 98.44 693 ILE A CA 1
ATOM 5338 C C . ILE A 1 693 ? -7.751 -1.450 -15.386 1.00 98.44 693 ILE A C 1
ATOM 5340 O O . ILE A 1 693 ? -8.556 -0.682 -15.915 1.00 98.44 693 ILE A O 1
ATOM 5344 N N . PHE A 1 694 ? -7.599 -1.543 -14.073 1.00 98.25 694 PHE A N 1
ATOM 5345 C CA . PHE A 1 694 ? -8.252 -0.692 -13.093 1.00 98.25 694 PHE A CA 1
ATOM 5346 C C . PHE A 1 694 ? -7.264 0.344 -12.573 1.00 98.25 694 PHE A C 1
ATOM 5348 O O . PHE A 1 694 ? -6.065 0.080 -12.502 1.00 98.25 694 PHE A O 1
ATOM 5355 N N . HIS A 1 695 ? -7.775 1.501 -12.171 1.00 97.19 695 HIS A N 1
ATOM 5356 C CA . HIS A 1 695 ? -7.042 2.442 -11.339 1.00 97.19 695 HIS A CA 1
ATOM 5357 C C . HIS A 1 695 ? -7.651 2.456 -9.936 1.00 97.19 695 HIS A C 1
ATOM 5359 O O . HIS A 1 695 ? -8.872 2.368 -9.770 1.00 97.19 695 HIS A O 1
ATOM 5365 N N . ILE A 1 696 ? -6.782 2.528 -8.935 1.00 96.00 696 ILE A N 1
ATOM 5366 C CA . ILE A 1 696 ? -7.130 2.566 -7.519 1.00 96.00 696 ILE A CA 1
ATOM 5367 C C . ILE A 1 696 ? -6.481 3.811 -6.925 1.00 96.00 696 ILE A C 1
ATOM 5369 O O . ILE A 1 696 ? -5.265 3.978 -7.015 1.00 96.00 696 ILE A O 1
ATOM 5373 N N . ASP A 1 697 ? -7.297 4.686 -6.342 1.00 92.44 697 ASP A N 1
ATOM 5374 C CA . ASP A 1 697 ? -6.806 5.856 -5.614 1.00 92.44 697 ASP A CA 1
ATOM 5375 C C . ASP A 1 697 ? -6.309 5.429 -4.229 1.00 92.44 697 ASP A C 1
ATOM 5377 O O . ASP A 1 697 ? -7.024 4.776 -3.459 1.00 92.44 697 ASP A O 1
ATOM 5381 N N . MET A 1 698 ? -5.061 5.766 -3.929 1.00 84.06 698 MET A N 1
ATOM 5382 C CA . MET A 1 698 ? -4.397 5.402 -2.683 1.00 84.06 698 MET A CA 1
ATOM 5383 C C . MET A 1 698 ? -4.560 6.484 -1.615 1.00 84.06 698 MET A C 1
ATOM 5385 O O . MET A 1 698 ? -4.401 6.184 -0.426 1.00 84.06 698 MET A O 1
ATOM 5389 N N . ALA A 1 699 ? -4.939 7.708 -2.005 1.00 71.00 699 ALA A N 1
ATOM 5390 C CA . ALA A 1 699 ? -5.215 8.791 -1.072 1.00 71.00 699 ALA A CA 1
ATOM 5391 C C . ALA A 1 699 ? -6.441 8.475 -0.194 1.00 71.00 699 ALA A C 1
ATOM 5393 O O . ALA A 1 699 ? -7.353 7.737 -0.579 1.00 71.00 699 ALA A O 1
ATOM 5394 N N . VAL A 1 700 ? -6.453 9.009 1.029 1.00 54.34 700 VAL A N 1
ATOM 5395 C CA . VAL A 1 700 ? -7.617 8.913 1.920 1.00 54.34 700 VAL A CA 1
ATOM 5396 C C . VAL A 1 700 ? -8.662 9.905 1.410 1.00 54.34 700 VAL A C 1
ATOM 5398 O O . VAL A 1 700 ? -8.397 11.105 1.408 1.00 54.34 700 VAL A O 1
ATOM 5401 N N . GLN A 1 701 ? -9.800 9.395 0.928 1.00 35.53 701 GLN A N 1
ATOM 5402 C CA . GLN A 1 701 ? -10.985 10.211 0.642 1.00 35.53 701 GLN A CA 1
ATOM 5403 C C . GLN A 1 701 ? -11.685 10.639 1.926 1.00 35.53 701 GLN A C 1
ATOM 5405 O O . GLN A 1 701 ? -11.741 9.806 2.864 1.00 35.53 701 GLN A O 1
#

pLDDT: mean 81.49, std 19.42, range [25.44, 98.44]

Secondary structure (DSSP, 8-state):
-----EEEEEEEEEETTEE-SS--TTEEEEEPPTTPPTT-TT-EEEEEEEEESSPPPHHHHHHHHHHHHHHHHH--S-HHHHHHHHHHHHHHHHHHHHHHHHTTTPPP-EEEEEEEEEETTEEEEEEESSEEEEEEETTEEEEESS-TT-SGGGGPPPBTSSSS---EEEEEE--TT-EEEEEEGGGGGS-HHHHHHHHTSSSHHHHHHHHHHH--S-EEEEEEEEE-TT-----SS-TTS-HHHHHHHHHHHHHHHHHTS---PPPPP--------------------S--SSSSSSSSS-PPPP-------------SHHHHHHHHHHHHHHHHHHTTSPPPHHHHHHHHHHHHHHHHHHS-TT-HHHHHHHHHHHHHHHHHHHHHSTT-HHHHHHHHHHHHHHHHHHTEEEE-EEEEEE-TT--EEEEEEETTEEEEEETTTTEEEEEEEPTTSSSEEEEEEEEEEETT-EETTEEP-SEEEEEEETTTTEEEEEETT-EEEEE-GGGTT-EEEEEPTTGGG-S-EEEEEEETTEEEEEETTTTEEEEE--BTTB--SPPEESS-SS-PPP-TTEEEEEE-TT--EEEEETTS-EEEEETTEEE----BSPPTT-SHHHHT--EEEEE--SSS-EEEEEETTTTEEEEEETT-BEEEEEEESSGGGGTTEEEEEEEGGGTEEEEEETTEEEEEE-S--

Foldseek 3Di:
DQFLWDKDKDWFWFAFLDTDPDAQLLWDWDQQDPPFDPPRNSKIKTKGKAFDDDDDDSVVSNVLNVQLVVQLRNDDDDNVVSNQVSLLVSLQVLQVVQVVVVVVVDDHTWMWMWMWMDDRQKIKIKTFAQKKKWKDAPLDIAIVVRDLVDVPSNGGGTGNPDNHTDMDMDMDGHDAFMKMKIKGNQVSQAPPVQLSVLSPDPDPVSSNVSVSVSGGHTMIMMMMGIHGPPDPPPPPDDPDDDPVNVCVVVVVVVVVVVVPDDDDDDDDDDDDDDDDDDDDDDDDDDDDDDPPPPPPPPPPPDDDDDDDDDDDDDDDDDDDPPPVVVVVVVVVVVVVVVPPVDQDPLSVLVVVLVVLLVVLVPDDPVPLVSNLVSLVVSLVSLVVSCVVPPPDPVSVVSNVVSVVSNCVSQLADAFAFAFQDFFPPFFWFEWDDDQQWIWTATQRQQWIKIFGADNLRRHTPDIDTLQCRGQQRDDPNDGAHRWQEWEADPVVRWIWTAGLQQWIWIAHRVPSVDIDIDRAPPSVVADAWHEWYADPNWIWTDRQVVLFTWIFDDDVPHGPDGTDTQQDDDDRDRRNQWQYWYAANVGWIWTAGQLQDIWIDDSNHTDDADADQRDPCRRRNNLRFRDKDFDRDPVATWMWTDRLSVLKTWTDHPRNYTDGIYHYPPSVQSNQWNYWDDPVVSQWIWTDGTRTITITRNDDD

Solvent-accessible surface area (backbone atoms only — not comparable to full-atom values): 39451 Å² total; per-residue (Å²): 131,87,68,63,60,39,76,49,76,47,66,47,22,31,59,84,56,39,77,48,99,54,72,45,49,10,54,44,77,46,65,48,53,98,80,38,24,78,91,32,77,70,33,36,41,37,35,43,45,40,81,31,92,48,79,71,61,58,66,55,35,38,51,52,38,53,50,46,51,55,48,37,40,60,43,57,75,56,72,71,58,24,53,50,52,35,55,44,52,56,20,38,56,32,23,53,51,27,58,64,25,62,80,71,78,49,89,53,57,33,32,21,39,39,38,38,37,39,44,76,51,38,34,40,41,38,37,30,17,37,48,33,36,39,38,35,48,98,93,42,69,48,46,42,58,80,54,66,84,49,62,70,69,52,65,35,72,39,35,20,76,45,85,70,70,75,75,50,73,51,76,45,83,53,52,73,74,20,34,40,36,44,30,35,52,56,62,54,78,42,55,68,72,58,49,43,57,31,71,66,45,97,41,73,69,56,24,52,52,43,50,58,72,68,55,68,44,57,41,48,35,42,38,36,38,29,35,51,74,86,59,74,70,84,62,91,70,79,90,83,72,52,71,63,58,54,48,47,51,51,45,52,53,46,50,57,56,50,74,75,48,92,80,85,86,82,84,80,91,83,81,90,85,80,83,88,86,80,84,87,81,89,76,94,78,82,86,84,87,87,83,89,84,81,74,88,77,74,77,82,81,70,88,80,83,80,81,86,78,88,85,84,86,78,93,88,87,87,88,68,72,80,63,50,54,60,51,51,51,50,49,52,49,49,52,54,55,64,66,61,73,56,78,47,77,61,54,53,40,52,52,52,33,51,50,39,43,51,52,29,70,68,44,59,76,86,43,57,70,60,34,46,53,31,29,51,51,26,40,55,46,29,54,56,41,38,72,76,44,69,89,41,70,65,50,56,48,51,40,51,50,34,49,51,52,46,25,58,76,66,47,43,45,71,33,65,67,44,77,39,49,75,47,86,90,38,34,38,54,44,54,49,77,56,95,48,45,35,37,37,34,21,66,71,71,31,32,31,34,40,32,37,39,37,98,81,66,73,41,60,77,45,78,46,73,40,78,74,47,26,55,71,25,74,51,97,89,45,66,39,44,59,66,45,36,67,30,58,31,86,86,80,57,28,43,35,38,34,23,75,78,26,42,38,39,36,24,36,75,96,46,72,84,51,63,51,72,46,70,46,50,72,39,85,75,59,72,39,67,57,35,48,40,53,58,96,77,22,43,37,37,36,18,30,72,68,36,40,38,41,36,34,57,61,56,88,95,43,52,84,49,73,57,42,73,42,51,64,80,89,81,58,63,90,30,75,57,54,58,45,64,50,68,49,98,90,57,42,36,39,40,34,24,56,56,23,50,55,46,33,28,52,91,51,38,81,46,95,58,57,80,40,80,57,56,94,80,60,36,45,53,71,42,32,25,66,40,65,27,79,36,82,44,96,88,64,47,20,34,43,35,34,18,39,88,67,35,33,39,36,35,25,37,78,75,30,40,49,75,47,30,36,30,39,73,62,49,76,67,31,56,46,43,46,29,45,42,71,41,72,96,71,38,32,37,40,34,27,19,39,36,33,35,25,38,29,66,68,64,88,127